Protein AF-0000000068983599 (afdb_homodimer)

Foldseek 3Di:
DPPLDQDPLLLQLLLLCQVVLALCRSCVVVVHDSVVSVVSPVVVCVSVVHRQWDQDPVHIHGDPVVVVVNVVSVVVVVVVVVQVVLCVVLVNVAHEAEEEEAPLCVVQPVVVCCVVVCVVHVRYHYHYDYDPDDPLVVVDVGQKYKDKDFPVVVVPRPQKDKDFQWFFWKFKKAFPVLCCVQPNPVQQPPVRAHADDLVRQLPWAEEAEPSCQCVQVQQCVVVVRDHPCSRDHHYDHHLVVVLVCRLVNRTMYIHRCSSCVVCPVVRSMHRHHPRTRRDSMGIIMMGGNPDNDPVNVSVSVVSNVVD/DPPLDQDPLLLQLLLLCQVVLALCRSCVVVVHDSVVSVVSPVVVCVSVVHHQWDQDPVHIHGDPVVVVVNVVSVVVVVVVVVQVVLCVVLVNVAHEAEEEEAPLCCVQPVVVCCVVVCVVHVRYHYHYDYDPDDPLVVPDVGQKYKDKDFPVVVVPRPQKDKDFQWFFWKFKKAFPVLCCVQPNPVQQPPVRAHADDLVRQLPWAEEAEPSCQCVQVQQCVVVVRDHPCSRDHHYDHHLVVVLVCRLVNRTMYIHRCSSCVVCPVVRSMHRHHPRTRRDSMGIIMMGGNPDNDPVNVSVSVVSNVVD

Structure (mmCIF, N/CA/C/O backbone):
data_AF-0000000068983599-model_v1
#
loop_
_entity.id
_entity.type
_entity.pdbx_description
1 polymer 'Glycine cleavage system transcriptional activator (Gcv operonactivator)'
#
loop_
_atom_site.group_PDB
_atom_site.id
_atom_site.type_symbol
_atom_site.label_atom_id
_atom_site.label_alt_id
_atom_site.label_comp_id
_atom_site.label_asym_id
_atom_site.label_entity_id
_atom_site.label_seq_id
_atom_site.pdbx_PDB_ins_code
_atom_site.Cartn_x
_atom_site.Cartn_y
_atom_site.Cartn_z
_atom_site.occupancy
_atom_site.B_iso_or_equiv
_atom_site.auth_seq_id
_atom_site.auth_comp_id
_atom_site.auth_asym_id
_atom_site.auth_atom_id
_atom_site.pdbx_PDB_model_num
ATOM 1 N N . MET A 1 1 ? 19.078 16.75 29.469 1 29.72 1 MET A N 1
ATOM 2 C CA . MET A 1 1 ? 19.984 17.031 28.344 1 29.72 1 MET A CA 1
ATOM 3 C C . MET A 1 1 ? 19.312 17.969 27.344 1 29.72 1 MET A C 1
ATOM 5 O O . MET A 1 1 ? 18.125 17.812 27.031 1 29.72 1 MET A O 1
ATOM 9 N N . LYS A 1 2 ? 19.844 19.141 27.312 1 40.19 2 LYS A N 1
ATOM 10 C CA . LYS A 1 2 ? 19.297 20.188 26.453 1 40.19 2 LYS A CA 1
ATOM 11 C C . LYS A 1 2 ? 19.156 19.719 25.016 1 40.19 2 LYS A C 1
ATOM 13 O O . LYS A 1 2 ? 20.078 19.109 24.469 1 40.19 2 LYS A O 1
ATOM 18 N N . ARG A 1 3 ? 18.016 19.484 24.625 1 50.41 3 ARG A N 1
ATOM 19 C CA . ARG A 1 3 ? 17.844 19.062 23.234 1 50.41 3 ARG A CA 1
ATOM 20 C C . ARG A 1 3 ? 18.594 19.984 22.281 1 50.41 3 ARG A C 1
ATOM 22 O O . ARG A 1 3 ? 18.609 21.203 22.469 1 50.41 3 ARG A O 1
ATOM 29 N N . SER A 1 4 ? 19.547 19.594 21.562 1 60.44 4 SER A N 1
ATOM 30 C CA . SER A 1 4 ? 20.266 20.344 20.547 1 60.44 4 SER A CA 1
ATOM 31 C C . SER A 1 4 ? 19.375 20.625 19.328 1 60.44 4 SER A C 1
ATOM 33 O O . SER A 1 4 ? 19.562 20.016 18.281 1 60.44 4 SER A O 1
ATOM 35 N N . ILE A 1 5 ? 18.266 21.375 19.625 1 62.59 5 ILE A N 1
ATOM 36 C CA . ILE A 1 5 ? 17.344 21.766 18.562 1 62.59 5 ILE A CA 1
ATOM 37 C C . ILE A 1 5 ? 17.391 23.281 18.359 1 62.59 5 ILE A C 1
ATOM 39 O O . ILE A 1 5 ? 17.375 24.047 19.344 1 62.59 5 ILE A O 1
ATOM 43 N N . PRO A 1 6 ? 17.562 23.703 17.078 1 72.06 6 PRO A N 1
ATOM 44 C CA . PRO A 1 6 ? 17.469 25.141 16.828 1 72.06 6 PRO A CA 1
ATOM 45 C C . PRO A 1 6 ? 16.125 25.719 17.266 1 72.06 6 PRO A C 1
ATOM 47 O O . PRO A 1 6 ? 15.172 24.984 17.5 1 72.06 6 PRO A O 1
ATOM 50 N N . SER A 1 7 ? 16.219 26.969 17.531 1 73.31 7 SER A N 1
ATOM 51 C CA . SER A 1 7 ? 14.961 27.625 17.859 1 73.31 7 SER A CA 1
ATOM 52 C C . SER A 1 7 ? 13.93 27.438 16.75 1 73.31 7 SER A C 1
ATOM 54 O O . SER A 1 7 ? 14.281 27.422 15.57 1 73.31 7 SER A O 1
ATOM 56 N N . LEU A 1 8 ? 12.711 27.297 17.156 1 76.19 8 LEU A N 1
ATOM 57 C CA . LEU A 1 8 ? 11.625 27.203 16.188 1 76.19 8 LEU A CA 1
ATOM 58 C C . LEU A 1 8 ? 11.617 28.406 15.258 1 76.19 8 LEU A C 1
ATOM 60 O O . LEU A 1 8 ? 11.375 28.266 14.055 1 76.19 8 LEU A O 1
ATOM 64 N N . GLN A 1 9 ? 11.844 29.547 15.844 1 78.06 9 GLN A N 1
ATOM 65 C CA . GLN A 1 9 ? 11.852 30.781 15.055 1 78.06 9 GLN A CA 1
ATOM 66 C C . GLN A 1 9 ? 12.93 30.734 13.977 1 78.06 9 GLN A C 1
ATOM 68 O O . GLN A 1 9 ? 12.695 31.141 12.836 1 78.06 9 GLN A O 1
ATOM 73 N N . SER A 1 10 ? 14.07 30.234 14.336 1 85.69 10 SER A N 1
ATOM 74 C CA . SER A 1 10 ? 15.148 30.125 13.359 1 85.69 10 SER A CA 1
ATOM 75 C C . SER A 1 10 ? 14.789 29.156 12.242 1 85.69 10 SER A C 1
ATOM 77 O O . SER A 1 10 ? 15.102 29.391 11.07 1 85.69 10 SER A O 1
ATOM 79 N N . LEU A 1 11 ? 14.164 28.094 12.648 1 82.81 11 LEU A N 1
ATOM 80 C CA . LEU A 1 11 ? 13.742 27.109 11.664 1 82.81 11 LEU A CA 1
ATOM 81 C C . LEU A 1 11 ? 12.68 27.688 10.734 1 82.81 11 LEU A C 1
ATOM 83 O O . LEU A 1 11 ? 12.719 27.469 9.523 1 82.81 11 LEU A O 1
ATOM 87 N N . LEU A 1 12 ? 11.781 28.406 11.242 1 84.44 12 LEU A N 1
ATOM 88 C CA . LEU A 1 12 ? 10.727 29.031 10.453 1 84.44 12 LEU A CA 1
ATOM 89 C C . LEU A 1 12 ? 11.305 30.078 9.508 1 84.44 12 LEU A C 1
ATOM 91 O O . LEU A 1 12 ? 10.891 30.172 8.352 1 84.44 12 LEU A O 1
ATOM 95 N N . CYS A 1 13 ? 12.219 30.859 10.008 1 86.38 13 CYS A N 1
ATOM 96 C CA . CYS A 1 13 ? 12.875 31.859 9.18 1 86.38 13 CYS A CA 1
ATOM 97 C C . CYS A 1 13 ? 13.656 31.203 8.047 1 86.38 13 CYS A C 1
ATOM 99 O O . CYS A 1 13 ? 13.594 31.656 6.902 1 86.38 13 CYS A O 1
ATOM 101 N N . PHE A 1 14 ? 14.367 30.109 8.367 1 90.62 14 PHE A N 1
ATOM 102 C CA . PHE A 1 14 ? 15.117 29.344 7.383 1 90.62 14 PHE A CA 1
ATOM 103 C C . PHE A 1 14 ? 14.203 28.844 6.273 1 90.62 14 PHE A C 1
ATOM 105 O O . PHE A 1 14 ? 14.484 29.047 5.09 1 90.62 14 PHE A O 1
ATOM 112 N N . GLU A 1 15 ? 13.18 28.234 6.707 1 87.44 15 GLU A N 1
ATOM 113 C CA . GLU A 1 15 ? 12.219 27.703 5.742 1 87.44 15 GLU A CA 1
ATOM 114 C C . GLU A 1 15 ? 11.633 28.812 4.875 1 87.44 15 GLU A C 1
ATOM 116 O O . GLU A 1 15 ? 11.477 28.641 3.664 1 87.44 15 GLU A O 1
ATOM 121 N N . ALA A 1 16 ? 11.305 29.969 5.367 1 87.06 16 ALA A N 1
ATOM 122 C CA . ALA A 1 16 ? 10.719 31.094 4.645 1 87.06 16 ALA A CA 1
ATOM 123 C C . ALA A 1 16 ? 11.703 31.672 3.631 1 87.06 16 ALA A C 1
ATOM 125 O O . ALA A 1 16 ? 11.328 31.969 2.494 1 87.06 16 ALA A O 1
ATOM 126 N N . VAL A 1 17 ? 12.898 31.781 4.051 1 91.19 17 VAL A N 1
ATOM 127 C CA . VAL A 1 17 ? 13.906 32.312 3.148 1 91.19 17 VAL A CA 1
ATOM 128 C C . VAL A 1 17 ? 14.117 31.375 1.977 1 91.19 17 VAL A C 1
ATOM 130 O O . VAL A 1 17 ? 14.273 31.812 0.833 1 91.19 17 VAL A O 1
ATOM 133 N N . ALA A 1 18 ? 14.156 30.125 2.322 1 88.12 18 ALA A N 1
ATOM 134 C CA . ALA A 1 18 ? 14.312 29.125 1.272 1 88.12 18 ALA A CA 1
ATOM 135 C C . ALA A 1 18 ? 13.156 29.188 0.274 1 88.12 18 ALA A C 1
ATOM 137 O O . ALA A 1 18 ? 13.375 29.094 -0.937 1 88.12 18 ALA A O 1
ATOM 138 N N . LYS A 1 19 ? 12 29.312 0.77 1 84.19 19 LYS A N 1
ATOM 139 C CA . LYS A 1 19 ? 10.781 29.344 -0.033 1 84.19 19 LYS A CA 1
ATOM 140 C C . LYS A 1 19 ? 10.75 30.594 -0.925 1 84.19 19 LYS A C 1
ATOM 142 O O . LYS A 1 19 ? 10.367 30.5 -2.094 1 84.19 19 LYS A O 1
ATOM 147 N N . HIS A 1 20 ? 11.164 31.672 -0.418 1 83.69 20 HIS A N 1
ATOM 148 C CA . HIS A 1 20 ? 11 32.938 -1.11 1 83.69 20 HIS A CA 1
ATOM 149 C C . HIS A 1 20 ? 12.281 33.344 -1.826 1 83.69 20 HIS A C 1
ATOM 151 O O . HIS A 1 20 ? 12.266 34.281 -2.66 1 83.69 20 HIS A O 1
ATOM 157 N N . GLY A 1 21 ? 13.391 32.688 -1.484 1 88.31 21 GLY A N 1
ATOM 158 C CA . GLY A 1 21 ? 14.688 33 -2.074 1 88.31 21 GLY A CA 1
ATOM 159 C C . GLY A 1 21 ? 15.211 34.375 -1.693 1 88.31 21 GLY A C 1
ATOM 160 O O . GLY A 1 21 ? 16.062 34.938 -2.381 1 88.31 21 GLY A O 1
ATOM 161 N N . SER A 1 22 ? 14.555 34.969 -0.708 1 88.5 22 SER A N 1
ATOM 162 C CA . SER A 1 22 ? 14.898 36.344 -0.306 1 88.5 22 SER A CA 1
ATOM 163 C C . SER A 1 22 ? 14.609 36.562 1.175 1 88.5 22 SER A C 1
ATOM 165 O O . SER A 1 22 ? 13.555 36.156 1.678 1 88.5 22 SER A O 1
ATOM 167 N N . HIS A 1 23 ? 15.57 37.281 1.852 1 89.31 23 HIS A N 1
ATOM 168 C CA . HIS A 1 23 ? 15.375 37.656 3.252 1 89.31 23 HIS A CA 1
ATOM 169 C C . HIS A 1 23 ? 14.266 38.688 3.408 1 89.31 23 HIS A C 1
ATOM 171 O O . HIS A 1 23 ? 13.492 38.625 4.363 1 89.31 23 HIS A O 1
ATOM 177 N N . THR A 1 24 ? 14.203 39.5 2.422 1 87.31 24 THR A N 1
ATOM 178 C CA . THR A 1 24 ? 13.219 40.594 2.471 1 87.31 24 THR A CA 1
ATOM 179 C C . THR A 1 24 ? 11.805 40.031 2.326 1 87.31 24 THR A C 1
ATOM 181 O O . THR A 1 24 ? 10.914 40.375 3.107 1 87.31 24 THR A O 1
ATOM 184 N N . HIS A 1 25 ? 11.648 39.188 1.388 1 88.5 25 HIS A N 1
ATOM 185 C CA . HIS A 1 25 ? 10.328 38.594 1.151 1 88.5 25 HIS A CA 1
ATOM 186 C C . HIS A 1 25 ? 9.938 37.656 2.277 1 88.5 25 HIS A C 1
ATOM 188 O O . HIS A 1 25 ? 8.766 37.594 2.66 1 88.5 25 HIS A O 1
ATOM 194 N N . ALA A 1 26 ? 10.906 37 2.734 1 88.94 26 ALA A N 1
ATOM 195 C CA . ALA A 1 26 ? 10.656 36.125 3.891 1 88.94 26 ALA A CA 1
ATOM 196 C C . ALA A 1 26 ? 10.219 36.969 5.098 1 88.94 26 ALA A C 1
ATOM 198 O O . ALA A 1 26 ? 9.305 36.562 5.828 1 88.94 26 ALA A O 1
ATOM 199 N N . ALA A 1 27 ? 10.805 38.062 5.355 1 85.88 27 ALA A N 1
ATOM 200 C CA . ALA A 1 27 ? 10.477 38.969 6.465 1 85.88 27 ALA A CA 1
ATOM 201 C C . ALA A 1 27 ? 9.039 39.469 6.367 1 85.88 27 ALA A C 1
ATOM 203 O O . ALA A 1 27 ? 8.305 39.469 7.359 1 85.88 27 ALA A O 1
ATOM 204 N N . GLN A 1 28 ? 8.648 39.781 5.207 1 83.81 28 GLN A N 1
ATOM 205 C CA . GLN A 1 28 ? 7.273 40.219 4.973 1 83.81 28 GLN A CA 1
ATOM 206 C C . GLN A 1 28 ? 6.281 39.094 5.273 1 83.81 28 GLN A C 1
ATOM 208 O O . GLN A 1 28 ? 5.27 39.312 5.945 1 83.81 28 GLN A O 1
ATOM 213 N N . ALA A 1 29 ? 6.656 37.938 4.895 1 82.5 29 ALA A N 1
ATOM 214 C CA . ALA A 1 29 ? 5.777 36.781 5.066 1 82.5 29 ALA A CA 1
ATOM 215 C C . ALA A 1 29 ? 5.637 36.406 6.539 1 82.5 29 ALA A C 1
ATOM 217 O O . ALA A 1 29 ? 4.586 35.938 6.969 1 82.5 29 ALA A O 1
ATOM 218 N N . LEU A 1 30 ? 6.645 36.625 7.301 1 82.69 30 LEU A N 1
ATOM 219 C CA . LEU A 1 30 ? 6.68 36.219 8.695 1 82.69 30 LEU A CA 1
ATOM 220 C C . LEU A 1 30 ? 6.34 37.375 9.625 1 82.69 30 LEU A C 1
ATOM 222 O O . LEU A 1 30 ? 6.32 37.219 10.844 1 82.69 30 LEU A O 1
ATOM 226 N N . PHE A 1 31 ? 6.102 38.562 9.031 1 83.75 31 PHE A N 1
ATOM 227 C CA . PHE A 1 31 ? 5.84 39.75 9.805 1 83.75 31 PHE A CA 1
ATOM 228 C C . PHE A 1 31 ? 6.98 40.062 10.766 1 83.75 31 PHE A C 1
ATOM 230 O O . PHE A 1 31 ? 6.754 40.312 11.953 1 83.75 31 PHE A O 1
ATOM 237 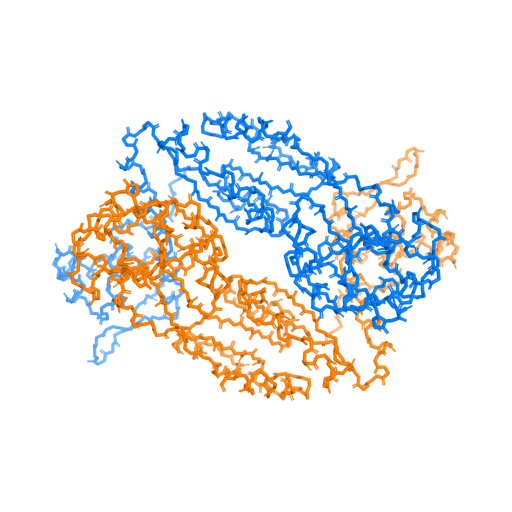N N . MET A 1 32 ? 8.164 39.906 10.227 1 84.31 32 MET A N 1
ATOM 238 C CA . MET A 1 32 ? 9.414 40.188 10.922 1 84.31 32 MET A CA 1
ATOM 239 C C . MET A 1 32 ? 10.234 41.219 10.148 1 84.31 32 MET A C 1
ATOM 241 O O . MET A 1 32 ? 9.945 41.5 8.984 1 84.31 32 MET A O 1
ATOM 245 N N . THR A 1 33 ? 11.133 41.906 10.812 1 85.44 33 THR A N 1
ATOM 246 C CA . THR A 1 33 ? 12.07 42.75 10.086 1 85.44 33 THR A CA 1
ATOM 247 C C . THR A 1 33 ? 13.094 41.906 9.328 1 85.44 33 THR A C 1
ATOM 249 O O . THR A 1 33 ? 13.391 40.781 9.727 1 85.44 33 THR A O 1
ATOM 252 N N . GLN A 1 34 ? 13.445 42.438 8.211 1 89.44 34 GLN A N 1
ATOM 253 C CA . GLN A 1 34 ? 14.469 41.75 7.422 1 89.44 34 GLN A CA 1
ATOM 254 C C . GLN A 1 34 ? 15.695 41.438 8.266 1 89.44 34 GLN A C 1
ATOM 256 O O . GLN A 1 34 ? 16.297 40.375 8.125 1 89.44 34 GLN A O 1
ATOM 261 N N . SER A 1 35 ? 16.094 42.375 9.141 1 91.38 35 SER A N 1
ATOM 262 C CA . SER A 1 35 ? 17.25 42.188 10.016 1 91.38 35 SER A CA 1
ATOM 263 C C . SER A 1 35 ? 17.031 41 10.961 1 91.38 35 SER A C 1
ATOM 265 O O . SER A 1 35 ? 17.953 40.219 11.227 1 91.38 35 SER A O 1
ATOM 267 N N . ALA A 1 36 ? 15.875 40.875 11.492 1 86.62 36 ALA A N 1
ATOM 268 C CA . ALA A 1 36 ? 15.539 39.781 12.406 1 86.62 36 ALA A CA 1
ATOM 269 C C . ALA A 1 36 ? 15.609 38.438 11.695 1 86.62 36 ALA A C 1
ATOM 271 O O . ALA A 1 36 ? 16.172 37.469 12.227 1 86.62 36 ALA A O 1
ATOM 272 N N . VAL A 1 37 ? 15.031 38.375 10.508 1 91.94 37 VAL A N 1
ATOM 273 C CA . VAL A 1 37 ? 15.062 37.156 9.727 1 91.94 37 VAL A CA 1
ATOM 274 C C . VAL A 1 37 ? 16.516 36.781 9.406 1 91.94 37 VAL A C 1
ATOM 276 O O . VAL A 1 37 ? 16.906 35.625 9.547 1 91.94 37 VAL A O 1
ATOM 279 N N . SER A 1 38 ? 17.281 37.719 8.953 1 92.31 38 SER A N 1
ATOM 280 C CA . SER A 1 38 ? 18.688 37.5 8.625 1 92.31 38 SER A CA 1
ATOM 281 C C . SER A 1 38 ? 19.453 36.969 9.836 1 92.31 38 SER A C 1
ATOM 283 O O . SER A 1 38 ? 20.25 36.031 9.711 1 92.31 38 SER A O 1
ATOM 285 N N . ARG A 1 39 ? 19.219 37.562 10.945 1 90.19 39 ARG A N 1
ATOM 286 C CA . ARG A 1 39 ? 19.875 37.156 12.18 1 90.19 39 ARG A CA 1
ATOM 287 C C . ARG A 1 39 ? 19.516 35.719 12.547 1 90.19 39 ARG A C 1
ATOM 289 O O . ARG A 1 39 ? 20.375 34.938 12.953 1 90.19 39 ARG A O 1
ATOM 296 N N . GLN A 1 40 ? 18.219 35.406 12.492 1 89 40 GLN A N 1
ATOM 297 C CA . GLN A 1 40 ? 17.734 34.062 12.805 1 89 40 GLN A CA 1
ATOM 298 C C . GLN A 1 40 ? 18.375 33.031 11.898 1 89 40 GLN A C 1
ATOM 300 O O . GLN A 1 40 ? 18.781 31.953 12.367 1 89 40 GLN A O 1
ATOM 305 N N . VAL A 1 41 ? 18.422 33.281 10.617 1 92 41 VAL A N 1
ATOM 306 C CA . VAL A 1 41 ? 19.016 32.375 9.656 1 92 41 VAL A CA 1
ATOM 307 C C . VAL A 1 41 ? 20.5 32.219 9.93 1 92 41 VAL A C 1
ATOM 309 O O . VAL A 1 41 ? 21.047 31.109 9.859 1 92 41 VAL A O 1
ATOM 312 N N . LYS A 1 42 ? 21.156 33.312 10.188 1 90.25 42 LYS A N 1
ATOM 313 C CA . LYS A 1 42 ? 22.578 33.281 10.531 1 90.25 42 LYS A CA 1
ATOM 314 C C . LYS A 1 42 ? 22.812 32.469 11.797 1 90.25 42 LYS A C 1
ATOM 316 O O . LYS A 1 42 ? 23.734 31.641 11.844 1 90.25 42 LYS A O 1
ATOM 321 N N . GLN A 1 43 ? 21.984 32.688 12.781 1 85.44 43 GLN A N 1
ATOM 322 C CA . GLN A 1 43 ? 22.078 31.938 14.031 1 85.44 43 GLN A CA 1
ATOM 323 C C . GLN A 1 43 ? 21.906 30.453 13.789 1 85.44 43 GLN A C 1
ATOM 325 O O . GLN A 1 43 ? 22.594 29.625 14.414 1 85.44 43 GLN A O 1
ATOM 330 N N . LEU A 1 44 ? 20.984 30.094 12.953 1 87.44 44 LEU A N 1
ATOM 331 C CA . LEU A 1 44 ? 20.766 28.688 12.609 1 87.44 44 LEU A CA 1
ATOM 332 C C . LEU A 1 44 ? 22.016 28.094 11.969 1 87.44 44 LEU A C 1
ATOM 334 O O . LEU A 1 44 ? 22.438 26.984 12.328 1 87.44 44 LEU A O 1
ATOM 338 N N . GLY A 1 45 ? 22.531 28.828 10.984 1 88.19 45 GLY A N 1
ATOM 339 C CA . GLY A 1 45 ? 23.781 28.375 10.367 1 88.19 45 GLY A CA 1
ATOM 340 C C . GLY A 1 45 ? 24.906 28.172 11.367 1 88.19 45 GLY A C 1
ATOM 341 O O . GLY A 1 45 ? 25.641 27.188 11.297 1 88.19 45 GLY A O 1
ATOM 342 N N . GLU A 1 46 ? 25.016 29.109 12.289 1 84.38 46 GLU A N 1
ATOM 343 C CA . GLU A 1 46 ? 26.047 29.016 13.336 1 84.38 46 GLU A CA 1
ATOM 344 C C . GLU A 1 46 ? 25.797 27.812 14.242 1 84.38 46 GLU A C 1
ATOM 346 O O . GLU A 1 46 ? 26.75 27.109 14.594 1 84.38 46 GLU A O 1
ATOM 351 N N . PHE A 1 47 ? 24.562 27.688 14.602 1 80.12 47 PHE A N 1
ATOM 352 C CA . PHE A 1 47 ? 24.188 26.562 15.438 1 80.12 47 PHE A CA 1
ATOM 353 C C . PHE A 1 47 ? 24.562 25.25 14.773 1 80.12 47 PHE A C 1
ATOM 355 O O . PHE A 1 47 ? 25.078 24.328 15.422 1 80.12 47 PHE A O 1
ATOM 362 N N . LEU A 1 48 ? 24.359 25.172 13.453 1 80.69 48 LEU A N 1
ATOM 363 C CA . LEU A 1 48 ? 24.562 23.953 12.688 1 80.69 48 LEU A CA 1
ATOM 364 C C . LEU A 1 48 ? 26.016 23.812 12.258 1 80.69 48 LEU A C 1
ATOM 366 O O . LEU A 1 48 ? 26.469 22.719 11.906 1 80.69 48 LEU A O 1
ATOM 370 N N . GLY A 1 49 ? 26.75 24.906 12.25 1 82.44 49 GLY A N 1
ATOM 371 C CA . GLY A 1 49 ? 28.141 24.922 11.828 1 82.44 49 GLY A CA 1
ATOM 372 C C . GLY A 1 49 ? 28.312 24.812 10.328 1 82.44 49 GLY A C 1
ATOM 373 O O . GLY A 1 49 ? 29.391 24.422 9.844 1 82.44 49 GLY A O 1
ATOM 374 N N . VAL A 1 50 ? 27.234 25.016 9.617 1 81.94 50 VAL A N 1
ATOM 375 C CA . VAL A 1 50 ? 27.281 24.938 8.156 1 81.94 50 VAL A CA 1
ATOM 376 C C . VAL A 1 50 ? 26.5 26.109 7.551 1 81.94 50 VAL A C 1
ATOM 378 O O . VAL A 1 50 ? 25.547 26.594 8.148 1 81.94 50 VAL A O 1
ATOM 381 N N . ALA A 1 51 ? 26.938 26.531 6.387 1 86.56 51 ALA A N 1
ATOM 382 C CA . ALA A 1 51 ? 26.188 27.531 5.629 1 86.56 51 ALA A CA 1
ATOM 383 C C . ALA A 1 51 ? 24.984 26.906 4.938 1 86.56 51 ALA A C 1
ATOM 385 O O . ALA A 1 51 ? 25.109 25.875 4.277 1 86.56 51 ALA A O 1
ATOM 386 N N . LEU A 1 52 ? 23.859 27.531 5.156 1 89.69 52 LEU A N 1
ATOM 387 C CA . LEU A 1 52 ? 22.625 26.984 4.59 1 89.69 52 LEU A CA 1
ATOM 388 C C . LEU A 1 52 ? 22.266 27.703 3.293 1 89.69 52 LEU A C 1
ATOM 390 O O . LEU A 1 52 ? 21.516 27.172 2.473 1 89.69 52 LEU A O 1
ATOM 394 N N . PHE A 1 53 ? 22.766 28.938 3.078 1 92.69 53 PHE A N 1
ATOM 395 C CA . PHE A 1 53 ? 22.469 29.734 1.894 1 92.69 53 PHE A CA 1
ATOM 396 C C . PHE A 1 53 ? 23.75 30.297 1.298 1 92.69 53 PHE A C 1
ATOM 398 O O . PHE A 1 53 ? 24.75 30.469 2.002 1 92.69 53 PHE A O 1
ATOM 405 N N . VAL A 1 54 ? 23.719 30.5 -0.084 1 89.44 54 VAL A N 1
ATOM 406 C CA . VAL A 1 54 ? 24.75 31.266 -0.779 1 89.44 54 VAL A CA 1
ATOM 407 C C . VAL A 1 54 ? 24.125 32.469 -1.441 1 89.44 54 VAL A C 1
ATOM 409 O O . VAL A 1 54 ? 23 32.406 -1.962 1 89.44 54 VAL A O 1
ATOM 412 N N . ARG A 1 55 ? 24.844 33.594 -1.33 1 86.12 55 ARG A N 1
ATOM 413 C CA . ARG A 1 55 ? 24.375 34.812 -1.961 1 86.12 55 ARG A CA 1
ATOM 414 C C . ARG A 1 55 ? 24.578 34.781 -3.471 1 86.12 55 ARG A C 1
ATOM 416 O O . ARG A 1 55 ? 25.609 34.312 -3.945 1 86.12 55 ARG A O 1
ATOM 423 N N . THR A 1 56 ? 23.594 35.031 -4.152 1 84.75 56 THR A N 1
ATOM 424 C CA . THR A 1 56 ? 23.672 35.156 -5.605 1 84.75 56 THR A CA 1
ATOM 425 C C . THR A 1 56 ? 23.234 36.531 -6.074 1 84.75 56 THR A C 1
ATOM 427 O O . THR A 1 56 ? 22.875 37.375 -5.258 1 84.75 56 THR A O 1
ATOM 430 N N . LYS A 1 57 ? 23.375 36.875 -7.41 1 82.06 57 LYS A N 1
ATOM 431 C CA . LYS A 1 57 ? 22.984 38.156 -8 1 82.06 57 LYS A CA 1
ATOM 432 C C . LYS A 1 57 ? 21.484 38.406 -7.832 1 82.06 57 LYS A C 1
ATOM 434 O O . LYS A 1 57 ? 21.031 39.531 -7.812 1 82.06 57 LYS A O 1
ATOM 439 N N . HIS A 1 58 ? 20.672 37.375 -7.609 1 79.88 58 HIS A N 1
ATOM 440 C CA . HIS A 1 58 ? 19.219 37.469 -7.594 1 79.88 58 HIS A CA 1
ATOM 441 C C . HIS A 1 58 ? 18.672 37.188 -6.199 1 79.88 58 HIS A C 1
ATOM 443 O O . HIS A 1 58 ? 17.453 37.031 -6.027 1 79.88 58 HIS A O 1
ATOM 449 N N . GLY A 1 59 ? 19.625 37.188 -5.211 1 83.06 59 GLY A N 1
ATOM 450 C CA . GLY A 1 59 ? 19.156 36.906 -3.861 1 83.06 59 GLY A CA 1
ATOM 451 C C . GLY A 1 59 ? 19.969 35.812 -3.176 1 83.06 59 GLY A C 1
ATOM 452 O O . GLY A 1 59 ? 21.203 35.906 -3.104 1 83.06 59 GLY A O 1
ATOM 453 N N . VAL A 1 60 ? 19.219 34.844 -2.518 1 88.5 60 VAL A N 1
ATOM 454 C CA . VAL A 1 60 ? 19.906 33.75 -1.837 1 88.5 60 VAL A CA 1
ATOM 455 C C . VAL A 1 60 ? 19.438 32.406 -2.393 1 88.5 60 VAL A C 1
ATOM 457 O O . VAL A 1 60 ? 18.281 32.281 -2.824 1 88.5 60 VAL A O 1
ATOM 460 N N . GLU A 1 61 ? 20.344 31.484 -2.523 1 89.75 61 GLU A N 1
ATOM 461 C CA . GLU A 1 61 ? 20.047 30.109 -2.91 1 89.75 61 GLU A CA 1
ATOM 462 C C . GLU A 1 61 ? 20.547 29.125 -1.853 1 89.75 61 GLU A C 1
ATOM 464 O O . GLU A 1 61 ? 21.547 29.375 -1.176 1 89.75 61 GLU A O 1
ATOM 469 N N . LEU A 1 62 ? 19.797 28.078 -1.715 1 87.62 62 LEU A N 1
ATOM 470 C CA . LEU A 1 62 ? 20.172 27.047 -0.754 1 87.62 62 LEU A CA 1
ATOM 471 C C . LEU A 1 62 ? 21.484 26.375 -1.163 1 87.62 62 LEU A C 1
ATOM 473 O O . LEU A 1 62 ? 21.703 26.109 -2.348 1 87.62 62 LEU A O 1
ATOM 477 N N . THR A 1 63 ? 22.406 26.141 -0.13 1 83 63 THR A N 1
ATOM 478 C CA . THR A 1 63 ? 23.531 25.234 -0.321 1 83 63 THR A CA 1
ATOM 479 C C . THR A 1 63 ? 23.031 23.781 -0.4 1 83 63 THR A C 1
ATOM 481 O O . THR A 1 63 ? 21.844 23.516 -0.198 1 83 63 THR A O 1
ATOM 484 N N . THR A 1 64 ? 23.906 22.906 -0.712 1 74.31 64 THR A N 1
ATOM 485 C CA . THR A 1 64 ? 23.578 21.484 -0.684 1 74.31 64 THR A CA 1
ATOM 486 C C . THR A 1 64 ? 23.109 21.062 0.706 1 74.31 64 THR A C 1
ATOM 488 O O . THR A 1 64 ? 22.094 20.375 0.84 1 74.31 64 THR A O 1
ATOM 491 N N . ALA A 1 65 ? 23.844 21.484 1.662 1 75.56 65 ALA A N 1
ATOM 492 C CA . ALA A 1 65 ? 23.453 21.234 3.049 1 75.56 65 ALA A CA 1
ATOM 493 C C . ALA A 1 65 ? 22.109 21.859 3.371 1 75.56 65 ALA A C 1
ATOM 495 O O . ALA A 1 65 ? 21.281 21.266 4.078 1 75.56 65 ALA A O 1
ATOM 496 N N . GLY A 1 66 ? 21.922 23.078 2.865 1 81.44 66 GLY A N 1
ATOM 497 C CA . GLY A 1 66 ? 20.656 23.766 3.061 1 81.44 66 GLY A CA 1
ATOM 498 C C . GLY A 1 66 ? 19.484 23.016 2.479 1 81.44 66 GLY A C 1
ATOM 499 O O . GLY A 1 66 ? 18.422 22.906 3.111 1 81.44 66 GLY A O 1
ATOM 500 N N . LYS A 1 67 ? 19.656 22.438 1.352 1 78.44 67 LYS A N 1
ATOM 501 C CA . LYS A 1 67 ? 18.594 21.672 0.688 1 78.44 67 LYS A CA 1
ATOM 502 C C . LYS A 1 67 ? 18.234 20.438 1.491 1 78.44 67 LYS A C 1
ATOM 504 O O . LYS A 1 67 ? 17.047 20.141 1.69 1 78.44 67 LYS A O 1
ATOM 509 N N . MET A 1 68 ? 19.203 19.766 1.969 1 70.62 68 MET A N 1
ATOM 510 C CA . MET A 1 68 ? 18.984 18.562 2.764 1 70.62 68 MET A CA 1
ATOM 511 C C . MET A 1 68 ? 18.281 18.891 4.074 1 70.62 68 MET A C 1
ATOM 513 O O . MET A 1 68 ? 17.328 18.219 4.465 1 70.62 68 MET A O 1
ATOM 517 N N . TYR A 1 69 ? 18.812 19.938 4.691 1 76.44 69 TYR A N 1
ATOM 518 C CA . TYR A 1 69 ? 18.25 20.344 5.977 1 76.44 69 TYR A CA 1
ATOM 519 C C . TYR A 1 69 ? 16.828 20.844 5.816 1 76.44 69 TYR A C 1
ATOM 521 O O . TYR A 1 69 ? 15.961 20.562 6.648 1 76.44 69 TYR A O 1
ATOM 529 N N . LEU A 1 70 ? 16.562 21.547 4.73 1 79.75 70 LEU A N 1
ATOM 530 C CA . LEU A 1 70 ? 15.234 22.078 4.477 1 79.75 70 LEU A CA 1
ATOM 531 C C . LEU A 1 70 ? 14.219 20.953 4.336 1 79.75 70 LEU A C 1
ATOM 533 O O . LEU A 1 70 ? 13.133 21.016 4.922 1 79.75 70 LEU A O 1
ATOM 537 N N . LYS A 1 71 ? 14.57 20.016 3.602 1 67.75 71 LYS A N 1
ATOM 538 C CA . LYS A 1 71 ? 13.68 18.875 3.412 1 67.75 71 LYS A CA 1
ATOM 539 C C . LYS A 1 71 ? 13.289 18.25 4.75 1 67.75 71 LYS A C 1
ATOM 541 O O . LYS A 1 71 ? 12.117 17.984 4.996 1 67.75 71 LYS A O 1
ATOM 546 N N . SER A 1 72 ? 14.273 18.078 5.586 1 65.38 72 SER A N 1
ATOM 547 C CA . SER A 1 72 ? 14.047 17.453 6.887 1 65.38 72 SER A CA 1
ATOM 548 C C . SER A 1 72 ? 13.242 18.375 7.797 1 65.38 72 SER A C 1
ATOM 550 O O . SER A 1 72 ? 12.242 17.953 8.391 1 65.38 72 SER A O 1
ATOM 552 N N . VAL A 1 73 ? 13.664 19.641 7.848 1 70.75 73 VAL A N 1
ATOM 553 C CA . VAL A 1 73 ? 13.062 20.594 8.766 1 70.75 73 VAL A CA 1
ATOM 554 C C . VAL A 1 73 ? 11.602 20.812 8.391 1 70.75 73 VAL A C 1
ATOM 556 O O . VAL A 1 73 ? 10.734 20.891 9.273 1 70.75 73 VAL A O 1
ATOM 559 N N . THR A 1 74 ? 11.414 20.906 7.086 1 70.31 74 THR A N 1
ATOM 560 C CA . THR A 1 74 ? 10.047 21.156 6.625 1 70.31 74 THR A CA 1
ATOM 561 C C . THR A 1 74 ? 9.117 20.031 7.07 1 70.31 74 THR A C 1
ATOM 563 O O . THR A 1 74 ? 8.008 20.281 7.547 1 70.31 74 THR A O 1
ATOM 566 N N . SER A 1 75 ? 9.57 18.875 6.973 1 64.69 75 SER A N 1
ATOM 567 C CA . SER A 1 75 ? 8.773 17.734 7.395 1 64.69 75 SER A CA 1
ATOM 568 C C . SER A 1 75 ? 8.477 17.781 8.891 1 64.69 75 SER A C 1
ATOM 570 O O . SER A 1 75 ? 7.355 17.516 9.312 1 64.69 75 SER A O 1
ATOM 572 N N . HIS A 1 76 ? 9.422 18.141 9.633 1 61.56 76 HIS A N 1
ATOM 573 C CA . HIS A 1 76 ? 9.242 18.203 11.086 1 61.56 76 HIS A CA 1
ATOM 574 C C . HIS A 1 76 ? 8.344 19.359 11.469 1 61.56 76 HIS A C 1
ATOM 576 O O . HIS A 1 76 ? 7.5 19.234 12.367 1 61.56 76 HIS A O 1
ATOM 582 N N . LEU A 1 77 ? 8.594 20.469 10.797 1 66.19 77 LEU A N 1
ATOM 583 C CA . LEU A 1 77 ? 7.75 21.625 11.102 1 66.19 77 LEU A CA 1
ATOM 584 C C . LEU A 1 77 ? 6.297 21.359 10.742 1 66.19 77 LEU A C 1
ATOM 586 O O . LEU A 1 77 ? 5.387 21.703 11.5 1 66.19 77 LEU A O 1
ATOM 590 N N . LEU A 1 78 ? 6.133 20.703 9.609 1 64.81 78 LEU A N 1
ATOM 591 C CA . LEU A 1 78 ? 4.789 20.297 9.227 1 64.81 78 LEU A CA 1
ATOM 592 C C . LEU A 1 78 ? 4.207 19.312 10.227 1 64.81 78 LEU A C 1
ATOM 594 O O . LEU A 1 78 ? 3.025 19.391 10.57 1 64.81 78 LEU A O 1
ATOM 598 N N . GLY A 1 79 ? 5.02 18.422 10.633 1 63.28 79 GLY A N 1
ATOM 599 C CA . GLY A 1 79 ? 4.602 17.5 11.672 1 63.28 79 GLY A CA 1
ATOM 600 C C . GLY A 1 79 ? 4.176 18.188 12.953 1 63.28 79 GLY A C 1
ATOM 601 O O . GLY A 1 79 ? 3.148 17.844 13.539 1 63.28 79 GLY A O 1
ATOM 602 N N . LEU A 1 80 ? 5.004 19.203 13.383 1 60 80 LEU A N 1
ATOM 603 C CA . LEU A 1 80 ? 4.688 20 14.562 1 60 80 LEU A CA 1
ATOM 604 C C . LEU A 1 80 ? 3.373 20.75 14.383 1 60 80 LEU A C 1
ATOM 606 O O . LEU A 1 80 ? 2.549 20.797 15.297 1 60 80 LEU A O 1
ATOM 610 N N . GLU A 1 81 ? 3.24 21.328 13.266 1 62.34 81 GLU A N 1
ATOM 611 C CA . GLU A 1 81 ? 2.004 22.047 12.961 1 62.34 81 GLU A CA 1
ATOM 612 C C . GLU A 1 81 ? 0.799 21.109 13.016 1 62.34 81 GLU A C 1
ATOM 614 O O . GLU A 1 81 ? -0.216 21.422 13.633 1 62.34 81 GLU A O 1
ATOM 619 N N . ARG A 1 82 ? 0.937 20.031 12.406 1 61.19 82 ARG A N 1
ATOM 620 C CA . ARG A 1 82 ? -0.143 19.047 12.375 1 61.19 82 ARG A CA 1
ATOM 621 C C . ARG A 1 82 ? -0.49 18.562 13.773 1 61.19 82 ARG A C 1
ATOM 623 O O . ARG A 1 82 ? -1.666 18.453 14.133 1 61.19 82 ARG A O 1
ATOM 630 N N . SER A 1 83 ? 0.546 18.312 14.438 1 59.16 83 SER A N 1
ATOM 631 C CA . SER A 1 83 ? 0.329 17.875 15.812 1 59.16 83 SER A CA 1
ATOM 632 C C . SER A 1 83 ? -0.401 18.953 16.625 1 59.16 83 SER A C 1
ATOM 634 O O . SER A 1 83 ? -1.268 18.625 17.438 1 59.16 83 SER A O 1
ATOM 636 N N . THR A 1 84 ? 0.042 20.125 16.422 1 56.41 84 THR A N 1
ATOM 637 C CA . THR A 1 84 ? -0.569 21.25 17.125 1 56.41 84 THR A CA 1
ATOM 638 C C . THR A 1 84 ? -2.037 21.406 16.734 1 56.41 84 THR A C 1
ATOM 640 O O . THR A 1 84 ? -2.904 21.531 17.609 1 56.41 84 THR A O 1
ATOM 643 N N . VAL A 1 85 ? -2.297 21.359 15.531 1 58.38 85 VAL A N 1
ATOM 644 C CA . VAL A 1 85 ? -3.66 21.484 15.023 1 58.38 85 VAL A CA 1
ATOM 645 C C . VAL A 1 85 ? -4.516 20.344 15.555 1 58.38 85 VAL A C 1
ATOM 647 O O . VAL A 1 85 ? -5.668 20.547 15.945 1 58.38 85 VAL A O 1
ATOM 650 N N . ASP A 1 86 ? -3.914 19.297 15.5 1 56.47 86 ASP A N 1
ATOM 651 C CA . ASP A 1 86 ? -4.609 18.109 16.016 1 56.47 86 ASP A CA 1
ATOM 652 C C . ASP A 1 86 ? -5.008 18.312 17.469 1 56.47 86 ASP A C 1
ATOM 654 O O . ASP A 1 86 ? -6.125 17.969 17.875 1 56.47 86 ASP A O 1
ATOM 658 N N . LEU A 1 87 ? -4.074 18.906 18.25 1 53.94 87 LEU A N 1
ATOM 659 C CA . LEU A 1 87 ? -4.344 19.172 19.656 1 53.94 87 LEU A CA 1
ATOM 660 C C . LEU A 1 87 ? -5.414 20.25 19.812 1 53.94 87 LEU A C 1
ATOM 662 O O . LEU A 1 87 ? -6.289 20.125 20.672 1 53.94 87 LEU A O 1
ATOM 666 N N . MET A 1 88 ? -5.277 21.281 19.031 1 55.59 88 MET A N 1
ATOM 667 C CA . MET A 1 88 ? -6.215 22.391 19.094 1 55.59 88 MET A CA 1
ATOM 668 C C . MET A 1 88 ? -7.629 21.938 18.75 1 55.59 88 MET A C 1
ATOM 670 O O . MET A 1 88 ? -8.602 22.422 19.328 1 55.59 88 MET A O 1
ATOM 674 N N . ASN A 1 89 ? -7.727 21.156 17.75 1 53.34 89 ASN A N 1
ATOM 675 C CA . ASN A 1 89 ? -9.039 20.719 17.297 1 53.34 89 ASN A CA 1
ATOM 676 C C . ASN A 1 89 ? -9.719 19.828 18.328 1 53.34 89 ASN A C 1
ATOM 678 O O . ASN A 1 89 ? -10.945 19.781 18.406 1 53.34 89 ASN A O 1
ATOM 682 N N . HIS A 1 90 ? -8.961 19.125 19.062 1 51.28 90 HIS A N 1
ATOM 683 C CA . HIS A 1 90 ? -9.609 18.172 19.953 1 51.28 90 HIS A CA 1
ATOM 684 C C . HIS A 1 90 ? -9.57 18.641 21.406 1 51.28 90 HIS A C 1
ATOM 686 O O . HIS A 1 90 ? -10.023 17.938 22.297 1 51.28 90 HIS A O 1
ATOM 692 N N . LYS A 1 91 ? -9.57 20.016 21.672 1 44.66 91 LYS A N 1
ATOM 693 C CA . LYS A 1 91 ? -9.602 20.641 22.984 1 44.66 91 LYS A CA 1
ATOM 694 C C . LYS A 1 91 ? -9.164 19.672 24.078 1 44.66 91 LYS A C 1
ATOM 696 O O . LYS A 1 91 ? -9.773 19.609 25.156 1 44.66 91 LYS A O 1
ATOM 701 N N . GLY A 1 92 ? -8.297 18.797 23.906 1 45.81 92 GLY A N 1
ATOM 702 C CA . GLY A 1 92 ? -7.801 17.875 24.922 1 45.81 92 GLY A CA 1
ATOM 703 C C . GLY A 1 92 ? -8.602 16.594 25 1 45.81 92 GLY A C 1
ATOM 704 O O . GLY A 1 92 ? -8.195 15.641 25.672 1 45.81 92 GLY A O 1
ATOM 705 N N . LEU A 1 93 ? -9.906 16.531 24.688 1 47.78 93 LEU A N 1
ATOM 706 C CA . LEU A 1 93 ? -10.797 15.375 24.828 1 47.78 93 LEU A CA 1
ATOM 707 C C . LEU A 1 93 ? -10.648 14.43 23.641 1 47.78 93 LEU A C 1
ATOM 709 O O . LEU A 1 93 ? -11.18 13.312 23.656 1 47.78 93 LEU A O 1
ATOM 713 N N . GLY A 1 94 ? -9.93 14.836 22.609 1 59.75 94 GLY A N 1
ATOM 714 C CA . GLY A 1 94 ? -9.727 14.078 21.391 1 59.75 94 GLY A CA 1
ATOM 715 C C . GLY A 1 94 ? -8.281 14.055 20.922 1 59.75 94 GLY A C 1
ATOM 716 O O . GLY A 1 94 ? -7.414 14.648 21.562 1 59.75 94 GLY A O 1
ATOM 717 N N . GLY A 1 95 ? -7.727 12.938 20.562 1 73.56 95 GLY A N 1
ATOM 718 C CA . GLY A 1 95 ? -6.332 12.828 20.172 1 73.56 95 GLY A CA 1
ATOM 719 C C . GLY A 1 95 ? -6.129 12.102 18.859 1 73.56 95 GLY A C 1
ATOM 720 O O . GLY A 1 95 ? -7.098 11.672 18.234 1 73.56 95 GLY A O 1
ATOM 721 N N . VAL A 1 96 ? -5.012 12.359 18.406 1 80.44 96 VAL A N 1
ATOM 722 C CA . VAL A 1 96 ? -4.562 11.695 17.188 1 80.44 96 VAL A CA 1
ATOM 723 C C . VAL A 1 96 ? -3.998 10.312 17.531 1 80.44 96 VAL A C 1
ATOM 725 O O . VAL A 1 96 ? -3.17 10.18 18.438 1 80.44 96 VAL A O 1
ATOM 728 N N . LEU A 1 97 ? -4.664 9.367 16.984 1 87.19 97 LEU A N 1
ATOM 729 C CA . LEU A 1 97 ? -4.133 8.008 17.078 1 87.19 97 LEU A CA 1
ATOM 730 C C . LEU A 1 97 ? -3.371 7.637 15.82 1 87.19 97 LEU A C 1
ATOM 732 O O . LEU A 1 97 ? -3.967 7.48 14.75 1 87.19 97 LEU A O 1
ATOM 736 N N . LYS A 1 98 ? -2.076 7.555 15.906 1 86.94 98 LYS A N 1
ATOM 737 C CA . LYS A 1 98 ? -1.228 7.141 14.797 1 86.94 98 LYS A CA 1
ATOM 738 C C . LYS A 1 98 ? -1.054 5.625 14.773 1 86.94 98 LYS A C 1
ATOM 740 O O . LYS A 1 98 ? -0.5 5.043 15.703 1 86.94 98 LYS A O 1
ATOM 745 N N . LEU A 1 99 ? -1.494 5.027 13.656 1 90.25 99 LEU A N 1
ATOM 746 C CA . LEU A 1 99 ? -1.491 3.572 13.555 1 90.25 99 LEU A CA 1
ATOM 747 C C . LEU A 1 99 ? -0.672 3.115 12.352 1 90.25 99 LEU A C 1
ATOM 749 O O . LEU A 1 99 ? -0.897 3.574 11.227 1 90.25 99 LEU A O 1
ATOM 753 N N . GLY A 1 100 ? 0.36 2.318 12.633 1 90.5 100 GLY A N 1
ATOM 754 C CA . GLY A 1 100 ? 0.965 1.541 11.562 1 90.5 100 GLY A CA 1
ATOM 755 C C . GLY A 1 100 ? 0.173 0.297 11.203 1 90.5 100 GLY A C 1
ATOM 756 O O . GLY A 1 100 ? -0.274 -0.435 12.086 1 90.5 100 GLY A O 1
ATOM 757 N N . VAL A 1 101 ? -0.059 0.08 9.883 1 92.56 101 VAL A N 1
ATOM 758 C CA . VAL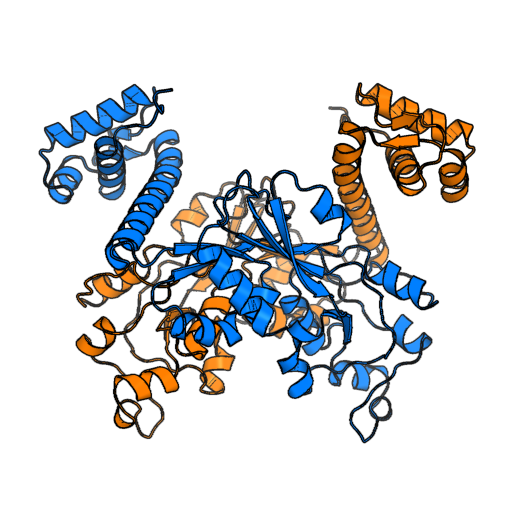 A 1 101 ? -0.921 -1.038 9.516 1 92.56 101 VAL A CA 1
ATOM 759 C C . VAL A 1 101 ? -0.451 -1.642 8.195 1 92.56 101 VAL A C 1
ATOM 761 O O . VAL A 1 101 ? 0.005 -0.921 7.305 1 92.56 101 VAL A O 1
ATOM 764 N N . VAL A 1 102 ? -0.5 -2.926 8.07 1 93.06 102 VAL A N 1
ATOM 765 C CA . VAL A 1 102 ? -0.227 -3.562 6.789 1 93.06 102 VAL A CA 1
ATOM 766 C C . VAL A 1 102 ? -1.259 -3.111 5.758 1 93.06 102 VAL A C 1
ATOM 768 O O . VAL A 1 102 ? -2.453 -3.039 6.055 1 93.06 102 VAL A O 1
ATOM 771 N N . PRO A 1 103 ? -0.863 -2.879 4.543 1 93.56 103 PRO A N 1
ATOM 772 C CA . PRO A 1 103 ? -1.644 -2.07 3.604 1 93.56 103 PRO A CA 1
ATOM 773 C C . PRO A 1 103 ? -2.961 -2.732 3.209 1 93.56 103 PRO A C 1
ATOM 775 O O . PRO A 1 103 ? -4.016 -2.094 3.258 1 93.56 103 PRO A O 1
ATOM 778 N N . THR A 1 104 ? -2.945 -3.973 2.781 1 96.5 104 THR A N 1
ATOM 779 C CA . THR A 1 104 ? -4.164 -4.602 2.281 1 96.5 104 THR A CA 1
ATOM 780 C C . THR A 1 104 ? -5.191 -4.754 3.398 1 96.5 104 THR A C 1
ATOM 782 O O . THR A 1 104 ? -6.387 -4.535 3.184 1 96.5 104 THR A O 1
ATOM 785 N N . PHE A 1 105 ? -4.75 -5.078 4.594 1 95.88 105 PHE A N 1
ATOM 786 C CA . PHE A 1 105 ? -5.637 -5.148 5.75 1 95.88 105 PHE A CA 1
ATOM 787 C C . PHE A 1 105 ? -6.285 -3.799 6.02 1 95.88 105 PHE A C 1
ATOM 789 O O . PHE A 1 105 ? -7.492 -3.723 6.266 1 95.88 105 PHE A O 1
ATOM 796 N N . ALA A 1 106 ? -5.5 -2.807 5.961 1 95.75 106 ALA A N 1
ATOM 797 C CA . ALA A 1 106 ? -5.996 -1.452 6.184 1 95.75 106 ALA A CA 1
ATOM 798 C C . ALA A 1 106 ? -7.109 -1.108 5.199 1 95.75 106 ALA A C 1
ATOM 800 O O . ALA A 1 106 ? -8.188 -0.661 5.598 1 95.75 106 ALA A O 1
ATOM 801 N N . THR A 1 107 ? -6.895 -1.37 3.969 1 96.5 107 THR A N 1
ATOM 802 C CA . THR A 1 107 ? -7.773 -0.899 2.902 1 96.5 107 THR A CA 1
ATOM 803 C C . THR A 1 107 ? -9 -1.793 2.777 1 96.5 107 THR A C 1
ATOM 805 O O . THR A 1 107 ? -10.102 -1.309 2.514 1 96.5 107 THR A O 1
ATOM 808 N N . ARG A 1 108 ? -8.828 -3.062 3.057 1 96.75 108 ARG A N 1
ATOM 809 C CA . ARG A 1 108 ? -9.883 -3.994 2.684 1 96.75 108 ARG A CA 1
ATOM 810 C C . ARG A 1 108 ? -10.664 -4.457 3.91 1 96.75 108 ARG A C 1
ATOM 812 O O . ARG A 1 108 ? -11.781 -4.961 3.789 1 96.75 108 ARG A O 1
ATOM 819 N N . TRP A 1 109 ? -10.086 -4.383 5.027 1 96.25 109 TRP A N 1
ATOM 820 C CA . TRP A 1 109 ? -10.773 -4.883 6.211 1 96.25 109 TRP A CA 1
ATOM 821 C C . TRP A 1 109 ? -11.039 -3.76 7.207 1 96.25 109 TRP A C 1
ATOM 823 O O . TRP A 1 109 ? -12.156 -3.604 7.695 1 96.25 109 TRP A O 1
ATOM 833 N N . LEU A 1 110 ? -10.078 -2.922 7.539 1 96.19 110 LEU A N 1
ATOM 834 C CA . LEU A 1 110 ? -10.156 -1.932 8.609 1 96.19 110 LEU A CA 1
ATOM 835 C C . LEU A 1 110 ? -10.992 -0.731 8.18 1 96.19 110 LEU A C 1
ATOM 837 O O . LEU A 1 110 ? -11.961 -0.377 8.844 1 96.19 110 LEU A O 1
ATOM 841 N N . LEU A 1 111 ? -10.688 -0.121 7.07 1 96.81 111 LEU A N 1
ATOM 842 C CA . LEU A 1 111 ? -11.281 1.141 6.645 1 96.81 111 LEU A CA 1
ATOM 843 C C . LEU A 1 111 ? -12.773 0.973 6.375 1 96.81 111 LEU A C 1
ATOM 845 O O . LEU A 1 111 ? -13.578 1.824 6.766 1 96.81 111 LEU A O 1
ATOM 849 N N . PRO A 1 112 ? -13.18 -0.126 5.781 1 96.19 112 PRO A N 1
ATOM 850 C CA . PRO A 1 112 ? -14.609 -0.295 5.539 1 96.19 112 PRO A CA 1
ATOM 851 C C . PRO A 1 112 ? -15.43 -0.295 6.828 1 96.19 112 PRO A C 1
ATOM 853 O O . PRO A 1 112 ? -16.641 -0.072 6.789 1 96.19 112 PRO A O 1
ATOM 856 N N . LYS A 1 113 ? -14.781 -0.526 7.914 1 95.19 113 LYS A N 1
ATOM 857 C CA . LYS A 1 113 ? -15.461 -0.609 9.203 1 95.19 113 LYS A CA 1
ATOM 858 C C . LYS A 1 113 ? -15.219 0.643 10.039 1 95.19 113 LYS A C 1
ATOM 860 O O . LYS A 1 113 ? -15.867 0.851 11.062 1 95.19 113 LYS A O 1
ATOM 865 N N . LEU A 1 114 ? -14.352 1.453 9.602 1 95.44 114 LEU A N 1
ATOM 866 C CA . LEU A 1 114 ? -13.789 2.516 10.438 1 95.44 114 LEU A CA 1
ATOM 867 C C . LEU A 1 114 ? -14.828 3.602 10.703 1 95.44 114 LEU A C 1
ATOM 869 O O . LEU A 1 114 ? -14.734 4.324 11.695 1 95.44 114 LEU A O 1
ATOM 873 N N . GLN A 1 115 ? -15.805 3.746 9.797 1 92.12 115 GLN A N 1
ATOM 874 C CA . GLN A 1 115 ? -16.859 4.73 10.023 1 92.12 115 GLN A CA 1
ATOM 875 C C . GLN A 1 115 ? -17.562 4.484 11.352 1 92.12 115 GLN A C 1
ATOM 877 O O . GLN A 1 115 ? -17.922 5.434 12.055 1 92.12 115 GLN A O 1
ATOM 882 N N . ASP A 1 116 ? -17.75 3.205 11.656 1 94.19 116 ASP A N 1
ATOM 883 C CA . ASP A 1 116 ? -18.375 2.84 12.922 1 94.19 116 ASP A CA 1
ATOM 884 C C . ASP A 1 116 ? -17.547 3.346 14.102 1 94.19 116 ASP A C 1
ATOM 886 O O . ASP A 1 116 ? -18.094 3.904 15.055 1 94.19 116 ASP A O 1
ATOM 890 N N . PHE A 1 117 ? -16.281 3.199 14.094 1 94.44 117 PHE A N 1
ATOM 891 C CA . PHE A 1 117 ? -15.414 3.695 15.148 1 94.44 117 PHE A CA 1
ATOM 892 C C . PHE A 1 117 ? -15.516 5.211 15.266 1 94.44 117 PHE A C 1
ATOM 894 O O . PHE A 1 117 ? -15.609 5.746 16.375 1 94.44 117 PHE A O 1
ATOM 901 N N . ASN A 1 118 ? -15.461 5.875 14.078 1 92.31 118 ASN A N 1
ATOM 902 C CA . ASN A 1 118 ? -15.523 7.332 14.055 1 92.31 118 ASN A CA 1
ATOM 903 C C . ASN A 1 118 ? -16.812 7.848 14.688 1 92.31 118 ASN A C 1
ATOM 905 O O . ASN A 1 118 ? -16.812 8.875 15.359 1 92.31 118 ASN A O 1
ATOM 909 N N . GLU A 1 119 ? -17.906 7.168 14.477 1 92.19 119 GLU A N 1
ATOM 910 C CA . GLU A 1 119 ? -19.203 7.551 15.047 1 92.19 119 GLU A CA 1
ATOM 911 C C . GLU A 1 119 ? -19.219 7.371 16.562 1 92.19 119 GLU A C 1
ATOM 913 O O . GLU A 1 119 ? -19.75 8.203 17.281 1 92.19 119 GLU A O 1
ATOM 918 N N . ARG A 1 120 ? -18.562 6.375 17.016 1 92.31 120 ARG A N 1
ATOM 919 C CA . ARG A 1 120 ? -18.516 6.066 18.438 1 92.31 120 ARG A CA 1
ATOM 920 C C . ARG A 1 120 ? -17.5 6.945 19.156 1 92.31 120 ARG A C 1
ATOM 922 O O . ARG A 1 120 ? -17.656 7.234 20.344 1 92.31 120 ARG A O 1
ATOM 929 N N . HIS A 1 121 ? -16.5 7.285 18.406 1 91.19 121 HIS A N 1
ATOM 930 C CA . HIS A 1 121 ? -15.414 8.07 18.984 1 91.19 121 HIS A CA 1
ATOM 931 C C . HIS A 1 121 ? -15.078 9.273 18.109 1 91.19 121 HIS A C 1
ATOM 933 O O . HIS A 1 121 ? -13.961 9.383 17.609 1 91.19 121 HIS A O 1
ATOM 939 N N . PRO A 1 122 ? -15.938 10.234 18.016 1 88 122 PRO A N 1
ATOM 940 C CA . PRO A 1 122 ? -15.781 11.359 17.078 1 88 122 PRO A CA 1
ATOM 941 C C . PRO A 1 122 ? -14.602 12.25 17.422 1 88 122 PRO A C 1
ATOM 943 O O . PRO A 1 122 ? -14.156 13.047 16.594 1 88 122 PRO A O 1
ATOM 946 N N . LYS A 1 123 ? -14.078 12.062 18.578 1 82.44 123 LYS A N 1
ATOM 947 C CA . LYS A 1 123 ? -13 12.945 19.016 1 82.44 123 LYS A CA 1
ATOM 948 C C . LYS A 1 123 ? -11.633 12.336 18.688 1 82.44 123 LYS A C 1
ATOM 950 O O . LYS A 1 123 ? -10.602 12.984 18.859 1 82.44 123 LYS A O 1
ATOM 955 N N . ILE A 1 124 ? -11.648 11.109 18.219 1 86.19 124 ILE A N 1
ATOM 956 C CA . ILE A 1 124 ? -10.391 10.453 17.875 1 86.19 124 ILE A CA 1
ATOM 957 C C . ILE A 1 124 ? -10.141 10.586 16.375 1 86.19 124 ILE A C 1
ATOM 959 O O . ILE A 1 124 ? -10.992 10.203 15.555 1 86.19 124 ILE A O 1
ATOM 963 N N . ASN A 1 125 ? -9.008 11.18 16.031 1 86.44 125 ASN A N 1
ATOM 964 C CA . ASN A 1 125 ? -8.555 11.242 14.641 1 86.44 125 ASN A CA 1
ATOM 965 C C . ASN A 1 125 ? -7.531 10.156 14.336 1 86.44 125 ASN A C 1
ATOM 967 O O . ASN A 1 125 ? -6.461 10.117 14.945 1 86.44 125 ASN A O 1
ATOM 971 N N . LEU A 1 126 ? -7.859 9.367 13.398 1 90.69 126 LEU A N 1
ATOM 972 C CA . LEU A 1 126 ? -6.996 8.234 13.07 1 90.69 126 LEU A CA 1
ATOM 973 C C . LEU A 1 126 ? -6.07 8.578 11.906 1 90.69 126 LEU A C 1
ATOM 975 O O . LEU A 1 126 ? -6.523 9.086 10.883 1 90.69 126 LEU A O 1
ATOM 979 N N . HIS A 1 127 ? -4.789 8.445 12.133 1 89.06 127 HIS A N 1
ATOM 980 C CA . HIS A 1 127 ? -3.779 8.523 11.086 1 89.06 127 HIS A CA 1
ATOM 981 C C . HIS A 1 127 ? -3.213 7.145 10.758 1 89.06 127 HIS A C 1
ATOM 983 O O . HIS A 1 127 ? -2.633 6.488 11.633 1 89.06 127 HIS A O 1
ATOM 989 N N . LEU A 1 128 ? -3.41 6.707 9.516 1 92.69 128 LEU A N 1
ATOM 990 C CA . LEU A 1 128 ? -2.947 5.387 9.109 1 92.69 128 LEU A CA 1
ATOM 991 C C . LEU A 1 128 ? -1.724 5.492 8.211 1 92.69 128 LEU A C 1
ATOM 993 O O . LEU A 1 128 ? -1.744 6.215 7.211 1 92.69 128 LEU A O 1
ATOM 997 N N . GLU A 1 129 ? -0.694 4.875 8.602 1 87.88 129 GLU A N 1
ATOM 998 C CA . GLU A 1 129 ? 0.5 4.703 7.781 1 87.88 129 GLU A CA 1
ATOM 999 C C . GLU A 1 129 ? 0.788 3.227 7.527 1 87.88 129 GLU A C 1
ATOM 1001 O O . GLU A 1 129 ? 0.57 2.385 8.406 1 87.88 129 GLU A O 1
ATOM 1006 N N . THR A 1 130 ? 1.293 2.994 6.328 1 87 130 THR A N 1
ATOM 1007 C CA . THR A 1 130 ? 1.45 1.592 5.961 1 87 130 THR A CA 1
ATOM 1008 C C . THR A 1 130 ? 2.904 1.155 6.105 1 87 130 THR A C 1
ATOM 1010 O O . THR A 1 130 ? 3.82 1.965 5.945 1 87 130 THR A O 1
ATOM 1013 N N . SER A 1 131 ? 3.051 -0.016 6.527 1 77.19 131 SER A N 1
ATOM 1014 C CA . SER A 1 131 ? 4.355 -0.666 6.543 1 77.19 131 SER A CA 1
ATOM 1015 C C . SER A 1 131 ? 4.23 -2.164 6.285 1 77.19 131 SER A C 1
ATOM 1017 O O . SER A 1 131 ? 3.303 -2.809 6.773 1 77.19 131 SER A O 1
ATOM 1019 N N . THR A 1 132 ? 5.133 -2.627 5.418 1 65.69 132 THR A N 1
ATOM 1020 C CA . THR A 1 132 ? 5.18 -4.07 5.219 1 65.69 132 THR A CA 1
ATOM 1021 C C . THR A 1 132 ? 6.277 -4.699 6.074 1 65.69 132 THR A C 1
ATOM 1023 O O . THR A 1 132 ? 6.43 -5.922 6.098 1 65.69 132 THR A O 1
ATOM 1026 N N . LYS A 1 133 ? 7.129 -3.896 6.723 1 62.22 133 LYS A N 1
ATOM 1027 C CA . LYS A 1 133 ? 8.172 -4.375 7.629 1 62.22 133 LYS A CA 1
ATOM 1028 C C . LYS A 1 133 ? 7.715 -4.297 9.086 1 62.22 133 LYS A C 1
ATOM 1030 O O . LYS A 1 133 ? 6.84 -3.498 9.422 1 62.22 133 LYS A O 1
ATOM 1035 N N . PRO A 1 134 ? 8.273 -5.355 9.859 1 55.56 134 PRO A N 1
ATOM 1036 C CA . PRO A 1 134 ? 7.922 -5.262 11.273 1 55.56 134 PRO A CA 1
ATOM 1037 C C . PRO A 1 134 ? 8.172 -3.871 11.852 1 55.56 134 PRO A C 1
ATOM 1039 O O . PRO A 1 134 ? 9.164 -3.229 11.523 1 55.56 134 PRO A O 1
ATOM 1042 N N . PHE A 1 135 ? 7.16 -3.297 12.289 1 55.03 135 PHE A N 1
ATOM 1043 C CA . PHE A 1 135 ? 7.184 -1.956 12.859 1 55.03 135 PHE A CA 1
ATOM 1044 C C . PHE A 1 135 ? 8.18 -1.878 14.016 1 55.03 135 PHE A C 1
ATOM 1046 O O . PHE A 1 135 ? 8.203 -2.754 14.875 1 55.03 135 PHE A O 1
ATOM 1053 N N . LEU A 1 136 ? 9.398 -1.439 13.727 1 49.16 136 LEU A N 1
ATOM 1054 C CA . LEU A 1 136 ? 10.25 -1.195 14.891 1 49.16 136 LEU A CA 1
ATOM 1055 C C . LEU A 1 136 ? 9.789 0.048 15.648 1 49.16 136 LEU A C 1
ATOM 1057 O O . LEU A 1 136 ? 9.727 1.139 15.07 1 49.16 136 LEU A O 1
ATOM 1061 N N . PHE A 1 137 ? 8.992 -0.188 16.688 1 48.44 137 PHE A N 1
ATOM 1062 C CA . PHE A 1 137 ? 8.484 0.917 17.5 1 48.44 137 PHE A CA 1
ATOM 1063 C C . PHE A 1 137 ? 9.602 1.916 17.797 1 48.44 137 PHE A C 1
ATOM 1065 O O . PHE A 1 137 ? 9.328 3.088 18.078 1 48.44 137 PHE A O 1
ATOM 1072 N N . SER A 1 138 ? 10.758 1.509 17.625 1 45.12 138 SER A N 1
ATOM 1073 C CA . SER A 1 138 ? 11.781 2.463 18.047 1 45.12 138 SER A CA 1
ATOM 1074 C C . SER A 1 138 ? 11.867 3.635 17.078 1 45.12 138 SER A C 1
ATOM 1076 O O . SER A 1 138 ? 12.25 4.742 17.453 1 45.12 138 SER A O 1
ATOM 1078 N N . GLU A 1 139 ? 11.625 3.297 15.906 1 48.16 139 GLU A N 1
ATOM 1079 C CA . GLU A 1 139 ? 11.93 4.367 14.969 1 48.16 139 GLU A CA 1
ATOM 1080 C C . GLU A 1 139 ? 10.656 5.004 14.422 1 48.16 139 GLU A C 1
ATOM 1082 O O . GLU A 1 139 ? 10.664 6.164 14.008 1 48.16 139 GLU A O 1
ATOM 1087 N N . ASN A 1 140 ? 9.633 4.211 14.5 1 53.06 140 ASN A N 1
ATOM 1088 C CA . ASN A 1 140 ? 8.414 4.773 13.93 1 53.06 140 ASN A CA 1
ATOM 1089 C C . ASN A 1 140 ? 7.422 5.184 15.016 1 53.06 140 ASN A C 1
ATOM 1091 O O . ASN A 1 140 ? 7.258 4.477 16.016 1 53.06 140 ASN A O 1
ATOM 1095 N N . ILE A 1 141 ? 7.129 6.492 15.141 1 63.41 141 ILE A N 1
ATOM 1096 C CA . ILE A 1 141 ? 6.367 7.203 16.156 1 63.41 141 ILE A CA 1
ATOM 1097 C C . ILE A 1 141 ? 4.898 6.789 16.094 1 63.41 141 ILE A C 1
ATOM 1099 O O . ILE A 1 141 ? 4.016 7.641 15.961 1 63.41 141 ILE A O 1
ATOM 1103 N N . PHE A 1 142 ? 4.648 5.414 16 1 77.88 142 PHE A N 1
ATOM 1104 C CA . PHE A 1 142 ? 3.252 4.996 16.031 1 77.88 142 PHE A CA 1
ATOM 1105 C C . PHE A 1 142 ? 2.791 4.746 17.453 1 77.88 142 PHE A C 1
ATOM 1107 O O . PHE A 1 142 ? 3.57 4.285 18.297 1 77.88 142 PHE A O 1
ATOM 1114 N N . ASP A 1 143 ? 1.566 5.125 17.703 1 81.5 143 ASP A N 1
ATOM 1115 C CA . ASP A 1 143 ? 0.949 4.801 18.984 1 81.5 143 ASP A CA 1
ATOM 1116 C C . ASP A 1 143 ? 0.635 3.311 19.094 1 81.5 143 ASP A C 1
ATOM 1118 O O . ASP A 1 143 ? 0.682 2.73 20.172 1 81.5 143 ASP A O 1
ATOM 1122 N N . ALA A 1 144 ? 0.29 2.723 17.969 1 86.75 144 ALA A N 1
ATOM 1123 C CA . ALA A 1 144 ? 0.016 1.295 17.844 1 86.75 144 ALA A CA 1
ATOM 1124 C C . ALA A 1 144 ? 0.238 0.827 16.406 1 86.75 144 ALA A C 1
ATOM 1126 O O . ALA A 1 144 ? 0.415 1.645 15.5 1 86.75 144 ALA A O 1
ATOM 1127 N N . ALA A 1 145 ? 0.289 -0.446 16.25 1 89.56 145 ALA A N 1
ATOM 1128 C CA . ALA A 1 145 ? 0.457 -1.021 14.914 1 89.56 145 ALA A CA 1
ATOM 1129 C C . ALA A 1 145 ? -0.372 -2.293 14.758 1 89.56 145 ALA A C 1
ATOM 1131 O O . ALA A 1 145 ? -0.615 -3.008 15.734 1 89.56 145 ALA A O 1
ATOM 1132 N N . ILE A 1 146 ? -0.867 -2.471 13.578 1 91.88 146 ILE A N 1
ATOM 1133 C CA . ILE A 1 146 ? -1.508 -3.727 13.203 1 91.88 146 ILE A CA 1
ATOM 1134 C C . ILE A 1 146 ? -0.635 -4.473 12.195 1 91.88 146 ILE A C 1
ATOM 1136 O O . ILE A 1 146 ? -0.33 -3.951 11.125 1 91.88 146 ILE A O 1
ATOM 1140 N N . PHE A 1 147 ? -0.253 -5.621 12.523 1 87.38 147 PHE A N 1
ATOM 1141 C CA . PHE A 1 147 ? 0.583 -6.387 11.609 1 87.38 147 PHE A CA 1
ATOM 1142 C C . PHE A 1 147 ? 0.251 -7.875 11.688 1 87.38 147 PHE A C 1
ATOM 1144 O O . PHE A 1 147 ? -0.431 -8.312 12.609 1 87.38 147 PHE A O 1
ATOM 1151 N N . ALA A 1 148 ? 0.674 -8.57 10.641 1 89.5 148 ALA A N 1
ATOM 1152 C CA . ALA A 1 148 ? 0.547 -10.023 10.594 1 89.5 148 ALA A CA 1
ATOM 1153 C C . ALA A 1 148 ? 1.872 -10.703 10.938 1 89.5 148 ALA A C 1
ATOM 1155 O O . ALA A 1 148 ? 2.885 -10.469 10.273 1 89.5 148 ALA A O 1
ATOM 1156 N N . GLY A 1 149 ? 1.894 -11.453 11.977 1 88.25 149 GLY A N 1
ATOM 1157 C CA . GLY A 1 149 ? 3.109 -12.133 12.398 1 88.25 149 GLY A CA 1
ATOM 1158 C C . GLY A 1 149 ? 2.844 -13.43 13.141 1 88.25 149 GLY A C 1
ATOM 1159 O O . GLY A 1 149 ? 1.689 -13.812 13.336 1 88.25 149 GLY A O 1
ATOM 1160 N N . THR A 1 150 ? 3.951 -14.117 13.43 1 86.69 150 THR A N 1
ATOM 1161 C CA . THR A 1 150 ? 3.881 -15.352 14.203 1 86.69 150 THR A CA 1
ATOM 1162 C C . THR A 1 150 ? 3.982 -15.055 15.695 1 86.69 150 THR A C 1
ATOM 1164 O O . THR A 1 150 ? 4.473 -13.992 16.094 1 86.69 150 THR A O 1
ATOM 1167 N N . PRO A 1 151 ? 3.451 -15.977 16.516 1 84.5 151 PRO A N 1
ATOM 1168 C CA . PRO A 1 151 ? 3.627 -15.805 17.953 1 84.5 151 PRO A CA 1
ATOM 1169 C C . PRO A 1 151 ? 5.09 -15.641 18.359 1 84.5 151 PRO A C 1
ATOM 1171 O O . PRO A 1 151 ? 5.398 -14.883 19.281 1 84.5 151 PRO A O 1
ATOM 1174 N N . GLN A 1 152 ? 5.934 -16.344 17.688 1 80.06 152 GLN A N 1
ATOM 1175 C CA . GLN A 1 152 ? 7.359 -16.266 17.984 1 80.06 152 GLN A CA 1
ATOM 1176 C C . GLN A 1 152 ? 7.891 -14.852 17.719 1 80.06 152 GLN A C 1
ATOM 1178 O O . GLN A 1 152 ? 8.695 -14.336 18.484 1 80.06 152 GLN A O 1
ATOM 1183 N N . GLN A 1 153 ? 7.484 -14.273 16.641 1 77.06 153 GLN A N 1
ATOM 1184 C CA . GLN A 1 153 ? 7.879 -12.914 16.312 1 77.06 153 GLN A CA 1
ATOM 1185 C C . GLN A 1 153 ? 7.391 -11.922 17.359 1 77.06 153 GLN A C 1
ATOM 1187 O O . GLN A 1 153 ? 8.125 -11.008 17.75 1 77.06 153 GLN A O 1
ATOM 1192 N N . ILE A 1 154 ? 6.199 -12.133 17.828 1 78.38 154 ILE A N 1
ATOM 1193 C CA . ILE A 1 154 ? 5.582 -11.25 18.812 1 78.38 154 ILE A CA 1
ATOM 1194 C C . ILE A 1 154 ? 6.352 -11.32 20.125 1 78.38 154 ILE A C 1
ATOM 1196 O O . ILE A 1 154 ? 6.59 -10.305 20.766 1 78.38 154 ILE A O 1
ATOM 1200 N N . ARG A 1 155 ? 6.734 -12.43 20.469 1 77.88 155 ARG A N 1
ATOM 1201 C CA . ARG A 1 155 ? 7.434 -12.641 21.734 1 77.88 155 ARG A CA 1
ATOM 1202 C C . ARG A 1 155 ? 8.797 -11.961 21.719 1 77.88 155 ARG A C 1
ATOM 1204 O O . ARG A 1 155 ? 9.328 -11.594 22.781 1 77.88 155 ARG A O 1
ATOM 1211 N N . GLN A 1 156 ? 9.289 -11.828 20.594 1 69.19 156 GLN A N 1
ATOM 1212 C CA . GLN A 1 156 ? 10.641 -11.297 20.453 1 69.19 156 GLN A CA 1
ATOM 1213 C C . GLN A 1 156 ? 10.633 -9.773 20.438 1 69.19 156 GLN A C 1
ATOM 1215 O O . GLN A 1 156 ? 11.688 -9.141 20.438 1 69.19 156 GLN A O 1
ATOM 1220 N N . TRP A 1 157 ? 9.453 -9.25 20.453 1 70.5 157 TRP A N 1
ATOM 1221 C CA . TRP A 1 157 ? 9.367 -7.793 20.438 1 70.5 157 TRP A CA 1
ATOM 1222 C C . TRP A 1 157 ? 9.352 -7.23 21.859 1 70.5 157 TRP A C 1
ATOM 1224 O O . TRP A 1 157 ? 8.305 -7.199 22.5 1 70.5 157 TRP A O 1
ATOM 1234 N N . PRO A 1 158 ? 10.469 -6.773 22.297 1 69.25 158 PRO A N 1
ATOM 1235 C CA . PRO A 1 158 ? 10.508 -6.289 23.672 1 69.25 158 PRO A CA 1
ATOM 1236 C C . PRO A 1 158 ? 9.727 -4.988 23.859 1 69.25 158 PRO A C 1
ATOM 1238 O O . PRO A 1 158 ? 9.703 -4.141 22.969 1 69.25 158 PRO A O 1
ATOM 1241 N N . GLY A 1 159 ? 9.109 -4.906 25.016 1 72.81 159 GLY A N 1
ATOM 1242 C CA . GLY A 1 159 ? 8.508 -3.643 25.406 1 72.81 159 GLY A CA 1
ATOM 1243 C C . GLY A 1 159 ? 7.168 -3.385 24.75 1 72.81 159 GLY A C 1
ATOM 1244 O O . GLY A 1 159 ? 6.754 -2.234 24.594 1 72.81 159 GLY A O 1
ATOM 1245 N N . VAL A 1 160 ? 6.648 -4.5 24.156 1 78.56 160 VAL A N 1
ATOM 1246 C CA . VAL A 1 160 ? 5.371 -4.266 23.484 1 78.56 160 VAL A CA 1
ATOM 1247 C C . VAL A 1 160 ? 4.301 -5.176 24.094 1 78.56 160 VAL A C 1
ATOM 1249 O O . VAL A 1 160 ? 4.617 -6.215 24.672 1 78.56 160 VAL A O 1
ATOM 1252 N N . GLN A 1 161 ? 3.09 -4.699 24.125 1 86.12 161 GLN A N 1
ATOM 1253 C CA . GLN A 1 161 ? 1.897 -5.508 24.359 1 86.12 161 GLN A CA 1
ATOM 1254 C C . GLN A 1 161 ? 1.188 -5.828 23.047 1 86.12 161 GLN A C 1
ATOM 1256 O O . GLN A 1 161 ? 0.971 -4.938 22.219 1 86.12 161 GLN A O 1
ATOM 1261 N N . ALA A 1 162 ? 0.918 -7.082 22.875 1 90.62 162 ALA A N 1
ATOM 1262 C CA . ALA A 1 162 ? 0.273 -7.543 21.641 1 90.62 162 ALA A CA 1
ATOM 1263 C C . ALA A 1 162 ? -1.124 -8.086 21.938 1 90.62 162 ALA A C 1
ATOM 1265 O O . ALA A 1 162 ? -1.321 -8.836 22.891 1 90.62 162 ALA A O 1
ATOM 1266 N N . HIS A 1 163 ? -2.066 -7.66 21.156 1 91.75 163 HIS A N 1
ATOM 1267 C CA . HIS A 1 163 ? -3.434 -8.164 21.188 1 91.75 163 HIS A CA 1
ATOM 1268 C C . HIS A 1 163 ? -3.744 -8.992 19.938 1 91.75 163 HIS A C 1
ATOM 1270 O O . HIS A 1 163 ? -3.662 -8.492 18.812 1 91.75 163 HIS A O 1
ATOM 1276 N N . HIS A 1 164 ? -4.086 -10.227 20.219 1 93.56 164 HIS A N 1
ATOM 1277 C CA . HIS A 1 164 ? -4.465 -11.109 19.125 1 93.56 164 HIS A CA 1
ATOM 1278 C C . HIS A 1 164 ? -5.809 -10.695 18.531 1 93.56 164 HIS A C 1
ATOM 1280 O O . HIS A 1 164 ? -6.805 -10.586 19.25 1 93.56 164 HIS A O 1
ATOM 1286 N N . LEU A 1 165 ? -5.828 -10.445 17.219 1 93.56 165 LEU A N 1
ATOM 1287 C CA . LEU A 1 165 ? -7.07 -10.055 16.562 1 93.56 165 LEU A CA 1
ATOM 1288 C C . LEU A 1 165 ? -7.742 -11.258 15.906 1 93.56 165 LEU A C 1
ATOM 1290 O O . LEU A 1 165 ? -8.891 -11.578 16.219 1 93.56 165 LEU A O 1
ATOM 1294 N N . MET A 1 166 ? -7.07 -11.891 15 1 92.94 166 MET A N 1
ATOM 1295 C CA . MET A 1 166 ? -7.617 -13.031 14.273 1 92.94 166 MET A CA 1
ATOM 1296 C C . MET A 1 166 ? -6.504 -13.844 13.625 1 92.94 166 MET A C 1
ATOM 1298 O O . MET A 1 166 ? -5.469 -13.297 13.242 1 92.94 166 MET A O 1
ATOM 1302 N N . ASP A 1 167 ? -6.77 -15.094 13.484 1 93.75 167 ASP A N 1
ATOM 1303 C CA . ASP A 1 167 ? -5.836 -15.953 12.766 1 93.75 167 ASP A CA 1
ATOM 1304 C C . ASP A 1 167 ? -5.902 -15.703 11.258 1 93.75 167 ASP A C 1
ATOM 1306 O O . ASP A 1 167 ? -6.969 -15.398 10.727 1 93.75 167 ASP A O 1
ATOM 1310 N N . GLU A 1 168 ? -4.75 -15.789 10.664 1 93.56 168 GLU A N 1
ATOM 1311 C CA . GLU A 1 168 ? -4.715 -15.711 9.211 1 93.56 168 GLU A CA 1
ATOM 1312 C C . GLU A 1 168 ? -5.273 -16.984 8.578 1 93.56 168 GLU A C 1
ATOM 1314 O O . GLU A 1 168 ? -4.84 -18.094 8.906 1 93.56 168 GLU A O 1
ATOM 1319 N N . SER A 1 169 ? -6.301 -16.875 7.789 1 93.88 169 SER A N 1
ATOM 1320 C CA . SER A 1 169 ? -6.887 -17.969 7.027 1 93.88 169 SER A CA 1
ATOM 1321 C C . SER A 1 169 ? -6.676 -17.781 5.527 1 93.88 169 SER A C 1
ATOM 1323 O O . SER A 1 169 ? -7.387 -16.984 4.895 1 93.88 169 SER A O 1
ATOM 1325 N N . LEU A 1 170 ? -5.758 -18.609 5.008 1 96.19 170 LEU A N 1
ATOM 1326 C CA . LEU A 1 170 ? -5.422 -18.469 3.596 1 96.19 170 LEU A CA 1
ATOM 1327 C C . LEU A 1 170 ? -6.344 -19.328 2.736 1 96.19 170 LEU A C 1
ATOM 1329 O O . LEU A 1 170 ? -6.691 -20.453 3.117 1 96.19 170 LEU A O 1
ATOM 1333 N N . VAL A 1 171 ? -6.719 -18.844 1.619 1 97.06 171 VAL A N 1
ATOM 1334 C CA . VAL A 1 171 ? -7.477 -19.609 0.63 1 97.06 171 VAL A CA 1
ATOM 1335 C C . VAL A 1 171 ? -6.746 -19.578 -0.71 1 97.06 171 VAL A C 1
ATOM 1337 O O . VAL A 1 171 ? -6.039 -18.625 -1.022 1 97.06 171 VAL A O 1
ATOM 1340 N N . LEU A 1 172 ? -6.863 -20.625 -1.413 1 98.25 172 LEU A N 1
ATOM 1341 C CA . LEU A 1 172 ? -6.309 -20.75 -2.758 1 98.25 172 LEU A CA 1
ATOM 1342 C C . LEU A 1 172 ? -7.305 -20.25 -3.801 1 98.25 172 LEU A C 1
ATOM 1344 O O . LEU A 1 172 ? -8.406 -20.797 -3.922 1 98.25 172 LEU A O 1
ATOM 1348 N N . VAL A 1 173 ? -6.898 -19.234 -4.625 1 98.56 173 VAL A N 1
ATOM 1349 C CA . VAL A 1 173 ? -7.895 -18.609 -5.492 1 98.56 173 VAL A CA 1
ATOM 1350 C C . VAL A 1 173 ? -7.32 -18.438 -6.898 1 98.56 173 VAL A C 1
ATOM 1352 O O . VAL A 1 173 ? -6.102 -18.359 -7.07 1 98.56 173 VAL A O 1
ATOM 1355 N N . ALA A 1 174 ? -8.117 -18.375 -7.844 1 98.69 174 ALA A N 1
ATOM 1356 C CA . ALA A 1 174 ? -7.844 -18.062 -9.242 1 98.69 174 ALA A CA 1
ATOM 1357 C C . ALA A 1 174 ? -9.086 -17.516 -9.938 1 98.69 174 ALA A C 1
ATOM 1359 O O . ALA A 1 174 ? -10.188 -17.594 -9.391 1 98.69 174 ALA A O 1
ATOM 1360 N N . SER A 1 175 ? -8.891 -16.906 -11.078 1 98.38 175 SER A N 1
ATOM 1361 C CA . SER A 1 175 ? -10.023 -16.375 -11.836 1 98.38 175 SER A CA 1
ATOM 1362 C C . SER A 1 175 ? -10.727 -17.484 -12.617 1 98.38 175 SER A C 1
ATOM 1364 O O . SER A 1 175 ? -10.078 -18.391 -13.125 1 98.38 175 SER A O 1
ATOM 1366 N N . PRO A 1 176 ? -12.055 -17.375 -12.742 1 97.81 176 PRO A N 1
ATOM 1367 C CA . PRO A 1 176 ? -12.773 -18.312 -13.602 1 97.81 176 PRO A CA 1
ATOM 1368 C C . PRO A 1 176 ? -12.234 -18.344 -15.031 1 97.81 176 PRO A C 1
ATOM 1370 O O . PRO A 1 176 ? -12.172 -19.406 -15.656 1 97.81 176 PRO A O 1
ATOM 1373 N N . LYS A 1 177 ? -11.875 -17.234 -15.523 1 96.19 177 LYS A N 1
ATOM 1374 C CA . LYS A 1 177 ? -11.344 -17.141 -16.875 1 96.19 177 LYS A CA 1
ATOM 1375 C C . LYS A 1 177 ? -10.117 -18.031 -17.062 1 96.19 177 LYS A C 1
ATOM 1377 O O . LYS A 1 177 ? -10.031 -18.781 -18.031 1 96.19 177 LYS A O 1
ATOM 1382 N N . LEU A 1 178 ? -9.203 -17.938 -16.156 1 97 178 LEU A N 1
ATOM 1383 C CA . LEU A 1 178 ? -7.992 -18.75 -16.219 1 97 178 LEU A CA 1
ATOM 1384 C C . LEU A 1 178 ? -8.328 -20.234 -16.141 1 97 178 LEU A C 1
ATOM 1386 O O . LEU A 1 178 ? -7.777 -21.047 -16.875 1 97 178 LEU A O 1
ATOM 1390 N N . LEU A 1 179 ? -9.211 -20.594 -15.234 1 97.88 179 LEU A N 1
ATOM 1391 C CA . LEU A 1 179 ? -9.594 -21.984 -15.016 1 97.88 179 LEU A CA 1
ATOM 1392 C C . LEU A 1 179 ? -10.219 -22.578 -16.281 1 97.88 179 LEU A C 1
ATOM 1394 O O . LEU A 1 179 ? -9.859 -23.672 -16.688 1 97.88 179 LEU A O 1
ATOM 1398 N N . ILE A 1 180 ? -11.125 -21.812 -16.891 1 97 180 ILE A N 1
ATOM 1399 C CA . ILE A 1 180 ? -11.82 -22.281 -18.078 1 97 180 ILE A CA 1
ATOM 1400 C C . ILE A 1 180 ? -10.828 -22.406 -19.234 1 97 180 ILE A C 1
ATOM 1402 O O . ILE A 1 180 ? -10.875 -23.375 -20 1 97 180 ILE A O 1
ATOM 1406 N N . GLU A 1 181 ? -9.961 -21.453 -19.359 1 96.12 181 GLU A N 1
ATOM 1407 C CA . GLU A 1 181 ? -8.961 -21.469 -20.422 1 96.12 181 GLU A CA 1
ATOM 1408 C C . GLU A 1 181 ? -8.055 -22.688 -20.297 1 96.12 181 GLU A C 1
ATOM 1410 O O . GLU A 1 181 ? -7.691 -23.312 -21.297 1 96.12 181 GLU A O 1
ATOM 1415 N N . ARG A 1 182 ? -7.719 -23.109 -19.125 1 95.62 182 ARG A N 1
ATOM 1416 C CA . ARG A 1 182 ? -6.727 -24.156 -18.891 1 95.62 182 ARG A CA 1
ATOM 1417 C C . ARG A 1 182 ? -7.375 -25.531 -18.844 1 95.62 182 ARG A C 1
ATOM 1419 O O . ARG A 1 182 ? -6.793 -26.516 -19.312 1 95.62 182 ARG A O 1
ATOM 1426 N N . PHE A 1 183 ? -8.641 -25.578 -18.328 1 96.56 183 PHE A N 1
ATOM 1427 C CA . PHE A 1 183 ? -9.164 -26.906 -18.031 1 96.56 183 PHE A CA 1
ATOM 1428 C C . PHE A 1 183 ? -10.555 -27.078 -18.625 1 96.56 183 PHE A C 1
ATOM 1430 O O . PHE A 1 183 ? -11.164 -28.141 -18.5 1 96.56 183 PHE A O 1
ATOM 1437 N N . GLY A 1 184 ? -11.125 -26.062 -19.25 1 95.62 184 GLY A N 1
ATOM 1438 C CA . GLY A 1 184 ? -12.445 -26.125 -19.844 1 95.62 184 GLY A CA 1
ATOM 1439 C C . GLY A 1 184 ? -13.547 -25.703 -18.891 1 95.62 184 GLY A C 1
ATOM 1440 O O . GLY A 1 184 ? -13.328 -25.594 -17.688 1 95.62 184 GLY A O 1
ATOM 1441 N N . GLU A 1 185 ? -14.703 -25.547 -19.375 1 94 185 GLU A N 1
ATOM 1442 C CA . GLU A 1 185 ? -15.844 -25.016 -18.641 1 94 185 GLU A CA 1
ATOM 1443 C C . GLU A 1 185 ? -16.297 -25.969 -17.531 1 94 185 GLU A C 1
ATOM 1445 O O . GLU A 1 185 ? -16.797 -25.531 -16.5 1 94 185 GLU A O 1
ATOM 1450 N N . SER A 1 186 ? -16.062 -27.203 -17.719 1 93.5 186 SER A N 1
ATOM 1451 C CA . SER A 1 186 ? -16.562 -28.219 -16.812 1 93.5 186 SER A CA 1
ATOM 1452 C C . SER A 1 186 ? -15.812 -28.219 -15.492 1 93.5 186 SER A C 1
ATOM 1454 O O . SER A 1 186 ? -16.219 -28.875 -14.531 1 93.5 186 SER A O 1
ATOM 1456 N N . VAL A 1 187 ? -14.727 -27.438 -15.414 1 94.25 187 VAL A N 1
ATOM 1457 C CA . VAL A 1 187 ? -13.906 -27.422 -14.211 1 94.25 187 VAL A CA 1
ATOM 1458 C C . VAL A 1 187 ? -14.656 -26.719 -13.086 1 94.25 187 VAL A C 1
ATOM 1460 O O . VAL A 1 187 ? -14.391 -26.953 -11.906 1 94.25 187 VAL A O 1
ATOM 1463 N N . ILE A 1 188 ? -15.555 -25.828 -13.469 1 94.75 188 ILE A N 1
ATOM 1464 C CA . ILE A 1 188 ? -16.406 -25.125 -12.508 1 94.75 188 ILE A CA 1
ATOM 1465 C C . ILE A 1 188 ? -17.766 -25.828 -12.43 1 94.75 188 ILE A C 1
ATOM 1467 O O . ILE A 1 188 ? -18.469 -25.938 -13.438 1 94.75 188 ILE A O 1
ATOM 1471 N N . ALA A 1 189 ? -18.125 -26.25 -11.305 1 93.12 189 ALA A N 1
ATOM 1472 C CA . ALA A 1 189 ? -19.375 -26.969 -11.117 1 93.12 189 ALA A CA 1
ATOM 1473 C C . ALA A 1 189 ? -20.578 -26.062 -11.336 1 93.12 189 ALA A C 1
ATOM 1475 O O . ALA A 1 189 ? -20.438 -24.828 -11.352 1 93.12 189 ALA A O 1
ATOM 1476 N N . ALA A 1 190 ? -21.719 -26.625 -11.43 1 89.88 190 ALA A N 1
ATOM 1477 C CA . ALA A 1 190 ? -22.969 -25.891 -11.68 1 89.88 190 ALA A CA 1
ATOM 1478 C C . ALA A 1 190 ? -23.281 -24.953 -10.523 1 89.88 190 ALA A C 1
ATOM 1480 O O . ALA A 1 190 ? -23.859 -23.891 -10.719 1 89.88 190 ALA A O 1
ATOM 1481 N N . ASN A 1 191 ? -22.844 -25.297 -9.344 1 88.56 191 ASN A N 1
ATOM 1482 C CA . ASN A 1 191 ? -23.094 -24.469 -8.172 1 88.56 191 ASN A CA 1
ATOM 1483 C C . ASN A 1 191 ? -22.047 -23.375 -8 1 88.56 191 ASN A C 1
ATOM 1485 O O . ASN A 1 191 ? -22.062 -22.641 -7.012 1 88.56 191 ASN A O 1
ATOM 1489 N N . GLY A 1 192 ? -21.078 -23.344 -8.898 1 89.12 192 GLY A N 1
ATOM 1490 C CA . GLY A 1 192 ? -20.078 -22.297 -8.883 1 89.12 192 GLY A CA 1
ATOM 1491 C C . GLY A 1 192 ? -18.812 -22.703 -8.141 1 89.12 192 GLY A C 1
ATOM 1492 O O . GLY A 1 192 ? -17.859 -21.922 -8.055 1 89.12 192 GLY A O 1
ATOM 1493 N N . GLU A 1 193 ? -18.844 -23.906 -7.652 1 91.5 193 GLU A N 1
ATOM 1494 C CA . GLU A 1 193 ? -17.703 -24.375 -6.879 1 91.5 193 GLU A CA 1
ATOM 1495 C C . GLU A 1 193 ? -16.641 -24.984 -7.789 1 91.5 193 GLU A C 1
ATOM 1497 O O . GLU A 1 193 ? -16.953 -25.438 -8.891 1 91.5 193 GLU A O 1
ATOM 1502 N N . CYS A 1 194 ? -15.391 -24.922 -7.379 1 95.88 194 CYS A N 1
ATOM 1503 C CA . CYS A 1 194 ? -14.266 -25.516 -8.086 1 95.88 194 CYS A CA 1
ATOM 1504 C C . CYS A 1 194 ? -13.289 -26.172 -7.117 1 95.88 194 CYS A C 1
ATOM 1506 O O . CYS A 1 194 ? -12.953 -25.594 -6.082 1 95.88 194 CYS A O 1
ATOM 1508 N N . ASP A 1 195 ? -12.914 -27.406 -7.414 1 96.81 195 ASP A N 1
ATOM 1509 C CA . ASP A 1 195 ? -11.914 -28.125 -6.645 1 96.81 195 ASP A CA 1
ATOM 1510 C C . ASP A 1 195 ? -10.922 -28.844 -7.562 1 96.81 195 ASP A C 1
ATOM 1512 O O . ASP A 1 195 ? -11.188 -29.938 -8.047 1 96.81 195 ASP A O 1
ATOM 1516 N N . LEU A 1 196 ? -9.797 -28.219 -7.797 1 97.12 196 LEU A N 1
ATOM 1517 C CA . LEU A 1 196 ? -8.812 -28.75 -8.734 1 97.12 196 LEU A CA 1
ATOM 1518 C C . LEU A 1 196 ? -8.086 -29.953 -8.156 1 97.12 196 LEU A C 1
ATOM 1520 O O . LEU A 1 196 ? -7.777 -29.984 -6.961 1 97.12 196 LEU A O 1
ATOM 1524 N N . ALA A 1 197 ? -7.801 -30.875 -9.008 1 96.38 197 ALA A N 1
ATOM 1525 C CA . ALA A 1 197 ? -6.992 -32.031 -8.625 1 96.38 197 ALA A CA 1
ATOM 1526 C C . ALA A 1 197 ? -5.527 -31.641 -8.453 1 96.38 197 ALA A C 1
ATOM 1528 O O . ALA A 1 197 ? -5.09 -30.594 -8.953 1 96.38 197 ALA A O 1
ATOM 1529 N N . ASP A 1 198 ? -4.781 -32.469 -7.766 1 96.69 198 ASP A N 1
ATOM 1530 C CA . ASP A 1 198 ? -3.371 -32.219 -7.48 1 96.69 198 ASP A CA 1
ATOM 1531 C C . ASP A 1 198 ? -2.586 -31.969 -8.766 1 96.69 198 ASP A C 1
ATOM 1533 O O . ASP A 1 198 ? -1.744 -31.062 -8.82 1 96.69 198 ASP A O 1
ATOM 1537 N N . ASP A 1 199 ? -2.822 -32.75 -9.734 1 95.19 199 ASP A N 1
ATOM 1538 C CA . ASP A 1 199 ? -2.098 -32.625 -10.992 1 95.19 199 ASP A CA 1
ATOM 1539 C C . ASP A 1 199 ? -2.439 -31.312 -11.695 1 95.19 199 ASP A C 1
ATOM 1541 O O . ASP A 1 199 ? -1.593 -30.734 -12.367 1 95.19 199 ASP A O 1
ATOM 1545 N N . GLU A 1 200 ? -3.699 -30.906 -11.586 1 96 200 GLU A N 1
ATOM 1546 C CA . GLU A 1 200 ? -4.105 -29.609 -12.141 1 96 200 GLU A CA 1
ATOM 1547 C C . GLU A 1 200 ? -3.443 -28.453 -11.391 1 96 200 GLU A C 1
ATOM 1549 O O . GLU A 1 200 ? -2.938 -27.516 -12.008 1 96 200 GLU A O 1
ATOM 1554 N N . LEU A 1 201 ? -3.432 -28.562 -10.078 1 96.94 201 LEU A N 1
ATOM 1555 C CA . LEU A 1 201 ? -2.822 -27.531 -9.234 1 96.94 201 LEU A CA 1
ATOM 1556 C C . LEU A 1 201 ? -1.34 -27.375 -9.555 1 96.94 201 LEU A C 1
ATOM 1558 O O . LEU A 1 201 ? -0.824 -26.266 -9.594 1 96.94 201 LEU A O 1
ATOM 1562 N N . SER A 1 202 ? -0.651 -28.453 -9.812 1 95.06 202 SER A N 1
ATOM 1563 C CA . SER A 1 202 ? 0.787 -28.438 -10.062 1 95.06 202 SER A CA 1
ATOM 1564 C C . SER A 1 202 ? 1.114 -27.75 -11.383 1 95.06 202 SER A C 1
ATOM 1566 O O . SER A 1 202 ? 2.258 -27.359 -11.617 1 95.06 202 SER A O 1
ATOM 1568 N N . LYS A 1 203 ? 0.099 -27.562 -12.258 1 94 203 LYS A N 1
ATOM 1569 C CA . LYS A 1 203 ? 0.312 -27 -13.586 1 94 203 LYS A CA 1
ATOM 1570 C C . LYS A 1 203 ? -0.062 -25.516 -13.609 1 94 203 LYS A C 1
ATOM 1572 O O . LYS A 1 203 ? 0.175 -24.828 -14.609 1 94 203 LYS A O 1
ATOM 1577 N N . MET A 1 204 ? -0.612 -25.047 -12.578 1 96.19 204 MET A N 1
ATOM 1578 C CA . MET A 1 204 ? -1.074 -23.656 -12.516 1 96.19 204 MET A CA 1
ATOM 1579 C C . MET A 1 204 ? 0.1 -22.703 -12.344 1 96.19 204 MET A C 1
ATOM 1581 O O . MET A 1 204 ? 1.03 -22.984 -11.586 1 96.19 204 MET A O 1
ATOM 1585 N N . PRO A 1 205 ? 0.092 -21.516 -13.078 1 95.62 205 PRO A N 1
ATOM 1586 C CA . PRO A 1 205 ? 1.065 -20.484 -12.734 1 95.62 205 PRO A CA 1
ATOM 1587 C C . PRO A 1 205 ? 0.895 -19.953 -11.312 1 95.62 205 PRO A C 1
ATOM 1589 O O . PRO A 1 205 ? -0.233 -19.812 -10.836 1 95.62 205 PRO A O 1
ATOM 1592 N N . LEU A 1 206 ? 2.012 -19.734 -10.664 1 96.62 206 LEU A N 1
ATOM 1593 C CA . LEU A 1 206 ? 1.984 -19.266 -9.281 1 96.62 206 LEU A CA 1
ATOM 1594 C C . LEU A 1 206 ? 2.195 -17.766 -9.203 1 96.62 206 LEU A C 1
ATOM 1596 O O . LEU A 1 206 ? 3.014 -17.203 -9.945 1 96.62 206 LEU A O 1
ATOM 1600 N N . LEU A 1 207 ? 1.446 -17.125 -8.398 1 97.31 207 LEU A N 1
ATOM 1601 C CA . LEU A 1 207 ? 1.732 -15.742 -8.008 1 97.31 207 LEU A CA 1
ATOM 1602 C C . LEU A 1 207 ? 2.438 -15.695 -6.66 1 97.31 207 LEU A C 1
ATOM 1604 O O . LEU A 1 207 ? 1.894 -16.156 -5.656 1 97.31 207 LEU A O 1
ATOM 1608 N N . GLN A 1 208 ? 3.621 -15.125 -6.652 1 94.56 208 GLN A N 1
ATOM 1609 C CA . GLN A 1 208 ? 4.465 -15.102 -5.461 1 94.56 208 GLN A CA 1
ATOM 1610 C C . GLN A 1 208 ? 4.176 -13.875 -4.602 1 94.56 208 GLN A C 1
ATOM 1612 O O . GLN A 1 208 ? 3.771 -12.836 -5.117 1 94.56 208 GLN A O 1
ATOM 1617 N N . GLN A 1 209 ? 4.352 -14.07 -3.354 1 93.25 209 GLN A N 1
ATOM 1618 C CA . GLN A 1 209 ? 4.195 -13.008 -2.367 1 93.25 209 GLN A CA 1
ATOM 1619 C C . GLN A 1 209 ? 5.535 -12.656 -1.72 1 93.25 209 GLN A C 1
ATOM 1621 O O . GLN A 1 209 ? 6.168 -13.516 -1.099 1 93.25 209 GLN A O 1
ATOM 1626 N N . THR A 1 210 ? 5.922 -11.375 -1.781 1 87.88 210 THR A N 1
ATOM 1627 C CA . THR A 1 210 ? 7.242 -10.93 -1.345 1 87.88 210 THR A CA 1
ATOM 1628 C C . THR A 1 210 ? 7.441 -11.203 0.142 1 87.88 210 THR A C 1
ATOM 1630 O O . THR A 1 210 ? 8.508 -11.672 0.555 1 87.88 210 THR A O 1
ATOM 1633 N N . THR A 1 211 ? 6.441 -10.938 0.933 1 83.19 211 THR A N 1
ATOM 1634 C CA . THR A 1 211 ? 6.598 -11.008 2.383 1 83.19 211 THR A CA 1
ATOM 1635 C C . THR A 1 211 ? 6.41 -12.438 2.873 1 83.19 211 THR A C 1
ATOM 1637 O O . THR A 1 211 ? 6.566 -12.719 4.062 1 83.19 211 THR A O 1
ATOM 1640 N N . ARG A 1 212 ? 6.016 -13.312 1.953 1 87.81 212 ARG A N 1
ATOM 1641 C CA . ARG A 1 212 ? 5.887 -14.742 2.221 1 87.81 212 ARG A CA 1
ATOM 1642 C C . ARG A 1 212 ? 6.668 -15.562 1.198 1 87.81 212 ARG A C 1
ATOM 1644 O O . ARG A 1 212 ? 6.078 -16.328 0.435 1 87.81 212 ARG A O 1
ATOM 1651 N N . PRO A 1 213 ? 7.945 -15.547 1.325 1 82.75 213 PRO A N 1
ATOM 1652 C CA . PRO A 1 213 ? 8.75 -16.062 0.219 1 82.75 213 PRO A CA 1
ATOM 1653 C C . PRO A 1 213 ? 8.672 -17.594 0.098 1 82.75 213 PRO A C 1
ATOM 1655 O O . PRO A 1 213 ? 8.945 -18.141 -0.969 1 82.75 213 PRO A O 1
ATOM 1658 N N . THR A 1 214 ? 8.32 -18.328 1.149 1 86.25 214 THR A N 1
ATOM 1659 C CA . THR A 1 214 ? 8.32 -19.781 1.088 1 86.25 214 THR A CA 1
ATOM 1660 C C . THR A 1 214 ? 6.898 -20.328 1.124 1 86.25 214 THR A C 1
ATOM 1662 O O . THR A 1 214 ? 6.691 -21.531 1.324 1 86.25 214 THR A O 1
ATOM 1665 N N . ILE A 1 215 ? 5.953 -19.5 0.877 1 91.62 215 ILE A N 1
ATOM 1666 C CA . ILE A 1 215 ? 4.566 -19.859 1.157 1 91.62 215 ILE A CA 1
ATOM 1667 C C . ILE A 1 215 ? 4.129 -20.984 0.224 1 91.62 215 ILE A C 1
ATOM 1669 O O . ILE A 1 215 ? 3.414 -21.906 0.638 1 91.62 215 ILE A O 1
ATOM 1673 N N . TRP A 1 216 ? 4.523 -20.953 -1.009 1 94.25 216 TRP A N 1
ATOM 1674 C CA . TRP A 1 216 ? 4.113 -21.984 -1.955 1 94.25 216 TRP A CA 1
ATOM 1675 C C . TRP A 1 216 ? 4.797 -23.312 -1.646 1 94.25 216 TRP A C 1
ATOM 1677 O O . TRP A 1 216 ? 4.164 -24.375 -1.696 1 94.25 216 TRP A O 1
ATOM 1687 N N . GLN A 1 217 ? 6.066 -23.219 -1.368 1 89.25 217 GLN A N 1
ATOM 1688 C CA . GLN A 1 217 ? 6.75 -24.438 -0.966 1 89.25 217 GLN A CA 1
ATOM 1689 C C . GLN A 1 217 ? 6.082 -25.078 0.252 1 89.25 217 GLN A C 1
ATOM 1691 O O . GLN A 1 217 ? 5.852 -26.281 0.283 1 89.25 217 GLN A O 1
ATOM 1696 N N . GLU A 1 218 ? 5.805 -24.266 1.211 1 90.06 218 GLU A N 1
ATOM 1697 C CA . GLU A 1 218 ? 5.137 -24.734 2.422 1 90.06 218 GLU A CA 1
ATOM 1698 C C . GLU A 1 218 ? 3.771 -25.328 2.102 1 90.06 218 GLU A C 1
ATOM 1700 O O . GLU A 1 218 ? 3.408 -26.375 2.639 1 90.06 218 GLU A O 1
ATOM 1705 N N . TRP A 1 219 ? 3.029 -24.672 1.265 1 95.5 219 TRP A N 1
ATOM 1706 C CA . TRP A 1 219 ? 1.684 -25.125 0.923 1 95.5 219 TRP A CA 1
ATOM 1707 C C . TRP A 1 219 ? 1.723 -26.453 0.201 1 95.5 219 TRP A C 1
ATOM 1709 O O . TRP A 1 219 ? 0.969 -27.375 0.539 1 95.5 219 TRP A O 1
ATOM 1719 N N . PHE A 1 220 ? 2.602 -26.609 -0.783 1 94.69 220 PHE A N 1
ATOM 1720 C CA . PHE A 1 220 ? 2.705 -27.844 -1.542 1 94.69 220 PHE A CA 1
ATOM 1721 C C . PHE A 1 220 ? 3.164 -29 -0.648 1 94.69 220 PHE A C 1
ATOM 1723 O O . PHE A 1 220 ? 2.617 -30.094 -0.712 1 94.69 220 PHE A O 1
ATOM 1730 N N . LEU A 1 221 ? 4.125 -28.719 0.197 1 91.38 221 LEU A N 1
ATOM 1731 C CA . LEU A 1 221 ? 4.621 -29.734 1.117 1 91.38 221 LEU A CA 1
ATOM 1732 C C . LEU A 1 221 ? 3.529 -30.188 2.086 1 91.38 221 LEU A C 1
ATOM 1734 O O . LEU A 1 221 ? 3.33 -31.375 2.301 1 91.38 221 LEU A O 1
ATOM 1738 N N . ALA A 1 222 ? 2.848 -29.219 2.633 1 93.06 222 ALA A N 1
ATOM 1739 C CA . ALA A 1 222 ? 1.801 -29.5 3.611 1 93.06 222 ALA A CA 1
ATOM 1740 C C . ALA A 1 222 ? 0.685 -30.328 3 1 93.06 222 ALA A C 1
ATOM 1742 O O . ALA A 1 222 ? 0.003 -31.078 3.707 1 93.06 222 ALA A O 1
ATOM 1743 N N . ASN A 1 223 ? 0.498 -30.25 1.711 1 95.56 223 ASN A N 1
ATOM 1744 C CA . ASN A 1 223 ? -0.604 -30.953 1.055 1 95.56 223 ASN A CA 1
ATOM 1745 C C . ASN A 1 223 ? -0.105 -32.125 0.208 1 95.56 223 ASN A C 1
ATOM 1747 O O . ASN A 1 223 ? -0.86 -32.688 -0.586 1 95.56 223 ASN A O 1
ATOM 1751 N N . HIS A 1 224 ? 1.117 -32.438 0.281 1 94.81 224 HIS A N 1
ATOM 1752 C CA . HIS A 1 224 ? 1.737 -33.594 -0.357 1 94.81 224 HIS A CA 1
ATOM 1753 C C . HIS A 1 224 ? 1.584 -33.531 -1.873 1 94.81 224 HIS A C 1
ATOM 1755 O O . HIS A 1 224 ? 1.209 -34.5 -2.502 1 94.81 224 HIS A O 1
ATOM 1761 N N . ILE A 1 225 ? 1.712 -32.375 -2.398 1 95 225 ILE A N 1
ATOM 1762 C CA . ILE A 1 225 ? 1.701 -32.188 -3.842 1 95 225 ILE A CA 1
ATOM 1763 C C . ILE A 1 225 ? 3.117 -31.875 -4.332 1 95 225 ILE A C 1
ATOM 1765 O O . ILE A 1 225 ? 3.799 -31 -3.787 1 95 225 ILE A O 1
ATOM 1769 N N . ASP A 1 226 ? 3.547 -32.531 -5.281 1 90.44 226 ASP A N 1
ATOM 1770 C CA . ASP A 1 226 ? 4.852 -32.281 -5.883 1 90.44 226 ASP A CA 1
ATOM 1771 C C . ASP A 1 226 ? 4.77 -31.141 -6.91 1 90.44 226 ASP A C 1
ATOM 1773 O O . ASP A 1 226 ? 3.908 -31.172 -7.793 1 90.44 226 ASP A O 1
ATOM 1777 N N . HIS A 1 227 ? 5.504 -30.219 -6.648 1 89.19 227 HIS A N 1
ATOM 1778 C CA . HIS A 1 227 ? 5.637 -29.141 -7.609 1 89.19 227 HIS A CA 1
ATOM 1779 C C . HIS A 1 227 ? 7.094 -28.922 -8 1 89.19 227 HIS A C 1
ATOM 1781 O O . HIS A 1 227 ? 7.973 -28.844 -7.137 1 89.19 227 HIS A O 1
ATOM 1787 N N . TYR A 1 228 ? 7.355 -28.781 -9.211 1 82.69 228 TYR A N 1
ATOM 1788 C CA . TYR A 1 228 ? 8.719 -28.781 -9.727 1 82.69 228 TYR A CA 1
ATOM 1789 C C . TYR A 1 228 ? 9.398 -27.438 -9.453 1 82.69 228 TYR A C 1
ATOM 1791 O O . TYR A 1 228 ? 10.625 -27.375 -9.336 1 82.69 228 TYR A O 1
ATOM 1799 N N . SER A 1 229 ? 8.594 -26.391 -9.336 1 84.62 229 SER A N 1
ATOM 1800 C CA . SER A 1 229 ? 9.172 -25.062 -9.141 1 84.62 229 SER A CA 1
ATOM 1801 C C . SER A 1 229 ? 8.258 -24.172 -8.312 1 84.62 229 SER A C 1
ATOM 1803 O O . SER A 1 229 ? 7.672 -23.203 -8.82 1 84.62 229 SER A O 1
ATOM 1805 N N . PRO A 1 230 ? 8.219 -24.406 -6.984 1 88.81 230 PRO A N 1
ATOM 1806 C CA . PRO A 1 230 ? 7.289 -23.656 -6.129 1 88.81 230 PRO A CA 1
ATOM 1807 C C . PRO A 1 230 ? 7.68 -22.188 -5.977 1 88.81 230 PRO A C 1
ATOM 1809 O O . PRO A 1 230 ? 6.891 -21.391 -5.465 1 88.81 230 PRO A O 1
ATOM 1812 N N . PHE A 1 231 ? 8.836 -21.766 -6.512 1 83.81 231 PHE A N 1
ATOM 1813 C CA . PHE A 1 231 ? 9.312 -20.391 -6.355 1 83.81 231 PHE A CA 1
ATOM 1814 C C . PHE A 1 231 ? 9.156 -19.609 -7.656 1 83.81 231 PHE A C 1
ATOM 1816 O O . PHE A 1 231 ? 9.477 -18.422 -7.715 1 83.81 231 PHE A O 1
ATOM 1823 N N . SER A 1 232 ? 8.641 -20.234 -8.648 1 83.69 232 SER A N 1
ATOM 1824 C CA . SER A 1 232 ? 8.5 -19.578 -9.953 1 83.69 232 SER A CA 1
ATOM 1825 C C . SER A 1 232 ? 7.305 -18.641 -9.977 1 83.69 232 SER A C 1
ATOM 1827 O O . SER A 1 232 ? 6.395 -18.766 -9.156 1 83.69 232 SER A O 1
ATOM 1829 N N . GLY A 1 233 ? 7.316 -17.688 -10.969 1 89.88 233 GLY A N 1
ATOM 1830 C CA . GLY A 1 233 ? 6.188 -16.797 -11.18 1 89.88 233 GLY A CA 1
ATOM 1831 C C . GLY A 1 233 ? 6.473 -15.375 -10.766 1 89.88 233 GLY A C 1
ATOM 1832 O O . GLY A 1 233 ? 7.461 -15.102 -10.07 1 89.88 233 GLY A O 1
ATOM 1833 N N . GLN A 1 234 ? 5.547 -14.547 -11.125 1 92.88 234 GLN A N 1
ATOM 1834 C CA . GLN A 1 234 ? 5.656 -13.133 -10.805 1 92.88 234 GLN A CA 1
ATOM 1835 C C . GLN A 1 234 ? 5.445 -12.891 -9.312 1 92.88 234 GLN A C 1
ATOM 1837 O O . GLN A 1 234 ? 4.703 -13.625 -8.656 1 92.88 234 GLN A O 1
ATOM 1842 N N . ARG A 1 235 ? 6.133 -11.82 -8.797 1 93.56 235 ARG A N 1
ATOM 1843 C CA . ARG A 1 235 ? 6.121 -11.555 -7.359 1 93.56 235 ARG A CA 1
ATOM 1844 C C . ARG A 1 235 ? 5.543 -10.172 -7.066 1 93.56 235 ARG A C 1
ATOM 1846 O O . ARG A 1 235 ? 5.914 -9.188 -7.711 1 93.56 235 ARG A O 1
ATOM 1853 N N . TYR A 1 236 ? 4.652 -10.203 -6.133 1 95.56 236 TYR A N 1
ATOM 1854 C CA . TYR A 1 236 ? 3.984 -8.969 -5.73 1 95.56 236 TYR A CA 1
ATOM 1855 C C . TYR A 1 236 ? 4.074 -8.766 -4.227 1 95.56 236 TYR A C 1
ATOM 1857 O O . TYR A 1 236 ? 4.02 -9.727 -3.457 1 95.56 236 TYR A O 1
ATOM 1865 N N . GLU A 1 237 ? 4.133 -7.551 -3.766 1 93.06 237 GLU A N 1
ATOM 1866 C CA . GLU A 1 237 ? 4.371 -7.254 -2.355 1 93.06 237 GLU A CA 1
ATOM 1867 C C . GLU A 1 237 ? 3.066 -7.254 -1.564 1 93.06 237 GLU A C 1
ATOM 1869 O O . GLU A 1 237 ? 3.021 -7.734 -0.429 1 93.06 237 GLU A O 1
ATOM 1874 N N . LEU A 1 238 ? 2.055 -6.715 -2.156 1 95.69 238 LEU A N 1
ATOM 1875 C CA . LEU A 1 238 ? 0.808 -6.566 -1.413 1 95.69 238 LEU A CA 1
ATOM 1876 C C . LEU A 1 238 ? -0.183 -7.664 -1.788 1 95.69 238 LEU A C 1
ATOM 1878 O O . LEU A 1 238 ? -0.292 -8.031 -2.959 1 95.69 238 LEU A O 1
ATOM 1882 N N . PHE A 1 239 ? -1.015 -8.078 -0.807 1 97 239 PHE A N 1
ATOM 1883 C CA . PHE A 1 239 ? -2.068 -9.047 -1.099 1 97 239 PHE A CA 1
ATOM 1884 C C . PHE A 1 239 ? -3.082 -8.461 -2.076 1 97 239 PHE A C 1
ATOM 1886 O O . PHE A 1 239 ? -3.645 -9.188 -2.9 1 97 239 PHE A O 1
ATOM 1893 N N . SER A 1 240 ? -3.299 -7.156 -1.998 1 97.5 240 SER A N 1
ATOM 1894 C CA . SER A 1 240 ? -4.207 -6.523 -2.949 1 97.5 240 SER A CA 1
ATOM 1895 C C . SER A 1 240 ? -3.695 -6.664 -4.379 1 97.5 240 SER A C 1
ATOM 1897 O O . SER A 1 240 ? -4.484 -6.848 -5.309 1 97.5 240 SER A O 1
ATOM 1899 N N . MET A 1 241 ? -2.414 -6.574 -4.535 1 97.44 241 MET A N 1
ATOM 1900 C CA . MET A 1 241 ? -1.815 -6.785 -5.852 1 97.44 241 MET A CA 1
ATOM 1901 C C . MET A 1 241 ? -2.039 -8.211 -6.328 1 97.44 241 MET A C 1
ATOM 1903 O O . MET A 1 241 ? -2.393 -8.438 -7.488 1 97.44 241 MET A O 1
ATOM 1907 N N . LEU A 1 242 ? -1.89 -9.148 -5.441 1 98.12 242 LEU A N 1
ATOM 1908 C CA . LEU A 1 242 ? -2.133 -10.547 -5.781 1 98.12 242 LEU A CA 1
ATOM 1909 C C . LEU A 1 242 ? -3.578 -10.758 -6.215 1 98.12 242 LEU A C 1
ATOM 1911 O O . LEU A 1 242 ? -3.842 -11.477 -7.184 1 98.12 242 LEU A O 1
ATOM 1915 N N . ALA A 1 243 ? -4.457 -10.18 -5.469 1 98.44 243 ALA A N 1
ATOM 1916 C CA . ALA A 1 243 ? -5.875 -10.32 -5.785 1 98.44 243 ALA A CA 1
ATOM 1917 C C . ALA A 1 243 ? -6.176 -9.828 -7.195 1 98.44 243 ALA A C 1
ATOM 1919 O O . ALA A 1 243 ? -6.871 -10.5 -7.961 1 98.44 243 ALA A O 1
ATOM 1920 N N . VAL A 1 244 ? -5.629 -8.703 -7.559 1 98 244 VAL A N 1
ATOM 1921 C CA . VAL A 1 244 ? -5.879 -8.117 -8.875 1 98 244 VAL A CA 1
ATOM 1922 C C . VAL A 1 244 ? -5.227 -8.977 -9.953 1 98 244 VAL A C 1
ATOM 1924 O O . VAL A 1 244 ? -5.852 -9.289 -10.969 1 98 244 VAL A O 1
ATOM 1927 N N . ALA A 1 245 ? -3.973 -9.391 -9.727 1 98 245 ALA A N 1
ATOM 1928 C CA . ALA A 1 245 ? -3.264 -10.227 -10.688 1 98 245 ALA A CA 1
ATOM 1929 C C . ALA A 1 245 ? -4.008 -11.539 -10.922 1 98 245 ALA A C 1
ATOM 1931 O O . ALA A 1 245 ? -4.168 -11.977 -12.07 1 98 245 ALA A O 1
ATOM 1932 N N . ALA A 1 246 ? -4.453 -12.148 -9.844 1 98.5 246 ALA A N 1
ATOM 1933 C CA . ALA A 1 246 ? -5.203 -13.398 -9.961 1 98.5 246 ALA A CA 1
ATOM 1934 C C . ALA A 1 246 ? -6.504 -13.188 -10.727 1 98.5 246 ALA A C 1
ATOM 1936 O O . ALA A 1 246 ? -6.859 -13.992 -11.594 1 98.5 246 ALA A O 1
ATOM 1937 N N . ALA A 1 247 ? -7.191 -12.109 -10.43 1 98 247 ALA A N 1
ATOM 1938 C CA . ALA A 1 247 ? -8.461 -11.812 -11.086 1 98 247 ALA A CA 1
ATOM 1939 C C . ALA A 1 247 ? -8.258 -11.594 -12.586 1 98 247 ALA A C 1
ATOM 1941 O O . ALA A 1 247 ? -9.156 -11.867 -13.383 1 98 247 ALA A O 1
ATOM 1942 N N . GLN A 1 248 ? -7.098 -11.141 -12.961 1 96.62 248 GLN A N 1
ATOM 1943 C CA . GLN A 1 248 ? -6.785 -10.906 -14.367 1 96.62 248 GLN A CA 1
ATOM 1944 C C . GLN A 1 248 ? -6.352 -12.195 -15.055 1 96.62 248 GLN A C 1
ATOM 1946 O O . GLN A 1 248 ? -6.043 -12.195 -16.25 1 96.62 248 GLN A O 1
ATOM 1951 N N . GLY A 1 249 ? -6.262 -13.25 -14.297 1 96.94 249 GLY A N 1
ATOM 1952 C CA . GLY A 1 249 ? -5.957 -14.547 -14.875 1 96.94 249 GLY A CA 1
ATOM 1953 C C . GLY A 1 249 ? -4.469 -14.812 -15 1 96.94 249 GLY A C 1
ATOM 1954 O O . GLY A 1 249 ? -4.039 -15.617 -15.828 1 96.94 249 GLY A O 1
ATOM 1955 N N . MET A 1 250 ? -3.68 -14.18 -14.164 1 96.69 250 MET A N 1
ATOM 1956 C CA . MET A 1 250 ? -2.232 -14.281 -14.32 1 96.69 250 MET A CA 1
ATOM 1957 C C . MET A 1 250 ? -1.687 -15.484 -13.547 1 96.69 250 MET A C 1
ATOM 1959 O O . MET A 1 250 ? -0.521 -15.852 -13.703 1 96.69 250 MET A O 1
ATOM 1963 N N . GLY A 1 251 ? -2.521 -16.094 -12.664 1 97.69 251 GLY A N 1
ATOM 1964 C CA . GLY A 1 251 ? -2.123 -17.234 -11.883 1 97.69 251 GLY A CA 1
ATOM 1965 C C . GLY A 1 251 ? -3.002 -17.469 -10.664 1 97.69 251 GLY A C 1
ATOM 1966 O O . GLY A 1 251 ? -4.012 -16.781 -10.484 1 97.69 251 GLY A O 1
ATOM 1967 N N . MET A 1 252 ? -2.654 -18.5 -9.906 1 98.31 252 MET A N 1
ATOM 1968 C CA . MET A 1 252 ? -3.338 -18.719 -8.633 1 98.31 252 MET A CA 1
ATOM 1969 C C . MET A 1 252 ? -2.574 -18.078 -7.484 1 98.31 252 MET A C 1
ATOM 1971 O O . MET A 1 252 ? -1.367 -17.844 -7.586 1 98.31 252 MET A O 1
ATOM 1975 N N . ALA A 1 253 ? -3.27 -17.781 -6.477 1 98.44 253 ALA A N 1
ATOM 1976 C CA . ALA A 1 253 ? -2.707 -17.047 -5.348 1 98.44 253 ALA A CA 1
ATOM 1977 C C . ALA A 1 253 ? -3.211 -17.609 -4.023 1 98.44 253 ALA A C 1
ATOM 1979 O O . ALA A 1 253 ? -4.301 -18.172 -3.957 1 98.44 253 ALA A O 1
ATOM 1980 N N . LEU A 1 254 ? -2.379 -17.547 -3.006 1 97.69 254 LEU A N 1
ATOM 1981 C CA . LEU A 1 254 ? -2.746 -17.766 -1.611 1 97.69 254 LEU A CA 1
ATOM 1982 C C . LEU A 1 254 ? -2.957 -16.438 -0.887 1 97.69 254 LEU A C 1
ATOM 1984 O O . LEU A 1 254 ? -2.014 -15.672 -0.717 1 97.69 254 LEU A O 1
ATOM 1988 N N . ILE A 1 255 ? -4.191 -16.203 -0.506 1 97.75 255 ILE A N 1
ATOM 1989 C CA . ILE A 1 255 ? -4.531 -14.906 0.083 1 97.75 255 ILE A CA 1
ATOM 1990 C C . ILE A 1 255 ? -5.449 -15.109 1.284 1 97.75 255 ILE A C 1
ATOM 1992 O O . ILE A 1 255 ? -6.344 -15.961 1.251 1 97.75 255 ILE A O 1
ATOM 1996 N N . PRO A 1 256 ? -5.219 -14.352 2.416 1 96.69 256 PRO A N 1
ATOM 1997 C CA . PRO A 1 256 ? -6.219 -14.406 3.486 1 96.69 256 PRO A CA 1
ATOM 1998 C C . PRO A 1 256 ? -7.629 -14.086 2.992 1 96.69 256 PRO A C 1
ATOM 2000 O O . PRO A 1 256 ? -7.84 -13.062 2.334 1 96.69 256 PRO A O 1
ATOM 2003 N N . ARG A 1 257 ? -8.555 -14.891 3.328 1 96.25 257 ARG A N 1
ATOM 2004 C CA . ARG A 1 257 ? -9.906 -14.836 2.783 1 96.25 257 ARG A CA 1
ATOM 2005 C C . ARG A 1 257 ? -10.547 -13.477 3.043 1 96.25 257 ARG A C 1
ATOM 2007 O O . ARG A 1 257 ? -11.164 -12.891 2.15 1 96.25 257 ARG A O 1
ATOM 2014 N N . MET A 1 258 ? -10.398 -12.961 4.234 1 95.19 258 MET A N 1
ATOM 2015 C CA . MET A 1 258 ? -11.086 -11.742 4.652 1 95.19 258 MET A CA 1
ATOM 2016 C C . MET A 1 258 ? -10.617 -10.547 3.834 1 95.19 258 MET A C 1
ATOM 2018 O O . MET A 1 258 ? -11.258 -9.492 3.844 1 95.19 258 MET A O 1
ATOM 2022 N N . LEU A 1 259 ? -9.516 -10.688 3.107 1 97.44 259 LEU A N 1
ATOM 2023 C CA . LEU A 1 259 ? -8.969 -9.578 2.328 1 97.44 259 LEU A CA 1
ATOM 2024 C C . LEU A 1 259 ? -9.523 -9.586 0.909 1 97.44 259 LEU A C 1
ATOM 2026 O O . LEU A 1 259 ? -9.289 -8.656 0.14 1 97.44 259 LEU A O 1
ATOM 2030 N N . ILE A 1 260 ? -10.258 -10.641 0.496 1 98 260 ILE A N 1
ATOM 2031 C CA . ILE A 1 260 ? -10.719 -10.727 -0.886 1 98 260 ILE A CA 1
ATOM 2032 C C . ILE A 1 260 ? -12.203 -11.062 -0.915 1 98 260 ILE A C 1
ATOM 2034 O O . ILE A 1 260 ? -12.672 -11.766 -1.812 1 98 260 ILE A O 1
ATOM 2038 N N . GLU A 1 261 ? -12.938 -10.609 0.063 1 96.44 261 GLU A N 1
ATOM 2039 C CA . GLU A 1 261 ? -14.367 -10.883 0.152 1 96.44 261 GLU A CA 1
ATOM 2040 C C . GLU A 1 261 ? -15.109 -10.336 -1.063 1 96.44 261 GLU A C 1
ATOM 2042 O O . GLU A 1 261 ? -15.984 -11.008 -1.616 1 96.44 261 GLU A O 1
ATOM 2047 N N . GLN A 1 262 ? -14.789 -9.195 -1.498 1 94.12 262 GLN A N 1
ATOM 2048 C CA . GLN A 1 262 ? -15.461 -8.57 -2.629 1 94.12 262 GLN A CA 1
ATOM 2049 C C . GLN A 1 262 ? -15.25 -9.375 -3.91 1 94.12 262 GLN A C 1
ATOM 2051 O O . GLN A 1 262 ? -16.188 -9.586 -4.68 1 94.12 262 GLN A O 1
ATOM 2056 N N . GLU A 1 263 ? -14.008 -9.797 -4.156 1 97.19 263 GLU A N 1
ATOM 2057 C CA . GLU A 1 263 ? -13.695 -10.578 -5.348 1 97.19 263 GLU A CA 1
ATOM 2058 C C . GLU A 1 263 ? -14.422 -11.922 -5.328 1 97.19 263 GLU A C 1
ATOM 2060 O O . GLU A 1 263 ? -14.844 -12.422 -6.375 1 97.19 263 GLU A O 1
ATOM 2065 N N . LEU A 1 264 ? -14.586 -12.516 -4.141 1 97.31 264 LEU A N 1
ATOM 2066 C CA . LEU A 1 264 ? -15.289 -13.781 -4.016 1 97.31 264 LEU A CA 1
ATOM 2067 C C . LEU A 1 264 ? -16.781 -13.594 -4.246 1 97.31 264 LEU A C 1
ATOM 2069 O O . LEU A 1 264 ? -17.406 -14.391 -4.957 1 97.31 264 LEU A O 1
ATOM 2073 N N . GLN A 1 265 ? -17.312 -12.508 -3.775 1 95.81 265 GLN A N 1
ATOM 2074 C CA . GLN A 1 265 ? -18.734 -12.234 -3.906 1 95.81 265 GLN A CA 1
ATOM 2075 C C . GLN A 1 265 ? -19.094 -11.898 -5.348 1 95.81 265 GLN A C 1
ATOM 2077 O O . GLN A 1 265 ? -20.156 -12.312 -5.84 1 95.81 265 GLN A O 1
ATOM 2082 N N . SER A 1 266 ? -18.266 -11.203 -6.035 1 94.81 266 SER A N 1
ATOM 2083 C CA . SER A 1 266 ? -18.547 -10.766 -7.398 1 94.81 266 SER A CA 1
ATOM 2084 C C . SER A 1 266 ? -18.219 -11.867 -8.406 1 94.81 266 SER A C 1
ATOM 2086 O O . SER A 1 266 ? -18.562 -11.758 -9.586 1 94.81 266 SER A O 1
ATOM 2088 N N . GLY A 1 267 ? -17.484 -12.875 -7.934 1 96 267 GLY A N 1
ATOM 2089 C CA . GLY A 1 267 ? -17.141 -13.977 -8.805 1 96 267 GLY A CA 1
ATOM 2090 C C . GLY A 1 267 ? -15.875 -13.734 -9.609 1 96 267 GLY A C 1
ATOM 2091 O O . GLY A 1 267 ? -15.531 -14.523 -10.484 1 96 267 GLY A O 1
ATOM 2092 N N . GLN A 1 268 ? -15.172 -12.68 -9.336 1 96.88 268 GLN A N 1
ATOM 2093 C CA . GLN A 1 268 ? -13.914 -12.414 -10.016 1 96.88 268 GLN A CA 1
ATOM 2094 C C . GLN A 1 268 ? -12.852 -13.438 -9.625 1 96.88 268 GLN A C 1
ATOM 2096 O O . GLN A 1 268 ? -11.93 -13.703 -10.398 1 96.88 268 GLN A O 1
ATOM 2101 N N . LEU A 1 269 ? -13 -13.961 -8.391 1 98.25 269 LEU A N 1
ATOM 2102 C CA . LEU A 1 269 ? -12.125 -15.016 -7.898 1 98.25 269 LEU A CA 1
ATOM 2103 C C . LEU A 1 269 ? -12.945 -16.188 -7.375 1 98.25 269 LEU A C 1
ATOM 2105 O O . LEU A 1 269 ? -14.031 -16 -6.828 1 98.25 269 LEU A O 1
ATOM 2109 N N . LEU A 1 270 ? -12.445 -17.344 -7.508 1 98.44 270 LEU A N 1
ATOM 2110 C CA . LEU A 1 270 ? -13 -18.578 -6.953 1 98.44 270 LEU A CA 1
ATOM 2111 C C . LEU A 1 270 ? -11.984 -19.281 -6.062 1 98.44 270 LEU A C 1
ATOM 2113 O O . LEU A 1 270 ? -10.797 -19.328 -6.387 1 98.44 270 LEU A O 1
ATOM 2117 N N . ILE A 1 271 ? -12.469 -19.766 -4.949 1 98.31 271 ILE A N 1
ATOM 2118 C CA . ILE A 1 271 ? -11.656 -20.734 -4.199 1 98.31 271 ILE A CA 1
ATOM 2119 C C . ILE A 1 271 ? -11.555 -22.031 -4.977 1 98.31 271 ILE A C 1
ATOM 2121 O O . ILE A 1 271 ? -12.57 -22.641 -5.332 1 98.31 271 ILE A O 1
ATOM 2125 N N . ILE A 1 272 ? -10.359 -22.547 -5.219 1 98.31 272 ILE A N 1
ATOM 2126 C CA . ILE A 1 272 ? -10.234 -23.594 -6.234 1 98.31 272 ILE A CA 1
ATOM 2127 C C . ILE A 1 272 ? -9.789 -24.906 -5.582 1 98.31 272 ILE A C 1
ATOM 2129 O O . ILE A 1 272 ? -9.516 -25.875 -6.27 1 98.31 272 ILE A O 1
ATOM 2133 N N . SER A 1 273 ? -9.656 -24.875 -4.281 1 96.94 273 SER A N 1
ATOM 2134 C CA . SER A 1 273 ? -9.344 -26.078 -3.521 1 96.94 273 SER A CA 1
ATOM 2135 C C . SER A 1 273 ? -9.688 -25.906 -2.047 1 96.94 273 SER A C 1
ATOM 2137 O O . SER A 1 273 ? -9.625 -24.797 -1.512 1 96.94 273 SER A O 1
ATOM 2139 N N . ASP A 1 274 ? -9.977 -26.922 -1.347 1 93.44 274 ASP A N 1
ATOM 2140 C CA . ASP A 1 274 ? -10.227 -26.891 0.091 1 93.44 274 ASP A CA 1
ATOM 2141 C C . ASP A 1 274 ? -8.93 -27.125 0.873 1 93.44 274 ASP A C 1
ATOM 2143 O O . ASP A 1 274 ? -8.922 -27.031 2.102 1 93.44 274 ASP A O 1
ATOM 2147 N N . LYS A 1 275 ? -7.922 -27.375 0.136 1 93.69 275 LYS A N 1
ATOM 2148 C CA . LYS A 1 275 ? -6.625 -27.547 0.779 1 93.69 275 LYS A CA 1
ATOM 2149 C C . LYS A 1 275 ? -6.137 -26.25 1.405 1 93.69 275 LYS A C 1
ATOM 2151 O O . LYS A 1 275 ? -6.273 -25.172 0.807 1 93.69 275 LYS A O 1
ATOM 2156 N N . THR A 1 276 ? -5.695 -26.359 2.572 1 87.81 276 THR A N 1
ATOM 2157 C CA . THR A 1 276 ? -5.305 -25.156 3.301 1 87.81 276 THR A CA 1
ATOM 2158 C C . THR A 1 276 ? -3.869 -25.266 3.805 1 87.81 276 THR A C 1
ATOM 2160 O O . THR A 1 276 ? -3.25 -26.328 3.697 1 87.81 276 THR A O 1
ATOM 2163 N N . LEU A 1 277 ? -3.318 -24.219 4.07 1 89.12 277 LEU A N 1
ATOM 2164 C CA . LEU A 1 277 ? -2.07 -24.109 4.816 1 89.12 277 LEU A CA 1
ATOM 2165 C C . LEU A 1 277 ? -2.326 -23.578 6.227 1 89.12 277 LEU A C 1
ATOM 2167 O O . LEU A 1 277 ? -2.912 -22.5 6.395 1 89.12 277 LEU A O 1
ATOM 2171 N N . VAL A 1 278 ? -2.162 -24.438 7.176 1 81.06 278 VAL A N 1
ATOM 2172 C CA . VAL A 1 278 ? -2.256 -23.953 8.547 1 81.06 278 VAL A CA 1
ATOM 2173 C C . VAL A 1 278 ? -1.135 -22.953 8.82 1 81.06 278 VAL A C 1
ATOM 2175 O O . VAL A 1 278 ? 0.034 -23.328 8.922 1 81.06 278 VAL A O 1
ATOM 2178 N N . SER A 1 279 ? -1.583 -21.719 8.641 1 76.38 279 SER A N 1
ATOM 2179 C CA . SER A 1 279 ? -0.626 -20.641 8.914 1 76.38 279 SER A CA 1
ATOM 2180 C C . SER A 1 279 ? -0.51 -20.391 10.414 1 76.38 279 SER A C 1
ATOM 2182 O O . SER A 1 279 ? -1.491 -20.516 11.148 1 76.38 279 SER A O 1
ATOM 2184 N N . HIS A 1 280 ? 0.701 -20.359 11.023 1 83.69 280 HIS A N 1
ATOM 2185 C CA . HIS A 1 280 ? 0.836 -19.969 12.422 1 83.69 280 HIS A CA 1
ATOM 2186 C C . HIS A 1 280 ? 0.891 -18.453 12.562 1 83.69 280 HIS A C 1
ATOM 2188 O O . HIS A 1 280 ? 1.321 -17.938 13.602 1 83.69 280 HIS A O 1
ATOM 2194 N N . ARG A 1 281 ? 0.348 -17.844 11.516 1 90.44 281 ARG A N 1
ATOM 2195 C CA . ARG A 1 281 ? 0.35 -16.375 11.57 1 90.44 281 ARG A CA 1
ATOM 2196 C C . ARG A 1 281 ? -1.019 -15.844 11.977 1 90.44 281 ARG A C 1
ATOM 2198 O O . ARG A 1 281 ? -2.039 -16.5 11.742 1 90.44 281 ARG A O 1
ATOM 2205 N N . ALA A 1 282 ? -0.989 -14.695 12.625 1 94 282 ALA A N 1
ATOM 2206 C CA . ALA A 1 282 ? -2.193 -13.977 13.031 1 94 282 ALA A CA 1
ATOM 2207 C C . ALA A 1 282 ? -1.986 -12.469 12.945 1 94 282 ALA A C 1
ATOM 2209 O O . ALA A 1 282 ? -0.85 -11.992 12.867 1 94 282 ALA A O 1
ATOM 2210 N N . TYR A 1 283 ? -3.072 -11.82 12.805 1 93.75 283 TYR A N 1
ATOM 2211 C CA . TYR A 1 283 ? -3.041 -10.367 12.922 1 93.75 283 TYR A CA 1
ATOM 2212 C C . TYR A 1 283 ? -3.072 -9.938 14.383 1 93.75 283 TYR A C 1
ATOM 2214 O O . TYR A 1 283 ? -3.863 -10.461 15.172 1 93.75 283 TYR A O 1
ATOM 2222 N N . TYR A 1 284 ? -2.188 -8.984 14.68 1 92.81 284 TYR A N 1
ATOM 2223 C CA . TYR A 1 284 ? -2.078 -8.453 16.031 1 92.81 284 TYR A CA 1
ATOM 2224 C C . TYR A 1 284 ? -2.158 -6.93 16.031 1 92.81 284 TYR A C 1
ATOM 2226 O O . TYR A 1 284 ? -1.744 -6.281 15.062 1 92.81 284 TYR A O 1
ATOM 2234 N N . ILE A 1 285 ? -2.758 -6.387 17.047 1 92.5 285 ILE A N 1
ATOM 2235 C CA . ILE A 1 285 ? -2.504 -4.996 17.406 1 92.5 285 ILE A CA 1
ATOM 2236 C C . ILE A 1 285 ? -1.394 -4.93 18.453 1 92.5 285 ILE A C 1
ATOM 2238 O O . ILE A 1 285 ? -1.446 -5.625 19.469 1 92.5 285 ILE A O 1
ATOM 2242 N N . VAL A 1 286 ? -0.416 -4.125 18.188 1 88.56 286 VAL A N 1
ATOM 2243 C CA . VAL A 1 286 ? 0.699 -4.008 19.125 1 88.56 286 VAL A CA 1
ATOM 2244 C C . VAL A 1 286 ? 0.878 -2.547 19.531 1 88.56 286 VAL A C 1
ATOM 2246 O O . VAL A 1 286 ? 0.7 -1.641 18.703 1 88.56 286 VAL A O 1
ATOM 2249 N N . HIS A 1 287 ? 1.116 -2.344 20.734 1 84.88 287 HIS A N 1
ATOM 2250 C CA . HIS A 1 287 ? 1.478 -1.03 21.266 1 84.88 287 HIS A CA 1
ATOM 2251 C C . HIS A 1 287 ? 2.523 -1.143 22.359 1 84.88 287 HIS A C 1
ATOM 2253 O O . HIS A 1 287 ? 2.805 -2.24 22.844 1 84.88 287 HIS A O 1
ATOM 2259 N N . ALA A 1 288 ? 3.168 -0.027 22.672 1 75.31 288 ALA A N 1
ATOM 2260 C CA . ALA A 1 288 ? 4.168 -0.033 23.734 1 75.31 288 ALA A CA 1
ATOM 2261 C C . ALA A 1 288 ? 3.564 -0.513 25.047 1 75.31 288 ALA A C 1
ATOM 2263 O O . ALA A 1 288 ? 2.389 -0.266 25.328 1 75.31 288 ALA A O 1
ATOM 2264 N N . ASN A 1 289 ? 4.336 -1.378 25.75 1 70.31 289 ASN A N 1
ATOM 2265 C CA . ASN A 1 289 ? 3.893 -2.027 26.984 1 70.31 289 ASN A CA 1
ATOM 2266 C C . ASN A 1 289 ? 3.676 -1.016 28.109 1 70.31 289 ASN A C 1
ATOM 2268 O O . ASN A 1 289 ? 2.969 -1.298 29.078 1 70.31 289 ASN A O 1
ATOM 2272 N N . GLN A 1 290 ? 4.293 0.05 27.922 1 66.31 290 GLN A N 1
ATOM 2273 C CA . GLN A 1 290 ? 4.023 0.991 29.016 1 66.31 290 GLN A CA 1
ATOM 2274 C C . GLN A 1 290 ? 2.537 1.314 29.094 1 66.31 290 GLN A C 1
ATOM 2276 O O . GLN A 1 290 ? 1.706 0.609 28.516 1 66.31 290 GLN A O 1
ATOM 2281 N N . ASP A 1 291 ? 2.008 2.289 29.766 1 63.5 291 ASP A N 1
ATOM 2282 C CA . ASP A 1 291 ? 0.61 2.65 29.984 1 63.5 291 ASP A CA 1
ATOM 2283 C C . ASP A 1 291 ? -0.117 2.857 28.656 1 63.5 291 ASP A C 1
ATOM 2285 O O . ASP A 1 291 ? 0.289 3.691 27.844 1 63.5 291 ASP A O 1
ATOM 2289 N N . ILE A 1 292 ? -1.072 1.864 28.5 1 73.44 292 ILE A N 1
ATOM 2290 C CA . ILE A 1 292 ? -1.907 1.996 27.312 1 73.44 292 ILE A CA 1
ATOM 2291 C C . ILE A 1 292 ? -2.697 3.303 27.375 1 73.44 292 ILE A C 1
ATOM 2293 O O . ILE A 1 292 ? -3.328 3.604 28.391 1 73.44 292 ILE A O 1
ATOM 2297 N N . SER A 1 293 ? -2.545 4.059 26.391 1 76 293 SER A N 1
ATOM 2298 C CA . SER A 1 293 ? -3.342 5.281 26.328 1 76 293 SER A CA 1
ATOM 2299 C C . SER A 1 293 ? -4.82 4.969 26.141 1 76 293 SER A C 1
ATOM 2301 O O . SER A 1 293 ? -5.172 3.953 25.531 1 76 293 SER A O 1
ATOM 2303 N N . PRO A 1 294 ? -5.691 5.773 26.656 1 79.88 294 PRO A N 1
ATOM 2304 C CA . PRO A 1 294 ? -7.129 5.574 26.484 1 79.88 294 PRO A CA 1
ATOM 2305 C C . PRO A 1 294 ? -7.527 5.453 25.016 1 79.88 294 PRO A C 1
ATOM 2307 O O . PRO A 1 294 ? -8.43 4.68 24.672 1 79.88 294 PRO A O 1
ATOM 2310 N N . MET A 1 295 ? -6.93 6.137 24.172 1 84.06 295 MET A N 1
ATOM 2311 C CA . MET A 1 295 ? -7.242 6.098 22.75 1 84.06 295 MET A CA 1
ATOM 2312 C C . MET A 1 295 ? -6.918 4.73 22.156 1 84.06 295 MET A C 1
ATOM 2314 O O . MET A 1 295 ? -7.734 4.156 21.438 1 84.06 295 MET A O 1
ATOM 2318 N N . VAL A 1 296 ? -5.762 4.234 22.516 1 86.94 296 VAL A N 1
ATOM 2319 C CA . VAL A 1 296 ? -5.363 2.918 22.031 1 86.94 296 VAL A CA 1
ATOM 2320 C C . VAL A 1 296 ? -6.305 1.853 22.594 1 86.94 296 VAL A C 1
ATOM 2322 O O . VAL A 1 296 ? -6.73 0.95 21.875 1 86.94 296 VAL A O 1
ATOM 2325 N N . ASP A 1 297 ? -6.578 2.012 23.828 1 88.19 297 ASP A N 1
ATOM 2326 C CA . ASP A 1 297 ? -7.484 1.066 24.469 1 88.19 297 ASP A CA 1
ATOM 2327 C C . ASP A 1 297 ? -8.852 1.059 23.781 1 88.19 297 ASP A C 1
ATOM 2329 O O . ASP A 1 297 ? -9.414 -0.006 23.516 1 88.19 297 ASP A O 1
ATOM 2333 N N . SER A 1 298 ? -9.383 2.234 23.484 1 90.75 298 SER A N 1
ATOM 2334 C CA . SER A 1 298 ? -10.664 2.344 22.797 1 90.75 298 SER A CA 1
ATOM 2335 C C . SER A 1 298 ? -10.617 1.689 21.422 1 90.75 298 SER A C 1
ATOM 2337 O O . SER A 1 298 ? -11.562 1.019 21.016 1 90.75 298 SER A O 1
ATOM 2339 N N . PHE A 1 299 ? -9.555 1.882 20.766 1 93.62 299 PHE A N 1
ATOM 2340 C CA . PHE A 1 299 ? -9.391 1.317 19.438 1 93.62 299 PHE A CA 1
ATOM 2341 C C . PHE A 1 299 ? -9.32 -0.203 19.5 1 93.62 299 PHE A C 1
ATOM 2343 O O . PHE A 1 299 ? -9.969 -0.895 18.719 1 93.62 299 PHE A O 1
ATOM 2350 N N . VAL A 1 300 ? -8.547 -0.706 20.438 1 91.88 300 VAL A N 1
ATOM 2351 C CA . VAL A 1 300 ? -8.383 -2.146 20.609 1 91.88 300 VAL A CA 1
ATOM 2352 C C . VAL A 1 300 ? -9.734 -2.785 20.906 1 91.88 300 VAL A C 1
ATOM 2354 O O . VAL A 1 300 ? -10.117 -3.773 20.266 1 91.88 300 VAL A O 1
ATOM 2357 N N . LYS A 1 301 ? -10.477 -2.232 21.812 1 93.56 301 LYS A N 1
ATOM 2358 C CA . LYS A 1 301 ? -11.781 -2.764 22.203 1 93.56 301 LYS A CA 1
ATOM 2359 C C . LYS A 1 301 ? -12.742 -2.75 21.016 1 93.56 301 LYS A C 1
ATOM 2361 O O . LYS A 1 301 ? -13.516 -3.693 20.812 1 93.56 301 LYS A O 1
ATOM 2366 N N . TRP A 1 302 ? -12.672 -1.701 20.234 1 94.94 302 TRP A N 1
ATOM 2367 C CA . TRP A 1 302 ? -13.531 -1.583 19.062 1 94.94 302 TRP A CA 1
ATOM 2368 C C . TRP A 1 302 ? -13.203 -2.664 18.047 1 94.94 302 TRP A C 1
ATOM 2370 O O . TRP A 1 302 ? -14.102 -3.369 17.562 1 94.94 302 TRP A O 1
ATOM 2380 N N . VAL A 1 303 ? -11.945 -2.855 17.719 1 94.19 303 VAL A N 1
ATOM 2381 C CA . VAL A 1 303 ? -11.547 -3.838 16.719 1 94.19 303 VAL A CA 1
ATOM 2382 C C . VAL A 1 303 ? -11.945 -5.238 17.172 1 94.19 303 VAL A C 1
ATOM 2384 O O . VAL A 1 303 ? -12.422 -6.047 16.375 1 94.19 303 VAL A O 1
ATOM 2387 N N . GLU A 1 304 ? -11.766 -5.445 18.422 1 91.94 304 GLU A N 1
ATOM 2388 C CA . GLU A 1 304 ? -12.062 -6.754 19 1 91.94 304 GLU A CA 1
ATOM 2389 C C . GLU A 1 304 ? -13.555 -7.055 18.922 1 91.94 304 GLU A C 1
ATOM 2391 O O . GLU A 1 304 ? -13.961 -8.219 18.922 1 91.94 304 GLU A O 1
ATOM 2396 N N . SER A 1 305 ? -14.391 -6.082 18.859 1 91.44 305 SER A N 1
ATOM 2397 C CA . SER A 1 305 ? -15.836 -6.27 18.812 1 91.44 305 SER A CA 1
ATOM 2398 C C . SER A 1 305 ? -16.281 -6.844 17.469 1 91.44 305 SER A C 1
ATOM 2400 O O . SER A 1 305 ? -17.406 -7.34 17.344 1 91.44 305 SER A O 1
ATOM 2402 N N . TYR A 1 306 ? -15.492 -6.754 16.422 1 84.5 306 TYR A N 1
ATOM 2403 C CA . TYR A 1 306 ? -15.812 -7.277 15.102 1 84.5 306 TYR A CA 1
ATOM 2404 C C . TYR A 1 306 ? -15.312 -8.711 14.945 1 84.5 306 TYR A C 1
ATOM 2406 O O . TYR A 1 306 ? -15.492 -9.32 13.891 1 84.5 306 TYR A O 1
ATOM 2414 N N . LEU A 1 307 ? -14.695 -9.148 15.914 1 82.69 307 LEU A N 1
ATOM 2415 C CA . LEU A 1 307 ? -14.078 -10.469 15.789 1 82.69 307 LEU A CA 1
ATOM 2416 C C . LEU A 1 307 ? -14.922 -11.531 16.484 1 82.69 307 LEU A C 1
ATOM 2418 O O . LEU A 1 307 ? -15.633 -11.234 17.453 1 82.69 307 LEU A O 1
ATOM 2422 N N . MET B 1 1 ? 38.656 -5.512 -5.531 1 28.36 1 MET B N 1
ATOM 2423 C CA . MET B 1 1 ? 38.531 -5.625 -4.082 1 28.36 1 MET B CA 1
ATOM 2424 C C . MET B 1 1 ? 37.75 -6.867 -3.688 1 28.36 1 MET B C 1
ATOM 2426 O O . MET B 1 1 ? 36.719 -7.168 -4.293 1 28.36 1 MET B O 1
ATOM 2430 N N . LYS B 1 2 ? 38.406 -7.805 -3.092 1 38.59 2 LYS B N 1
ATOM 2431 C CA . LYS B 1 2 ? 37.781 -9.07 -2.68 1 38.59 2 LYS B CA 1
ATOM 2432 C C . LYS B 1 2 ? 36.562 -8.836 -1.812 1 38.59 2 LYS B C 1
ATOM 2434 O O . LYS B 1 2 ? 36.594 -8.047 -0.869 1 38.59 2 LYS B O 1
ATOM 2439 N N . ARG B 1 3 ? 35.438 -9.109 -2.375 1 48.41 3 ARG B N 1
ATOM 2440 C CA . ARG B 1 3 ? 34.25 -8.961 -1.554 1 48.41 3 ARG B CA 1
ATOM 2441 C C . ARG B 1 3 ? 34.406 -9.734 -0.244 1 48.41 3 ARG B C 1
ATOM 2443 O O . ARG B 1 3 ? 34.938 -10.828 -0.219 1 48.41 3 ARG B O 1
ATOM 2450 N N . SER B 1 4 ? 34.344 -9.172 0.8 1 61.75 4 SER B N 1
ATOM 2451 C CA . SER B 1 4 ? 34.344 -9.797 2.119 1 61.75 4 SER B CA 1
ATOM 2452 C C . SER B 1 4 ? 33.031 -10.523 2.4 1 61.75 4 SER B C 1
ATOM 2454 O O . SER B 1 4 ? 32.219 -10.062 3.203 1 61.75 4 SER B O 1
ATOM 2456 N N . ILE B 1 5 ? 32.75 -11.555 1.532 1 64.19 5 ILE B N 1
ATOM 2457 C CA . ILE B 1 5 ? 31.578 -12.383 1.689 1 64.19 5 ILE B CA 1
ATOM 2458 C C . ILE B 1 5 ? 31.984 -13.812 2.061 1 64.19 5 ILE B C 1
ATOM 2460 O O . ILE B 1 5 ? 32.906 -14.367 1.479 1 64.19 5 ILE B O 1
ATOM 2464 N N . PRO B 1 6 ? 31.328 -14.328 3.105 1 72.44 6 PRO B N 1
ATOM 2465 C CA . PRO B 1 6 ? 31.578 -15.734 3.414 1 72.44 6 PRO B CA 1
ATOM 2466 C C . PRO B 1 6 ? 31.234 -16.672 2.256 1 72.44 6 PRO B C 1
ATOM 2468 O O . PRO B 1 6 ? 30.531 -16.266 1.321 1 72.44 6 PRO B O 1
ATOM 2471 N N . SER B 1 7 ? 31.891 -17.75 2.35 1 73.69 7 SER B N 1
ATOM 2472 C CA . SER B 1 7 ? 31.547 -18.734 1.325 1 73.69 7 SER B CA 1
ATOM 2473 C C . SER B 1 7 ? 30.062 -19.078 1.366 1 73.69 7 SER B C 1
ATOM 2475 O O . SER B 1 7 ? 29.469 -19.109 2.439 1 73.69 7 SER B O 1
ATOM 2477 N N . LEU B 1 8 ? 29.516 -19.297 0.218 1 76.88 8 LEU B N 1
ATOM 2478 C CA . LEU B 1 8 ? 28.125 -19.703 0.128 1 76.88 8 LEU B CA 1
ATOM 2479 C C . LEU B 1 8 ? 27.891 -20.984 0.932 1 76.88 8 LEU B C 1
ATOM 2481 O O . LEU B 1 8 ? 26.844 -21.125 1.585 1 76.88 8 LEU B O 1
ATOM 2485 N N . GLN B 1 9 ? 28.812 -21.859 0.837 1 78.38 9 GLN B N 1
ATOM 2486 C CA . GLN B 1 9 ? 28.703 -23.125 1.566 1 78.38 9 GLN B CA 1
ATOM 2487 C C . GLN B 1 9 ? 28.609 -22.875 3.07 1 78.38 9 GLN B C 1
ATOM 2489 O O . GLN B 1 9 ? 27.812 -23.516 3.764 1 78.38 9 GLN B O 1
ATOM 2494 N N . SER B 1 10 ? 29.406 -21.984 3.551 1 85.56 10 SER B N 1
ATOM 2495 C CA . SER B 1 10 ? 29.375 -21.672 4.977 1 85.56 10 SER B CA 1
ATOM 2496 C C . SER B 1 10 ? 28.031 -21.062 5.375 1 85.56 10 SER B C 1
ATOM 2498 O O . SER B 1 10 ? 27.5 -21.359 6.445 1 85.56 10 SER B O 1
ATOM 2500 N N . LEU B 1 11 ? 27.578 -20.234 4.5 1 82.81 11 LEU B N 1
ATOM 2501 C CA . LEU B 1 11 ? 26.281 -19.594 4.762 1 82.81 11 LEU B CA 1
ATOM 2502 C C . LEU B 1 11 ? 25.156 -20.641 4.75 1 82.81 11 LEU B C 1
ATOM 2504 O O . LEU B 1 11 ? 24.266 -20.594 5.602 1 82.81 11 LEU B O 1
ATOM 2508 N N . LEU B 1 12 ? 25.203 -21.516 3.871 1 84.69 12 LEU B N 1
ATOM 2509 C CA . LEU B 1 12 ? 24.188 -22.578 3.773 1 84.69 12 LEU B CA 1
ATOM 2510 C C . LEU B 1 12 ? 24.25 -23.5 4.984 1 84.69 12 LEU B C 1
ATOM 2512 O O . LEU B 1 12 ? 23.219 -23.891 5.523 1 84.69 12 LEU B O 1
ATOM 2516 N N . CYS B 1 13 ? 25.453 -23.828 5.375 1 86.69 13 CYS B N 1
ATOM 2517 C CA . CYS B 1 13 ? 25.625 -24.656 6.555 1 86.69 13 CYS B CA 1
ATOM 2518 C C . CYS B 1 13 ? 25.109 -23.953 7.805 1 86.69 13 CYS B C 1
ATOM 2520 O O . CYS B 1 13 ? 24.438 -24.578 8.633 1 86.69 13 CYS B O 1
ATOM 2522 N N . PHE B 1 14 ? 25.406 -22.656 7.926 1 90.81 14 PHE B N 1
ATOM 2523 C CA . PHE B 1 14 ? 24.938 -21.844 9.031 1 90.81 14 PHE B CA 1
ATOM 2524 C C . PHE B 1 14 ? 23.422 -21.844 9.102 1 90.81 14 PHE B C 1
ATOM 2526 O O . PHE B 1 14 ? 22.844 -22.125 10.156 1 90.81 14 PHE B O 1
ATOM 2533 N N . GLU B 1 15 ? 22.859 -21.562 8 1 88.12 15 GLU B N 1
ATOM 2534 C CA . GLU B 1 15 ? 21.391 -21.531 7.934 1 88.12 15 GLU B CA 1
ATOM 2535 C C . GLU B 1 15 ? 20.797 -22.891 8.289 1 88.12 15 GLU B C 1
ATOM 2537 O O . GLU B 1 15 ? 19.812 -22.969 9.008 1 88.12 15 GLU B O 1
ATOM 2542 N N . ALA B 1 16 ? 21.344 -23.984 7.863 1 87.38 16 ALA B N 1
ATOM 2543 C CA . ALA B 1 16 ? 20.859 -25.344 8.117 1 87.38 16 ALA B CA 1
ATOM 2544 C C . ALA B 1 16 ? 20.969 -25.688 9.602 1 87.38 16 ALA B C 1
ATOM 2546 O O . ALA B 1 16 ? 20.047 -26.266 10.18 1 87.38 16 ALA B O 1
ATOM 2547 N N . VAL B 1 17 ? 22.047 -25.344 10.156 1 91.19 17 VAL B N 1
ATOM 2548 C CA . VAL B 1 17 ? 22.234 -25.641 11.57 1 91.19 17 VAL B CA 1
ATOM 2549 C C . VAL B 1 17 ? 21.234 -24.859 12.406 1 91.19 17 VAL B C 1
ATOM 2551 O O . VAL B 1 17 ? 20.672 -25.375 13.375 1 91.19 17 VAL B O 1
ATOM 2554 N N . ALA B 1 18 ? 21.078 -23.641 12.031 1 88.31 18 ALA B N 1
ATOM 2555 C CA . ALA B 1 18 ? 20.109 -22.812 12.734 1 88.31 18 ALA B CA 1
ATOM 2556 C C . ALA B 1 18 ? 18.703 -23.406 12.641 1 88.31 18 ALA B C 1
ATOM 2558 O O . ALA B 1 18 ? 17.953 -23.422 13.625 1 88.31 18 ALA B O 1
ATOM 2559 N N . LYS B 1 19 ? 18.359 -23.844 11.492 1 85.06 19 LYS B N 1
ATOM 2560 C CA . LYS B 1 19 ? 17.047 -24.391 11.211 1 85.06 19 LYS B CA 1
ATOM 2561 C C . LYS B 1 19 ? 16.812 -25.688 11.984 1 85.06 19 LYS B C 1
ATOM 2563 O O . LYS B 1 19 ? 15.734 -25.922 12.523 1 85.06 19 LYS B O 1
ATOM 2568 N N . HIS B 1 20 ? 17.812 -26.484 12.086 1 84.56 20 HIS B N 1
ATOM 2569 C CA . HIS B 1 20 ? 17.656 -27.828 12.633 1 84.56 20 HIS B CA 1
ATOM 2570 C C . HIS B 1 20 ? 18.125 -27.875 14.086 1 84.56 20 HIS B C 1
ATOM 2572 O O . HIS B 1 20 ? 17.844 -28.859 14.789 1 84.56 20 HIS B O 1
ATOM 2578 N N . GLY B 1 21 ? 18.844 -26.859 14.508 1 88.31 21 GLY B N 1
ATOM 2579 C CA . GLY B 1 21 ? 19.359 -26.781 15.867 1 88.31 21 GLY B CA 1
ATOM 2580 C C . GLY B 1 21 ? 20.422 -27.828 16.156 1 88.31 21 GLY B C 1
ATOM 2581 O O . GLY B 1 21 ? 20.688 -28.141 17.312 1 88.31 21 GLY B O 1
ATOM 2582 N N . SER B 1 22 ? 20.891 -28.453 15.102 1 88.62 22 SER B N 1
ATOM 2583 C CA . SER B 1 22 ? 21.859 -29.531 15.25 1 88.62 22 SER B CA 1
ATOM 2584 C C . SER B 1 22 ? 22.781 -29.625 14.039 1 88.62 22 SER B C 1
ATOM 2586 O O . SER B 1 22 ? 22.312 -29.531 12.898 1 88.62 22 SER B O 1
ATOM 2588 N N . HIS B 1 23 ? 24.094 -29.891 14.312 1 89.31 23 HIS B N 1
ATOM 2589 C CA . HIS B 1 23 ? 25.062 -30.078 13.242 1 89.31 23 HIS B CA 1
ATOM 2590 C C . HIS B 1 23 ? 24.828 -31.391 12.508 1 89.31 23 HIS B C 1
ATOM 2592 O O . HIS B 1 23 ? 24.969 -31.469 11.281 1 89.31 23 HIS B O 1
ATOM 2598 N N . THR B 1 24 ? 24.375 -32.312 13.273 1 87.31 24 THR B N 1
ATOM 2599 C CA . THR B 1 24 ? 24.141 -33.625 12.695 1 87.31 24 THR B CA 1
ATOM 2600 C C . THR B 1 24 ? 22.953 -33.594 11.734 1 87.31 24 THR B C 1
ATOM 2602 O O . THR B 1 24 ? 23.047 -34.062 10.609 1 87.31 24 THR B O 1
ATOM 2605 N N . HIS B 1 25 ? 21.922 -33 12.172 1 88.56 25 HIS B N 1
ATOM 2606 C CA . HIS B 1 25 ? 20.734 -32.938 11.336 1 88.56 25 HIS B CA 1
ATOM 2607 C C . HIS B 1 25 ? 20.938 -32.031 10.141 1 88.56 25 HIS B C 1
ATOM 2609 O O . HIS B 1 25 ? 20.438 -32.312 9.047 1 88.56 25 HIS B O 1
ATOM 2615 N N . ALA B 1 26 ? 21.641 -31.031 10.406 1 88.88 26 ALA B N 1
ATOM 2616 C CA . ALA B 1 26 ? 22 -30.141 9.297 1 88.88 26 ALA B CA 1
ATOM 2617 C C . ALA B 1 26 ? 22.844 -30.875 8.258 1 88.88 26 ALA B C 1
ATOM 2619 O O . ALA B 1 26 ? 22.625 -30.719 7.051 1 88.88 26 ALA B O 1
ATOM 2620 N N . ALA B 1 27 ? 23.766 -31.688 8.641 1 86.44 27 ALA B N 1
ATOM 2621 C CA . ALA B 1 27 ? 24.625 -32.469 7.754 1 86.44 27 ALA B CA 1
ATOM 2622 C C . ALA B 1 27 ? 23.812 -33.438 6.891 1 86.44 27 ALA B C 1
ATOM 2624 O O . ALA B 1 27 ? 24.031 -33.531 5.684 1 86.44 27 ALA B O 1
ATOM 2625 N N . GLN B 1 28 ? 22.875 -34 7.477 1 84 28 GLN B N 1
ATOM 2626 C CA . GLN B 1 28 ? 21.984 -34.906 6.75 1 84 28 GLN B CA 1
ATOM 2627 C C . GLN B 1 28 ? 21.188 -34.156 5.688 1 84 28 GLN B C 1
ATOM 2629 O O . GLN B 1 28 ? 21.094 -34.594 4.543 1 84 28 GLN B O 1
ATOM 2634 N N . ALA B 1 29 ? 20.766 -33.031 6.07 1 82.38 29 ALA B N 1
ATOM 2635 C CA . ALA B 1 29 ? 19.938 -32.219 5.172 1 82.38 29 ALA B CA 1
ATOM 2636 C C . ALA B 1 29 ? 20.75 -31.719 3.984 1 82.38 29 ALA B C 1
ATOM 2638 O O . ALA B 1 29 ? 20.219 -31.578 2.883 1 82.38 29 ALA B O 1
ATOM 2639 N N . LEU B 1 30 ? 22 -31.469 4.184 1 82.75 30 LEU B N 1
ATOM 2640 C CA . LEU B 1 30 ? 22.844 -30.859 3.166 1 82.75 30 LEU B CA 1
ATOM 2641 C C . LEU B 1 30 ? 23.672 -31.906 2.441 1 82.75 30 LEU B C 1
ATOM 2643 O O . LEU B 1 30 ? 24.453 -31.594 1.547 1 82.75 30 LEU B O 1
ATOM 2647 N N . PHE B 1 31 ? 23.516 -33.156 2.871 1 84.19 31 PHE B N 1
ATOM 2648 C CA . PHE B 1 31 ? 24.297 -34.25 2.314 1 84.19 31 PHE B CA 1
ATOM 2649 C C . PHE B 1 31 ? 25.781 -34 2.471 1 84.19 31 PHE B C 1
ATOM 2651 O O . PHE B 1 31 ? 26.547 -34.156 1.516 1 84.19 31 PHE B O 1
ATOM 2658 N N . MET B 1 32 ? 26.109 -33.531 3.645 1 84.38 32 MET B N 1
ATOM 2659 C CA . MET B 1 32 ? 27.484 -33.312 4.062 1 84.38 32 MET B CA 1
ATOM 2660 C C . MET B 1 32 ? 27.812 -34.094 5.328 1 84.38 32 MET B C 1
ATOM 2662 O O . MET B 1 32 ? 26.922 -34.625 5.988 1 84.38 32 MET B O 1
ATOM 2666 N N . THR B 1 33 ? 29.062 -34.344 5.602 1 85.88 33 THR B N 1
ATOM 2667 C CA . THR B 1 33 ? 29.438 -34.906 6.887 1 85.88 33 THR B CA 1
ATOM 2668 C C . THR B 1 33 ? 29.266 -33.906 8.008 1 85.88 33 THR B C 1
ATOM 2670 O O . THR B 1 33 ? 29.344 -32.688 7.781 1 85.88 33 THR B O 1
ATOM 2673 N N . GLN B 1 34 ? 28.938 -34.438 9.109 1 89.5 34 GLN B N 1
ATOM 2674 C CA . GLN B 1 34 ? 28.797 -33.562 10.273 1 89.5 34 GLN B CA 1
ATOM 2675 C C . GLN B 1 34 ? 30.047 -32.75 10.5 1 89.5 34 GLN B C 1
ATOM 2677 O O . GLN B 1 34 ? 29.969 -31.562 10.867 1 89.5 34 GLN B O 1
ATOM 2682 N N . SER B 1 35 ? 31.203 -33.344 10.281 1 91.62 35 SER B N 1
ATOM 2683 C CA . SER B 1 35 ? 32.469 -32.656 10.445 1 91.62 35 SER B CA 1
ATOM 2684 C C . SER B 1 35 ? 32.594 -31.484 9.461 1 91.62 35 SER B C 1
ATOM 2686 O O . SER B 1 35 ? 33.094 -30.422 9.82 1 91.62 35 SER B O 1
ATOM 2688 N N . ALA B 1 36 ? 32.188 -31.688 8.273 1 86.69 36 ALA B N 1
ATOM 2689 C CA . ALA B 1 36 ? 32.25 -30.656 7.242 1 86.69 36 ALA B CA 1
ATOM 2690 C C . ALA B 1 36 ? 31.344 -29.469 7.605 1 86.69 36 ALA B C 1
ATOM 2692 O O . ALA B 1 36 ? 31.75 -28.312 7.484 1 86.69 36 ALA B O 1
ATOM 2693 N N . VAL B 1 37 ? 30.141 -29.781 8.039 1 91.88 37 VAL B N 1
ATOM 2694 C CA . VAL B 1 37 ? 29.203 -28.75 8.438 1 91.88 37 VAL B CA 1
ATOM 2695 C C . VAL B 1 37 ? 29.766 -27.953 9.617 1 91.88 37 VAL B C 1
ATOM 2697 O O . VAL B 1 37 ? 29.734 -26.734 9.633 1 91.88 37 VAL B O 1
ATOM 2700 N N . SER B 1 38 ? 30.25 -28.656 10.586 1 92.25 38 SER B N 1
ATOM 2701 C CA . SER B 1 38 ? 30.828 -28.016 11.766 1 92.25 38 SER B CA 1
ATOM 2702 C C . SER B 1 38 ? 31.984 -27.094 11.383 1 92.25 38 SER B C 1
ATOM 2704 O O . SER B 1 38 ? 32.094 -25.969 11.875 1 92.25 38 SER B O 1
ATOM 2706 N N . ARG B 1 39 ? 32.812 -27.562 10.516 1 90.19 39 ARG B N 1
ATOM 2707 C CA . ARG B 1 39 ? 33.938 -26.781 10.055 1 90.19 39 ARG B CA 1
ATOM 2708 C C . ARG B 1 39 ? 33.469 -25.516 9.344 1 90.19 39 ARG B C 1
ATOM 2710 O O . ARG B 1 39 ? 34.031 -24.438 9.555 1 90.19 39 ARG B O 1
ATOM 2717 N N . GLN B 1 40 ? 32.531 -25.656 8.43 1 88.69 40 GLN B N 1
ATOM 2718 C CA . GLN B 1 40 ? 31.969 -24.516 7.691 1 88.69 40 GLN B CA 1
ATOM 2719 C C . GLN B 1 40 ? 31.406 -23.469 8.633 1 88.69 40 GLN B C 1
ATOM 2721 O O . GLN B 1 40 ? 31.625 -22.266 8.445 1 88.69 40 GLN B O 1
ATOM 2726 N N . VAL B 1 41 ? 30.656 -23.906 9.617 1 92 41 VAL B N 1
ATOM 2727 C CA . VAL B 1 41 ? 30.031 -22.984 10.57 1 92 41 VAL B CA 1
ATOM 2728 C C . VAL B 1 41 ? 31.125 -22.297 11.398 1 92 41 VAL B C 1
ATOM 2730 O O . VAL B 1 41 ? 31.031 -21.109 11.672 1 92 41 VAL B O 1
ATOM 2733 N N . LYS B 1 42 ? 32.062 -23.078 11.805 1 90.25 42 LYS B N 1
ATOM 2734 C CA . LYS B 1 42 ? 33.188 -22.531 12.547 1 90.25 42 LYS B CA 1
ATOM 2735 C C . LYS B 1 42 ? 33.938 -21.484 11.711 1 90.25 42 LYS B C 1
ATOM 2737 O O . LYS B 1 42 ? 34.281 -20.406 12.211 1 90.25 42 LYS B O 1
ATOM 2742 N N . GLN B 1 43 ? 34.188 -21.844 10.492 1 85.38 43 GLN B N 1
ATOM 2743 C CA . GLN B 1 43 ? 34.844 -20.922 9.57 1 85.38 43 GLN B CA 1
ATOM 2744 C C . GLN B 1 43 ? 34.062 -19.625 9.422 1 85.38 43 GLN B C 1
ATOM 2746 O O . GLN B 1 43 ? 34.656 -18.547 9.344 1 85.38 43 GLN B O 1
ATOM 2751 N N . LEU B 1 44 ? 32.781 -19.719 9.305 1 87 44 LEU B N 1
ATOM 2752 C CA . LEU B 1 44 ? 31.938 -18.547 9.203 1 87 44 LEU B CA 1
ATOM 2753 C C . LEU B 1 44 ? 32.062 -17.656 10.438 1 87 44 LEU B C 1
ATOM 2755 O O . LEU B 1 44 ? 32.219 -16.438 10.32 1 87 44 LEU B O 1
ATOM 2759 N N . GLY B 1 45 ? 31.984 -18.328 11.594 1 87.81 45 GLY B N 1
ATOM 2760 C CA . GLY B 1 45 ? 32.188 -17.578 12.828 1 87.81 45 GLY B CA 1
ATOM 2761 C C . GLY B 1 45 ? 33.5 -16.859 12.883 1 87.81 45 GLY B C 1
ATOM 2762 O O . GLY B 1 45 ? 33.594 -15.703 13.305 1 87.81 45 GLY B O 1
ATOM 2763 N N . GLU B 1 46 ? 34.531 -17.547 12.422 1 84.19 46 GLU B N 1
ATOM 2764 C CA . GLU B 1 46 ? 35.875 -16.969 12.383 1 84.19 46 GLU B CA 1
ATOM 2765 C C . GLU B 1 46 ? 35.938 -15.797 11.414 1 84.19 46 GLU B C 1
ATOM 2767 O O . GLU B 1 46 ? 36.531 -14.766 11.719 1 84.19 46 GLU B O 1
ATOM 2772 N N . PHE B 1 47 ? 35.375 -16.062 10.305 1 79.81 47 PHE B N 1
ATOM 2773 C CA . PHE B 1 47 ? 35.344 -15 9.297 1 79.81 47 PHE B CA 1
ATOM 2774 C C . PHE B 1 47 ? 34.656 -13.75 9.844 1 79.81 47 PHE B C 1
ATOM 2776 O O . PHE B 1 47 ? 35.125 -12.633 9.617 1 79.81 47 PHE B O 1
ATOM 2783 N N . LEU B 1 48 ? 33.594 -13.945 10.625 1 80.38 48 LEU B N 1
ATOM 2784 C CA . LEU B 1 48 ? 32.781 -12.859 11.133 1 80.38 48 LEU B CA 1
ATOM 2785 C C . LEU B 1 48 ? 33.375 -12.297 12.43 1 80.38 48 LEU B C 1
ATOM 2787 O O . LEU B 1 48 ? 33.031 -11.188 12.836 1 80.38 48 LEU B O 1
ATOM 2791 N N . GLY B 1 49 ? 34.156 -13.078 13.109 1 81.81 49 GLY B N 1
ATOM 2792 C CA . GLY B 1 49 ? 34.75 -12.688 14.375 1 81.81 49 GLY B CA 1
ATOM 2793 C C . GLY B 1 49 ? 33.781 -12.742 15.531 1 81.81 49 GLY B C 1
ATOM 2794 O O . GLY B 1 49 ? 34 -12.086 16.562 1 81.81 49 GLY B O 1
ATOM 2795 N N . VAL B 1 50 ? 32.688 -13.406 15.305 1 81.69 50 VAL B N 1
ATOM 2796 C CA . VAL B 1 50 ? 31.672 -13.531 16.359 1 81.69 50 VAL B CA 1
ATOM 2797 C C . VAL B 1 50 ? 31.141 -14.969 16.406 1 81.69 50 VAL B C 1
ATOM 2799 O O . VAL B 1 50 ? 31.125 -15.656 15.383 1 81.69 50 VAL B O 1
ATOM 2802 N N . ALA B 1 51 ? 30.75 -15.375 17.578 1 86.19 51 ALA B N 1
ATOM 2803 C CA . ALA B 1 51 ? 30.078 -16.672 17.719 1 86.19 51 ALA B CA 1
ATOM 2804 C C . ALA B 1 51 ? 28.625 -16.578 17.281 1 86.19 51 ALA B C 1
ATOM 2806 O O . ALA B 1 51 ? 27.906 -15.672 17.688 1 86.19 51 ALA B O 1
ATOM 2807 N N . LEU B 1 52 ? 28.281 -17.516 16.438 1 89.69 52 LEU B N 1
ATOM 2808 C CA . LEU B 1 52 ? 26.938 -17.516 15.898 1 89.69 52 LEU B CA 1
ATOM 2809 C C . LEU B 1 52 ? 26.047 -18.5 16.656 1 89.69 52 LEU B C 1
ATOM 2811 O O . LEU B 1 52 ? 24.812 -18.375 16.641 1 89.69 52 LEU B O 1
ATOM 2815 N N . PHE B 1 53 ? 26.641 -19.5 17.328 1 92.69 53 PHE B N 1
ATOM 2816 C CA . PHE B 1 53 ? 25.906 -20.516 18.078 1 92.69 53 PHE B CA 1
ATOM 2817 C C . PHE B 1 53 ? 26.5 -20.688 19.469 1 92.69 53 PHE B C 1
ATOM 2819 O O . PHE B 1 53 ? 27.672 -20.391 19.688 1 92.69 53 PHE B O 1
ATOM 2826 N N . VAL B 1 54 ? 25.578 -21.078 20.406 1 89.25 54 VAL B N 1
ATOM 2827 C CA . VAL B 1 54 ? 26 -21.547 21.719 1 89.25 54 VAL B CA 1
ATOM 2828 C C . VAL B 1 54 ? 25.562 -23 21.922 1 89.25 54 VAL B C 1
ATOM 2830 O O . VAL B 1 54 ? 24.469 -23.375 21.484 1 89.25 54 VAL B O 1
ATOM 2833 N N . ARG B 1 55 ? 26.484 -23.75 22.469 1 86.31 55 ARG B N 1
ATOM 2834 C CA . ARG B 1 55 ? 26.156 -25.141 22.766 1 86.31 55 ARG B CA 1
ATOM 2835 C C . ARG B 1 55 ? 25.234 -25.25 23.969 1 86.31 55 ARG B C 1
ATOM 2837 O O . ARG B 1 55 ? 25.391 -24.531 24.953 1 86.31 55 ARG B O 1
ATOM 2844 N N . THR B 1 56 ? 24.234 -25.938 23.812 1 84.44 56 THR B N 1
ATOM 2845 C CA . THR B 1 56 ? 23.297 -26.25 24.891 1 84.44 56 THR B CA 1
ATOM 2846 C C . THR B 1 56 ? 23.203 -27.75 25.109 1 84.44 56 THR B C 1
ATOM 2848 O O . THR B 1 56 ? 23.828 -28.531 24.406 1 84.44 56 THR B O 1
ATOM 2851 N N . LYS B 1 57 ? 22.484 -28.141 26.203 1 81.19 57 LYS B N 1
ATOM 2852 C CA . LYS B 1 57 ? 22.281 -29.547 26.516 1 81.19 57 LYS B CA 1
ATOM 2853 C C . LYS B 1 57 ? 21.531 -30.234 25.375 1 81.19 57 LYS B C 1
ATOM 2855 O O . LYS B 1 57 ? 21.672 -31.453 25.172 1 81.19 57 LYS B O 1
ATOM 2860 N N . HIS B 1 58 ? 20.781 -29.594 24.5 1 78.31 58 HIS B N 1
ATOM 2861 C CA . HIS B 1 58 ? 19.906 -30.172 23.484 1 78.31 58 HIS B CA 1
ATOM 2862 C C . HIS B 1 58 ? 20.422 -29.891 22.078 1 78.31 58 HIS B C 1
ATOM 2864 O O . HIS B 1 58 ? 19.719 -30.094 21.094 1 78.31 58 HIS B O 1
ATOM 2870 N N . GLY B 1 59 ? 21.703 -29.453 22.062 1 83.19 59 GLY B N 1
ATOM 2871 C CA . GLY B 1 59 ? 22.25 -29.125 20.75 1 83.19 59 GLY B CA 1
ATOM 2872 C C . GLY B 1 59 ? 22.891 -27.75 20.688 1 83.19 59 GLY B C 1
ATOM 2873 O O . GLY B 1 59 ? 23.75 -27.422 21.516 1 83.19 59 GLY B O 1
ATOM 2874 N N . VAL B 1 60 ? 22.531 -27 19.594 1 88.19 60 VAL B N 1
ATOM 2875 C CA . VAL B 1 60 ? 23.078 -25.656 19.438 1 88.19 60 VAL B CA 1
ATOM 2876 C C . VAL B 1 60 ? 21.938 -24.641 19.312 1 88.19 60 VAL B C 1
ATOM 2878 O O . VAL B 1 60 ? 20.859 -24.969 18.797 1 88.19 60 VAL B O 1
ATOM 2881 N N . GLU B 1 61 ? 22.094 -23.516 19.922 1 89.38 61 GLU B N 1
ATOM 2882 C CA . GLU B 1 61 ? 21.172 -22.391 19.797 1 89.38 61 GLU B CA 1
ATOM 2883 C C . GLU B 1 61 ? 21.891 -21.141 19.266 1 89.38 61 GLU B C 1
ATOM 2885 O O . GLU B 1 61 ? 23.078 -20.938 19.516 1 89.38 61 GLU B O 1
ATOM 2890 N N . LEU B 1 62 ? 21.141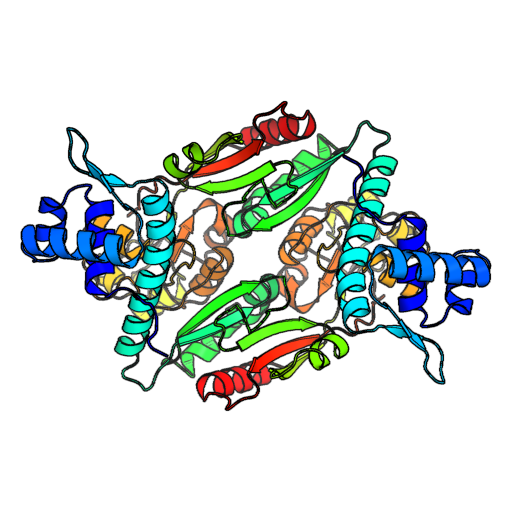 -20.406 18.5 1 86.88 62 LEU B N 1
ATOM 2891 C CA . LEU B 1 62 ? 21.703 -19.172 17.938 1 86.88 62 LEU B CA 1
ATOM 2892 C C . LEU B 1 62 ? 22.016 -18.172 19.031 1 86.88 62 LEU B C 1
ATOM 2894 O O . LEU B 1 62 ? 21.25 -18.031 19.984 1 86.88 62 LEU B O 1
ATOM 2898 N N . THR B 1 63 ? 23.234 -17.5 18.938 1 82.62 63 THR B N 1
ATOM 2899 C CA . THR B 1 63 ? 23.5 -16.297 19.719 1 82.62 63 THR B CA 1
ATOM 2900 C C . THR B 1 63 ? 22.641 -15.141 19.234 1 82.62 63 THR B C 1
ATOM 2902 O O . THR B 1 63 ? 21.938 -15.258 18.219 1 82.62 63 THR B O 1
ATOM 2905 N N . THR B 1 64 ? 22.688 -14.047 19.938 1 73.62 64 THR B N 1
ATOM 2906 C CA . THR B 1 64 ? 22.016 -12.844 19.484 1 73.62 64 THR B CA 1
ATOM 2907 C C . THR B 1 64 ? 22.531 -12.414 18.109 1 73.62 64 THR B C 1
ATOM 2909 O O . THR B 1 64 ? 21.75 -12.086 17.219 1 73.62 64 THR B O 1
ATOM 2912 N N . ALA B 1 65 ? 23.797 -12.438 18 1 75.19 65 ALA B N 1
ATOM 2913 C CA . ALA B 1 65 ? 24.438 -12.133 16.719 1 75.19 65 ALA B CA 1
ATOM 2914 C C . ALA B 1 65 ? 24.016 -13.125 15.648 1 75.19 65 ALA B C 1
ATOM 2916 O O . ALA B 1 65 ? 23.797 -12.75 14.5 1 75.19 65 ALA B O 1
ATOM 2917 N N . GLY B 1 66 ? 23.969 -14.391 16.047 1 81.25 66 GLY B N 1
ATOM 2918 C CA . GLY B 1 66 ? 23.531 -15.43 15.117 1 81.25 66 GLY B CA 1
ATOM 2919 C C . GLY B 1 66 ? 22.125 -15.211 14.602 1 81.25 66 GLY B C 1
ATOM 2920 O O . GLY B 1 66 ? 21.859 -15.383 13.406 1 81.25 66 GLY B O 1
ATOM 2921 N N . LYS B 1 67 ? 21.25 -14.781 15.438 1 77.38 67 LYS B N 1
ATOM 2922 C CA . LYS B 1 67 ? 19.859 -14.531 15.055 1 77.38 67 LYS B CA 1
ATOM 2923 C C . LYS B 1 67 ? 19.766 -13.383 14.055 1 77.38 67 LYS B C 1
ATOM 2925 O O . LYS B 1 67 ? 19.047 -13.484 13.055 1 77.38 67 LYS B O 1
ATOM 2930 N N . MET B 1 68 ? 20.484 -12.367 14.297 1 69.44 68 MET B N 1
ATOM 2931 C CA . MET B 1 68 ? 20.484 -11.203 13.414 1 69.44 68 MET B CA 1
ATOM 2932 C C . MET B 1 68 ? 21.062 -11.555 12.055 1 69.44 68 MET B C 1
ATOM 2934 O O . MET B 1 68 ? 20.5 -11.188 11.016 1 69.44 68 MET B O 1
ATOM 2938 N N . TYR B 1 69 ? 22.203 -12.258 12.141 1 76.06 69 TYR B N 1
ATOM 2939 C CA . TYR B 1 69 ? 22.875 -12.633 10.898 1 76.06 69 TYR B CA 1
ATOM 2940 C C . TYR B 1 69 ? 22.031 -13.609 10.094 1 76.06 69 TYR B C 1
ATOM 2942 O O . TYR B 1 69 ? 21.969 -13.523 8.867 1 76.06 69 TYR B O 1
ATOM 2950 N N . LEU B 1 70 ? 21.344 -14.5 10.781 1 79.44 70 LEU B N 1
ATOM 2951 C CA . LEU B 1 70 ? 20.516 -15.484 10.102 1 79.44 70 LEU B CA 1
ATOM 2952 C C . LEU B 1 70 ? 19.391 -14.797 9.328 1 79.44 70 LEU B C 1
ATOM 2954 O O . LEU B 1 70 ? 19.125 -15.133 8.172 1 79.44 70 LEU B O 1
ATOM 2958 N N . LYS B 1 71 ? 18.781 -13.922 9.961 1 66.75 71 LYS B N 1
ATOM 2959 C CA . LYS B 1 71 ? 17.688 -13.18 9.312 1 66.75 71 LYS B CA 1
ATOM 2960 C C . LYS B 1 71 ? 18.172 -12.539 8.008 1 66.75 71 LYS B C 1
ATOM 2962 O O . LYS B 1 71 ? 17.5 -12.656 6.977 1 66.75 71 LYS B O 1
ATOM 2967 N N . SER B 1 72 ? 19.328 -11.93 8.086 1 64.88 72 SER B N 1
ATOM 2968 C CA . SER B 1 72 ? 19.891 -11.25 6.922 1 64.88 72 SER B CA 1
ATOM 2969 C C . SER B 1 72 ? 20.312 -12.242 5.852 1 64.88 72 SER B C 1
ATOM 2971 O O . SER B 1 72 ? 19.953 -12.102 4.68 1 64.88 72 SER B O 1
ATOM 2973 N N . VAL B 1 73 ? 21.047 -13.258 6.293 1 71 73 VAL B N 1
ATOM 2974 C CA . VAL B 1 73 ? 21.641 -14.219 5.367 1 71 73 VAL B CA 1
ATOM 2975 C C . VAL B 1 73 ? 20.531 -14.977 4.641 1 71 73 VAL B C 1
ATOM 2977 O O . VAL B 1 73 ? 20.609 -15.219 3.436 1 71 73 VAL B O 1
ATOM 2980 N N . THR B 1 74 ? 19.531 -15.305 5.438 1 69.62 74 THR B N 1
ATOM 2981 C CA . THR B 1 74 ? 18.422 -16.062 4.844 1 69.62 74 THR B CA 1
ATOM 2982 C C . THR B 1 74 ? 17.766 -15.266 3.723 1 69.62 74 THR B C 1
ATOM 2984 O O . THR B 1 74 ? 17.484 -15.805 2.65 1 69.62 74 THR B O 1
ATOM 2987 N N . SER B 1 75 ? 17.594 -14.055 3.941 1 64.25 75 SER B N 1
ATOM 2988 C CA . SER B 1 75 ? 17 -13.195 2.922 1 64.25 75 SER B CA 1
ATOM 2989 C C . SER B 1 75 ? 17.875 -13.133 1.676 1 64.25 75 SER B C 1
ATOM 2991 O O . SER B 1 75 ? 17.375 -13.195 0.552 1 64.25 75 SER B O 1
ATOM 2993 N N . HIS B 1 76 ? 19.125 -13.039 1.87 1 61.44 76 HIS B N 1
ATOM 2994 C CA . HIS B 1 76 ? 20.047 -12.953 0.742 1 61.44 76 HIS B CA 1
ATOM 2995 C C . HIS B 1 76 ? 20.125 -14.281 0.004 1 61.44 76 HIS B C 1
ATOM 2997 O O . HIS B 1 76 ? 20.172 -14.312 -1.228 1 61.44 76 HIS B O 1
ATOM 3003 N N . LEU B 1 77 ? 20.188 -15.328 0.808 1 66.5 77 LEU B N 1
ATOM 3004 C CA . LEU B 1 77 ? 20.25 -16.641 0.174 1 66.5 77 LEU B CA 1
ATOM 3005 C C . LEU B 1 77 ? 18.984 -16.922 -0.632 1 66.5 77 LEU B C 1
ATOM 3007 O O . LEU B 1 77 ? 19.047 -17.453 -1.743 1 66.5 77 LEU B O 1
ATOM 3011 N N . LEU B 1 78 ? 17.875 -16.531 -0.048 1 64.19 78 LEU B N 1
ATOM 3012 C CA . LEU B 1 78 ? 16.625 -16.656 -0.774 1 64.19 78 LEU B CA 1
ATOM 3013 C C . LEU B 1 78 ? 16.625 -15.789 -2.027 1 64.19 78 LEU B C 1
ATOM 3015 O O . LEU B 1 78 ? 16.141 -16.203 -3.082 1 64.19 78 LEU B O 1
ATOM 3019 N N . GLY B 1 79 ? 17.109 -14.641 -1.871 1 62.47 79 GLY B N 1
ATOM 3020 C CA . GLY B 1 79 ? 17.266 -13.766 -3.025 1 62.47 79 GLY B CA 1
ATOM 3021 C C . GLY B 1 79 ? 18.125 -14.367 -4.121 1 62.47 79 GLY B C 1
ATOM 3022 O O . GLY B 1 79 ? 17.781 -14.305 -5.297 1 62.47 79 GLY B O 1
ATOM 3023 N N . LEU B 1 80 ? 19.281 -14.961 -3.693 1 60.09 80 LEU B N 1
ATOM 3024 C CA . LEU B 1 80 ? 20.188 -15.633 -4.629 1 60.09 80 LEU B CA 1
ATOM 3025 C C . LEU B 1 80 ? 19.484 -16.797 -5.312 1 60.09 80 LEU B C 1
ATOM 3027 O O . LEU B 1 80 ? 19.609 -17 -6.523 1 60.09 80 LEU B O 1
ATOM 3031 N N . GLU B 1 81 ? 18.828 -17.531 -4.523 1 61.78 81 GLU B N 1
ATOM 3032 C CA . GLU B 1 81 ? 18.078 -18.656 -5.078 1 61.78 81 GLU B CA 1
ATOM 3033 C C . GLU B 1 81 ? 17.031 -18.188 -6.086 1 61.78 81 GLU B C 1
ATOM 3035 O O . GLU B 1 81 ? 16.938 -18.734 -7.184 1 61.78 81 GLU B O 1
ATOM 3040 N N . ARG B 1 82 ? 16.359 -17.219 -5.699 1 61.28 82 ARG B N 1
ATOM 3041 C CA . ARG B 1 82 ? 15.312 -16.672 -6.566 1 61.28 82 ARG B CA 1
ATOM 3042 C C . ARG B 1 82 ? 15.914 -16.141 -7.867 1 61.28 82 ARG B C 1
ATOM 3044 O O . ARG B 1 82 ? 15.375 -16.391 -8.945 1 61.28 82 ARG B O 1
ATOM 3051 N N . SER B 1 83 ? 16.938 -15.477 -7.66 1 58.72 83 SER B N 1
ATOM 3052 C CA . SER B 1 83 ? 17.609 -14.953 -8.844 1 58.72 83 SER B CA 1
ATOM 3053 C C . SER B 1 83 ? 18.078 -16.078 -9.758 1 58.72 83 SER B C 1
ATOM 3055 O O . SER B 1 83 ? 17.984 -15.961 -10.984 1 58.72 83 SER B O 1
ATOM 3057 N N . THR B 1 84 ? 18.594 -17.047 -9.141 1 57.06 84 THR B N 1
ATOM 3058 C CA . THR B 1 84 ? 19.078 -18.203 -9.898 1 57.06 84 THR B CA 1
ATOM 3059 C C . THR B 1 84 ? 17.922 -18.891 -10.625 1 57.06 84 THR B C 1
ATOM 3061 O O . THR B 1 84 ? 18.031 -19.188 -11.82 1 57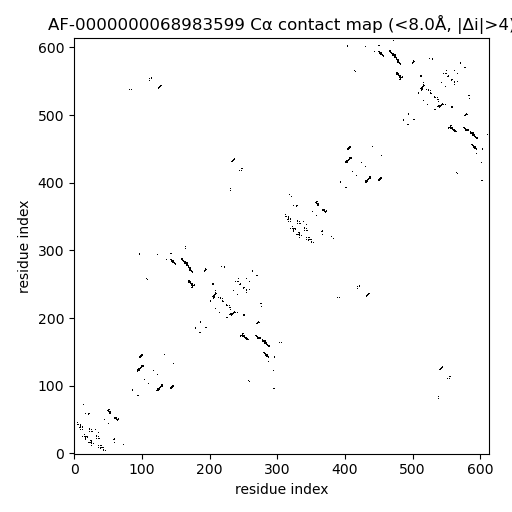.06 84 THR B O 1
ATOM 3064 N N . VAL B 1 85 ? 16.906 -19.094 -9.961 1 58.22 85 VAL B N 1
ATOM 3065 C CA . VAL B 1 85 ? 15.734 -19.75 -10.531 1 58.22 85 VAL B CA 1
ATOM 3066 C C . VAL B 1 85 ? 15.172 -18.891 -11.664 1 58.22 85 VAL B C 1
ATOM 3068 O O . VAL B 1 85 ? 14.781 -19.422 -12.711 1 58.22 85 VAL B O 1
ATOM 3071 N N . ASP B 1 86 ? 15.156 -17.719 -11.367 1 56.19 86 ASP B N 1
ATOM 3072 C CA . ASP B 1 86 ? 14.68 -16.781 -12.383 1 56.19 86 ASP B CA 1
ATOM 3073 C C . ASP B 1 86 ? 15.508 -16.891 -13.664 1 56.19 86 ASP B C 1
ATOM 3075 O O . ASP B 1 86 ? 14.961 -16.875 -14.766 1 56.19 86 ASP B O 1
ATOM 3079 N N . LEU B 1 87 ? 16.828 -17.031 -13.453 1 54.16 87 LEU B N 1
ATOM 3080 C CA . LEU B 1 87 ? 17.734 -17.156 -14.594 1 54.16 87 LEU B CA 1
ATOM 3081 C C . LEU B 1 87 ? 17.516 -18.5 -15.297 1 54.16 87 LEU B C 1
ATOM 3083 O O . LEU B 1 87 ? 17.531 -18.562 -16.531 1 54.16 87 LEU B O 1
ATOM 3087 N N . MET B 1 88 ? 17.406 -19.5 -14.5 1 56.28 88 MET B N 1
ATOM 3088 C CA . MET B 1 88 ? 17.234 -20.844 -15.047 1 56.28 88 MET B CA 1
ATOM 3089 C C . MET B 1 88 ? 15.938 -20.938 -15.852 1 56.28 88 MET B C 1
ATOM 3091 O O . MET B 1 88 ? 15.883 -21.625 -16.875 1 56.28 88 MET B O 1
ATOM 3095 N N . ASN B 1 89 ? 14.945 -20.375 -15.328 1 53.41 89 ASN B N 1
ATOM 3096 C CA . ASN B 1 89 ? 13.641 -20.469 -15.977 1 53.41 89 ASN B CA 1
ATOM 3097 C C . ASN B 1 89 ? 13.617 -19.719 -17.297 1 53.41 89 ASN B C 1
ATOM 3099 O O . ASN B 1 89 ? 12.867 -20.094 -18.219 1 53.41 89 ASN B O 1
ATOM 3103 N N . HIS B 1 90 ? 14.391 -18.719 -17.406 1 51.72 90 HIS B N 1
ATOM 3104 C CA . HIS B 1 90 ? 14.258 -17.922 -18.609 1 51.72 90 HIS B CA 1
ATOM 3105 C C . HIS B 1 90 ? 15.43 -18.156 -19.562 1 51.72 90 HIS B C 1
ATOM 3107 O O . HIS B 1 90 ? 15.531 -17.5 -20.594 1 51.72 90 HIS B O 1
ATOM 3113 N N . LYS B 1 91 ? 16.062 -19.359 -19.547 1 44.81 91 LYS B N 1
ATOM 3114 C CA . LYS B 1 91 ? 17.156 -19.781 -20.422 1 44.81 91 LYS B CA 1
ATOM 3115 C C . LYS B 1 91 ? 17.875 -18.578 -21.016 1 44.81 91 LYS B C 1
ATOM 3117 O O . LYS B 1 91 ? 18.203 -18.562 -22.203 1 44.81 91 LYS B O 1
ATOM 3122 N N . GLY B 1 92 ? 18.016 -17.547 -20.406 1 46 92 GLY B N 1
ATOM 3123 C CA . GLY B 1 92 ? 18.719 -16.375 -20.891 1 46 92 GLY B CA 1
ATOM 3124 C C . GLY B 1 92 ? 17.844 -15.43 -21.688 1 46 92 GLY B C 1
ATOM 3125 O O . GLY B 1 92 ? 18.234 -14.305 -21.984 1 46 92 GLY B O 1
ATOM 3126 N N . LEU B 1 93 ? 16.766 -15.82 -22.391 1 47.97 93 LEU B N 1
ATOM 3127 C CA . LEU B 1 93 ? 15.914 -15.023 -23.266 1 47.97 93 LEU B CA 1
ATOM 3128 C C . LEU B 1 93 ? 14.852 -14.281 -22.453 1 47.97 93 LEU B C 1
ATOM 3130 O O . LEU B 1 93 ? 14.164 -13.406 -22.984 1 47.97 93 LEU B O 1
ATOM 3134 N N . GLY B 1 94 ? 14.766 -14.555 -21.172 1 60.66 94 GLY B N 1
ATOM 3135 C CA . GLY B 1 94 ? 13.773 -13.984 -20.266 1 60.66 94 GLY B CA 1
ATOM 3136 C C . GLY B 1 94 ? 14.367 -13.531 -18.938 1 60.66 94 GLY B C 1
ATOM 3137 O O . GLY B 1 94 ? 15.578 -13.633 -18.734 1 60.66 94 GLY B O 1
ATOM 3138 N N . GLY B 1 95 ? 14.008 -12.422 -18.438 1 73.5 95 GLY B N 1
ATOM 3139 C CA . GLY B 1 95 ? 14.594 -11.914 -17.203 1 73.5 95 GLY B CA 1
ATOM 3140 C C . GLY B 1 95 ? 13.562 -11.352 -16.234 1 73.5 95 GLY B C 1
ATOM 3141 O O . GLY B 1 95 ? 12.367 -11.359 -16.531 1 73.5 95 GLY B O 1
ATOM 3142 N N . VAL B 1 96 ? 14.047 -11.281 -15.141 1 80.62 96 VAL B N 1
ATOM 3143 C CA . VAL B 1 96 ? 13.266 -10.68 -14.062 1 80.62 96 VAL B CA 1
ATOM 3144 C C . VAL B 1 96 ? 13.406 -9.156 -14.102 1 80.62 96 VAL B C 1
ATOM 3146 O O . VAL B 1 96 ? 14.523 -8.633 -14.188 1 80.62 96 VAL B O 1
ATOM 3149 N N . LEU B 1 97 ? 12.281 -8.57 -14.32 1 87.25 97 LEU B N 1
ATOM 3150 C CA . LEU B 1 97 ? 12.234 -7.117 -14.211 1 87.25 97 LEU B CA 1
ATOM 3151 C C . LEU B 1 97 ? 11.719 -6.691 -12.844 1 87.25 97 LEU B C 1
ATOM 3153 O O . LEU B 1 97 ? 10.547 -6.898 -12.523 1 87.25 97 LEU B O 1
ATOM 3157 N N . LYS B 1 98 ? 12.57 -6.18 -12.039 1 87.06 98 LYS B N 1
ATOM 3158 C CA . LYS B 1 98 ? 12.195 -5.672 -10.719 1 87.06 98 LYS B CA 1
ATOM 3159 C C . LYS B 1 98 ? 11.789 -4.203 -10.789 1 87.06 98 LYS B C 1
ATOM 3161 O O . LYS B 1 98 ? 12.602 -3.344 -11.141 1 87.06 98 LYS B O 1
ATOM 3166 N N . LEU B 1 99 ? 10.547 -3.945 -10.398 1 90.25 99 LEU B N 1
ATOM 3167 C CA . LEU B 1 99 ? 9.992 -2.602 -10.523 1 90.25 99 LEU B CA 1
ATOM 3168 C C . LEU B 1 99 ? 9.531 -2.074 -9.172 1 90.25 99 LEU B C 1
ATOM 3170 O O . LEU B 1 99 ? 8.766 -2.738 -8.469 1 90.25 99 LEU B O 1
ATOM 3174 N N . GLY B 1 100 ? 10.117 -0.941 -8.742 1 90.56 100 GLY B N 1
ATOM 3175 C CA . GLY B 1 100 ? 9.5 -0.168 -7.68 1 90.56 100 GLY B CA 1
ATOM 3176 C C . GLY B 1 100 ? 8.336 0.681 -8.148 1 90.56 100 GLY B C 1
ATOM 3177 O O . GLY B 1 100 ? 8.422 1.343 -9.188 1 90.56 100 GLY B O 1
ATOM 3178 N N . VAL B 1 101 ? 7.203 0.625 -7.41 1 92.62 101 VAL B N 1
ATOM 3179 C CA . VAL B 1 101 ? 6.027 1.329 -7.906 1 92.62 101 VAL B CA 1
ATOM 3180 C C . VAL B 1 101 ? 5.203 1.859 -6.734 1 92.62 101 VAL B C 1
ATOM 3182 O O . VAL B 1 101 ? 5.109 1.208 -5.691 1 92.62 101 VAL B O 1
ATOM 3185 N N . VAL B 1 102 ? 4.664 3.025 -6.859 1 93.12 102 VAL B N 1
ATOM 3186 C CA . VAL B 1 102 ? 3.734 3.527 -5.852 1 93.12 102 VAL B CA 1
ATOM 3187 C C . VAL B 1 102 ? 2.51 2.617 -5.781 1 93.12 102 VAL B C 1
ATOM 3189 O O . VAL B 1 102 ? 1.977 2.203 -6.812 1 93.12 102 VAL B O 1
ATOM 3192 N N . PRO B 1 103 ? 1.984 2.354 -4.633 1 93.69 103 PRO B N 1
ATOM 3193 C CA . PRO B 1 103 ? 1.103 1.208 -4.398 1 93.69 103 PRO B CA 1
ATOM 3194 C C . PRO B 1 103 ? -0.233 1.334 -5.129 1 93.69 103 PRO B C 1
ATOM 3196 O O . PRO B 1 103 ? -0.663 0.394 -5.805 1 93.69 103 PRO B O 1
ATOM 3199 N N . THR B 1 104 ? -0.936 2.434 -4.988 1 96.56 104 THR B N 1
ATOM 3200 C CA . THR B 1 104 ? -2.268 2.545 -5.57 1 96.56 104 THR B CA 1
ATOM 3201 C C . THR B 1 104 ? -2.199 2.506 -7.094 1 96.56 104 THR B C 1
ATOM 3203 O O . THR B 1 104 ? -3.039 1.879 -7.742 1 96.56 104 THR B O 1
ATOM 3206 N N . PHE B 1 105 ? -1.199 3.119 -7.66 1 95.75 105 PHE B N 1
ATOM 3207 C CA . PHE B 1 105 ? -0.986 3.062 -9.102 1 95.75 105 PHE B CA 1
ATOM 3208 C C . PHE B 1 105 ? -0.766 1.625 -9.555 1 95.75 105 PHE B C 1
ATOM 3210 O O . PHE B 1 105 ? -1.34 1.191 -10.555 1 95.75 105 PHE B O 1
ATOM 3217 N N . ALA B 1 106 ? 0.035 0.951 -8.844 1 95.81 106 ALA B N 1
ATOM 3218 C CA . ALA B 1 106 ? 0.322 -0.446 -9.156 1 95.81 106 ALA B CA 1
ATOM 3219 C C . ALA B 1 106 ? -0.959 -1.274 -9.195 1 95.81 106 AL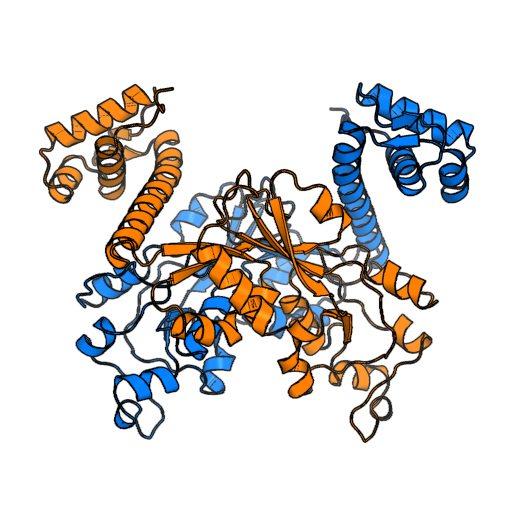A B C 1
ATOM 3221 O O . ALA B 1 106 ? -1.218 -1.987 -10.164 1 95.81 106 ALA B O 1
ATOM 3222 N N . THR B 1 107 ? -1.764 -1.128 -8.211 1 96.56 107 THR B N 1
ATOM 3223 C CA . THR B 1 107 ? -2.908 -2.008 -8.008 1 96.56 107 THR B CA 1
ATOM 3224 C C . THR B 1 107 ? -4.074 -1.596 -8.898 1 96.56 107 THR B C 1
ATOM 3226 O O . THR B 1 107 ? -4.797 -2.449 -9.422 1 96.56 107 THR B O 1
ATOM 3229 N N . ARG B 1 108 ? -4.191 -0.314 -9.141 1 96.75 108 ARG B N 1
ATOM 3230 C CA . ARG B 1 108 ? -5.434 0.154 -9.75 1 96.75 108 ARG B CA 1
ATOM 3231 C C . ARG B 1 108 ? -5.23 0.5 -11.219 1 96.75 108 ARG B C 1
ATOM 3233 O O . ARG B 1 108 ? -6.195 0.578 -11.984 1 96.75 108 ARG B O 1
ATOM 3240 N N . TRP B 1 109 ? -4.062 0.777 -11.594 1 96.31 109 TRP B N 1
ATOM 3241 C CA . TRP B 1 109 ? -3.844 1.181 -12.977 1 96.31 109 TRP B CA 1
ATOM 3242 C C . TRP B 1 109 ? -2.947 0.182 -13.703 1 96.31 109 TRP B C 1
ATOM 3244 O O . TRP B 1 109 ? -3.27 -0.265 -14.805 1 96.31 109 TRP B O 1
ATOM 3254 N N . LEU B 1 110 ? -1.83 -0.227 -13.148 1 96.25 110 LEU B N 1
ATOM 3255 C CA . LEU B 1 110 ? -0.809 -1.026 -13.812 1 96.25 110 LEU B CA 1
ATOM 3256 C C . LEU B 1 110 ? -1.245 -2.484 -13.93 1 96.25 110 LEU B C 1
ATOM 3258 O O . LEU B 1 110 ? -1.284 -3.043 -15.023 1 96.25 110 LEU B O 1
ATOM 3262 N N . LEU B 1 111 ? -1.61 -3.115 -12.859 1 96.88 111 LEU B N 1
ATOM 3263 C CA . LEU B 1 111 ? -1.869 -4.551 -12.797 1 96.88 111 LEU B CA 1
ATOM 3264 C C . LEU B 1 111 ? -3.061 -4.926 -13.672 1 96.88 111 LEU B C 1
ATOM 3266 O O . LEU B 1 111 ? -3.023 -5.934 -14.383 1 96.88 111 LEU B O 1
ATOM 3270 N N . PRO B 1 112 ? -4.102 -4.105 -13.68 1 96.19 112 PRO B N 1
ATOM 3271 C CA . PRO B 1 112 ? -5.242 -4.457 -14.531 1 96.19 112 PRO B CA 1
ATOM 3272 C C . PRO B 1 112 ? -4.871 -4.543 -16.016 1 96.19 112 PRO B C 1
ATOM 3274 O O . PRO B 1 112 ? -5.594 -5.16 -16.797 1 96.19 112 PRO B O 1
ATOM 3277 N N . LYS B 1 113 ? -3.783 -3.967 -16.344 1 95.19 113 LYS B N 1
ATOM 3278 C CA . LYS B 1 113 ? -3.352 -3.93 -17.734 1 95.19 113 LYS B CA 1
ATOM 3279 C C . LYS B 1 113 ? -2.197 -4.895 -17.984 1 95.19 113 LYS B C 1
ATOM 3281 O O . LYS B 1 113 ? -1.83 -5.156 -19.125 1 95.19 113 LYS B O 1
ATOM 3286 N N . LEU B 1 114 ? -1.667 -5.43 -16.969 1 95.44 114 LEU B N 1
ATOM 3287 C CA . LEU B 1 114 ? -0.381 -6.117 -17.016 1 95.44 114 LEU B CA 1
ATOM 3288 C C . LEU B 1 114 ? -0.497 -7.438 -17.766 1 95.44 114 LEU B C 1
ATOM 3290 O O . LEU B 1 114 ? 0.494 -7.938 -18.312 1 95.44 114 LEU B O 1
ATOM 3294 N N . GLN B 1 115 ? -1.693 -8.023 -17.781 1 92.06 115 GLN B N 1
ATOM 3295 C CA . GLN B 1 115 ? -1.88 -9.266 -18.547 1 92.06 115 GLN B CA 1
ATOM 3296 C C . GLN B 1 115 ? -1.481 -9.078 -20 1 92.06 115 GLN B C 1
ATOM 3298 O O . GLN B 1 115 ? -0.903 -9.984 -20.609 1 92.06 115 GLN B O 1
ATOM 3303 N N . ASP B 1 116 ? -1.812 -7.934 -20.531 1 93.94 116 ASP B N 1
ATOM 3304 C CA . ASP B 1 116 ? -1.443 -7.621 -21.906 1 93.94 116 ASP B CA 1
ATOM 3305 C C . ASP B 1 116 ? 0.073 -7.648 -22.094 1 93.94 116 ASP B C 1
ATOM 3307 O O . ASP B 1 116 ? 0.576 -8.211 -23.062 1 93.94 116 ASP B O 1
ATOM 3311 N N . PHE B 1 117 ? 0.801 -7.102 -21.203 1 94.5 117 PHE B N 1
ATOM 3312 C CA . PHE B 1 117 ? 2.258 -7.129 -21.25 1 94.5 117 PHE B CA 1
ATOM 3313 C C . PHE B 1 117 ? 2.775 -8.562 -21.203 1 94.5 117 PHE B C 1
ATOM 3315 O O . PHE B 1 117 ? 3.668 -8.93 -21.969 1 94.5 117 PHE B O 1
ATOM 3322 N N . ASN B 1 118 ? 2.217 -9.281 -20.266 1 92.25 118 ASN B N 1
ATOM 3323 C CA . ASN B 1 118 ? 2.645 -10.664 -20.094 1 92.25 118 ASN B CA 1
ATOM 3324 C C . ASN B 1 118 ? 2.434 -11.477 -21.375 1 92.25 118 ASN B C 1
ATOM 3326 O O . ASN B 1 118 ? 3.252 -12.336 -21.703 1 92.25 118 ASN B O 1
ATOM 3330 N N . GLU B 1 119 ? 1.358 -11.25 -22.078 1 92.25 119 GLU B N 1
ATOM 3331 C CA . GLU B 1 119 ? 1.06 -11.953 -23.328 1 92.25 119 GLU B CA 1
ATOM 3332 C C . GLU B 1 119 ? 2.051 -11.578 -24.422 1 92.25 119 GLU B C 1
ATOM 3334 O O . GLU B 1 119 ? 2.484 -12.43 -25.188 1 92.25 119 GLU B O 1
ATOM 3339 N N . ARG B 1 120 ? 2.455 -10.375 -24.438 1 92.56 120 ARG B N 1
ATOM 3340 C CA . ARG B 1 120 ? 3.371 -9.875 -25.453 1 92.56 120 ARG B CA 1
ATOM 3341 C C . ARG B 1 120 ? 4.812 -10.25 -25.125 1 92.56 120 ARG B C 1
ATOM 3343 O O . ARG B 1 120 ? 5.637 -10.406 -26.031 1 92.56 120 ARG B O 1
ATOM 3350 N N . HIS B 1 121 ? 5.039 -10.336 -23.844 1 91.44 121 HIS B N 1
ATOM 3351 C CA . HIS B 1 121 ? 6.391 -10.633 -23.391 1 91.44 121 HIS B CA 1
ATOM 3352 C C . HIS B 1 121 ? 6.391 -11.758 -22.359 1 91.44 121 HIS B C 1
ATOM 3354 O O . HIS B 1 121 ? 6.801 -11.562 -21.219 1 91.44 121 HIS B O 1
ATOM 3360 N N . PRO B 1 122 ? 6.09 -12.945 -22.766 1 88.31 122 PRO B N 1
ATOM 3361 C CA . PRO B 1 122 ? 5.91 -14.062 -21.844 1 88.31 122 PRO B CA 1
ATOM 3362 C C . PRO B 1 122 ? 7.207 -14.461 -21.141 1 88.31 122 PRO B C 1
ATOM 3364 O O . PRO B 1 122 ? 7.172 -15.172 -20.125 1 88.31 122 PRO B O 1
ATOM 3367 N N . LYS B 1 123 ? 8.266 -13.961 -21.625 1 82.94 123 LYS B N 1
ATOM 3368 C CA . LYS B 1 123 ? 9.555 -14.359 -21.047 1 82.94 123 LYS B CA 1
ATOM 3369 C C . LYS B 1 123 ? 9.992 -13.391 -19.969 1 82.94 123 LYS B C 1
ATOM 3371 O O . LYS B 1 123 ? 11 -13.625 -19.281 1 82.94 123 LYS B O 1
ATOM 3376 N N . ILE B 1 124 ? 9.273 -12.312 -19.797 1 86.38 124 ILE B N 1
ATOM 3377 C CA . ILE B 1 124 ? 9.609 -11.336 -18.766 1 86.38 124 ILE B CA 1
ATOM 3378 C C . ILE B 1 124 ? 8.773 -11.586 -17.516 1 86.38 124 ILE B C 1
ATOM 3380 O O . ILE B 1 124 ? 7.543 -11.625 -17.594 1 86.38 124 ILE B O 1
ATOM 3384 N N . ASN B 1 125 ? 9.461 -11.82 -16.422 1 86.44 125 ASN B N 1
ATOM 3385 C CA . ASN B 1 125 ? 8.805 -11.938 -15.125 1 86.44 125 ASN B CA 1
ATOM 3386 C C . ASN B 1 125 ? 8.883 -10.633 -14.336 1 86.44 125 ASN B C 1
ATOM 3388 O O . ASN B 1 125 ? 9.977 -10.156 -14.016 1 86.44 125 ASN B O 1
ATOM 3392 N N . LEU B 1 126 ? 7.762 -10.125 -14.023 1 90.69 126 LEU B N 1
ATOM 3393 C CA . LEU B 1 126 ? 7.707 -8.828 -13.344 1 90.69 126 LEU B CA 1
ATOM 3394 C C . LEU B 1 126 ? 7.598 -9.008 -11.836 1 90.69 126 LEU B C 1
ATOM 3396 O O . LEU B 1 126 ? 6.758 -9.773 -11.359 1 90.69 126 LEU B O 1
ATOM 3400 N N . HIS B 1 127 ? 8.523 -8.438 -11.117 1 89.25 127 HIS B N 1
ATOM 3401 C CA . HIS B 1 127 ? 8.461 -8.328 -9.664 1 89.25 127 HIS B CA 1
ATOM 3402 C C . HIS B 1 127 ? 8.141 -6.898 -9.234 1 89.25 127 HIS B C 1
ATOM 3404 O O . HIS B 1 127 ? 8.898 -5.973 -9.531 1 89.25 127 HIS B O 1
ATOM 3410 N N . LEU B 1 128 ? 7.004 -6.727 -8.562 1 92.75 128 LEU B N 1
ATOM 3411 C CA . LEU B 1 128 ? 6.578 -5.398 -8.141 1 92.75 128 LEU B CA 1
ATOM 3412 C C . LEU B 1 128 ? 6.762 -5.223 -6.637 1 92.75 128 LEU B C 1
ATOM 3414 O O . LEU B 1 128 ? 6.285 -6.043 -5.848 1 92.75 128 LEU B O 1
ATOM 3418 N N . GLU B 1 129 ? 7.488 -4.254 -6.285 1 88.06 129 GLU B N 1
ATOM 3419 C CA . GLU B 1 129 ? 7.621 -3.816 -4.898 1 88.06 129 GLU B CA 1
ATOM 3420 C C . GLU B 1 129 ? 7.145 -2.379 -4.723 1 88.06 129 GLU B C 1
ATOM 3422 O O . GLU B 1 129 ? 7.34 -1.541 -5.605 1 88.06 129 GLU B O 1
ATOM 3427 N N . THR B 1 130 ? 6.555 -2.15 -3.562 1 87 130 THR B N 1
ATOM 3428 C CA . THR B 1 130 ? 5.941 -0.838 -3.391 1 87 130 THR B CA 1
ATOM 3429 C C . THR B 1 130 ? 6.832 0.07 -2.547 1 87 130 THR B C 1
ATOM 3431 O O . THR B 1 130 ? 7.578 -0.406 -1.69 1 87 130 THR B O 1
ATOM 3434 N N . SER B 1 131 ? 6.832 1.271 -2.902 1 77.19 131 SER B N 1
ATOM 3435 C CA . SER B 1 131 ? 7.461 2.314 -2.096 1 77.19 131 SER B CA 1
ATOM 3436 C C . SER B 1 131 ? 6.703 3.633 -2.211 1 77.19 131 SER B C 1
ATOM 3438 O O . SER B 1 131 ? 6.238 3.996 -3.293 1 77.19 131 SER B O 1
ATOM 3440 N N . THR B 1 132 ? 6.516 4.246 -1.041 1 65.88 132 THR B N 1
ATOM 3441 C CA . THR B 1 132 ? 5.926 5.578 -1.062 1 65.88 132 THR B CA 1
ATOM 3442 C C . THR B 1 132 ? 7.008 6.652 -0.983 1 65.88 132 THR B C 1
ATOM 3444 O O . THR B 1 132 ? 6.711 7.848 -1.062 1 65.88 132 THR B O 1
ATOM 3447 N N . LYS B 1 133 ? 8.258 6.254 -0.776 1 62.53 133 LYS B N 1
ATOM 3448 C CA . LYS B 1 133 ? 9.391 7.172 -0.744 1 62.53 133 LYS B CA 1
ATOM 3449 C C . LYS B 1 133 ? 10.141 7.172 -2.074 1 62.53 133 LYS B C 1
ATOM 3451 O O . LYS B 1 133 ? 10.078 6.195 -2.826 1 62.53 133 LYS B O 1
ATOM 3456 N N . PRO B 1 134 ? 10.703 8.445 -2.354 1 56.19 134 PRO B N 1
ATOM 3457 C CA . PRO B 1 134 ? 11.492 8.461 -3.59 1 56.19 134 PRO B CA 1
ATOM 3458 C C . PRO B 1 134 ? 12.531 7.348 -3.643 1 56.19 134 PRO B C 1
ATOM 3460 O O . PRO B 1 134 ? 13.156 7.031 -2.627 1 56.19 134 PRO B O 1
ATOM 3463 N N . PHE B 1 135 ? 12.383 6.527 -4.562 1 54.25 135 PHE B N 1
ATOM 3464 C CA . PHE B 1 135 ? 13.258 5.375 -4.773 1 54.25 135 PHE B CA 1
ATOM 3465 C C . PHE B 1 135 ? 14.711 5.816 -4.91 1 54.25 135 PHE B C 1
ATOM 3467 O O . PHE B 1 135 ? 15.016 6.734 -5.672 1 54.25 135 PHE B O 1
ATOM 3474 N N . LEU B 1 136 ? 15.438 5.82 -3.771 1 49.47 136 LEU B N 1
ATOM 3475 C CA . LEU B 1 136 ? 16.859 6.043 -3.988 1 49.47 136 LEU B CA 1
ATOM 3476 C C . LEU B 1 136 ? 17.516 4.836 -4.656 1 49.47 136 LEU B C 1
ATOM 3478 O O . LEU B 1 136 ? 17.438 3.721 -4.133 1 49.47 136 LEU B O 1
ATOM 3482 N N . PHE B 1 137 ? 17.609 4.898 -5.992 1 49.31 137 PHE B N 1
ATOM 3483 C CA . PHE B 1 137 ? 18.219 3.811 -6.754 1 49.31 137 PHE B CA 1
ATOM 3484 C C . PHE B 1 137 ? 19.453 3.281 -6.055 1 49.31 137 PHE B C 1
ATOM 3486 O O . PHE B 1 137 ? 19.859 2.131 -6.258 1 49.31 137 PHE B O 1
ATOM 3493 N N . SER B 1 138 ? 19.938 4.02 -5.195 1 45.44 138 SER B N 1
ATOM 3494 C CA . SER B 1 138 ? 21.203 3.518 -4.66 1 45.44 138 SER B CA 1
ATOM 3495 C C . SER B 1 138 ? 20.984 2.309 -3.758 1 45.44 138 SER B C 1
ATOM 3497 O O . SER B 1 138 ? 21.844 1.442 -3.643 1 45.44 138 SER B O 1
ATOM 3499 N N . GLU B 1 139 ? 19.906 2.393 -3.117 1 48.38 139 GLU B N 1
ATOM 3500 C CA . GLU B 1 139 ? 19.828 1.348 -2.1 1 48.38 139 GLU B CA 1
ATOM 3501 C C . GLU B 1 139 ? 18.844 0.256 -2.508 1 48.38 139 GLU B C 1
ATOM 3503 O O . GLU B 1 139 ? 18.953 -0.889 -2.066 1 48.38 139 GLU B O 1
ATOM 3508 N N . ASN B 1 140 ? 17.938 0.641 -3.355 1 52.91 140 ASN B N 1
ATOM 3509 C CA . ASN B 1 140 ? 16.953 -0.374 -3.715 1 52.91 140 ASN B CA 1
ATOM 3510 C C . ASN B 1 140 ? 17.203 -0.919 -5.121 1 52.91 140 ASN B C 1
ATOM 3512 O O . ASN B 1 140 ? 17.5 -0.16 -6.043 1 52.91 140 ASN B O 1
ATOM 3516 N N . ILE B 1 141 ? 17.578 -2.195 -5.246 1 63.5 141 ILE B N 1
ATOM 3517 C CA . ILE B 1 141 ? 18.047 -2.922 -6.422 1 63.5 141 ILE B CA 1
ATOM 3518 C C . ILE B 1 141 ? 16.906 -3.059 -7.43 1 63.5 141 ILE B C 1
ATOM 3520 O O . ILE B 1 141 ? 16.469 -4.172 -7.742 1 63.5 141 ILE B O 1
ATOM 3524 N N . PHE B 1 142 ? 16.219 -1.891 -7.719 1 78 142 PHE B N 1
ATOM 3525 C CA . PHE B 1 142 ? 15.203 -1.963 -8.766 1 78 142 PHE B CA 1
ATOM 3526 C C . PHE B 1 142 ? 15.82 -1.682 -10.133 1 78 142 PHE B C 1
ATOM 3528 O O . PHE B 1 142 ? 16.75 -0.873 -10.25 1 78 142 PHE B O 1
ATOM 3535 N N . ASP B 1 143 ? 15.344 -2.441 -11.094 1 81.56 143 ASP B N 1
ATOM 3536 C CA . ASP B 1 143 ? 15.734 -2.164 -12.477 1 81.56 143 ASP B CA 1
ATOM 3537 C C . ASP B 1 143 ? 15.109 -0.863 -12.977 1 81.56 143 ASP B C 1
ATOM 3539 O O . ASP B 1 143 ? 15.703 -0.153 -13.789 1 81.56 143 ASP B O 1
ATOM 3543 N N . ALA B 1 144 ? 13.93 -0.583 -12.523 1 86.81 144 ALA B N 1
ATOM 3544 C CA . ALA B 1 144 ? 13.188 0.639 -12.812 1 86.81 144 ALA B CA 1
ATOM 3545 C C . ALA B 1 144 ? 12.172 0.944 -11.711 1 86.81 144 ALA B C 1
ATOM 3547 O O . ALA B 1 144 ? 11.93 0.113 -10.836 1 86.81 144 ALA B O 1
ATOM 3548 N N . ALA B 1 145 ? 11.672 2.113 -11.742 1 89.75 145 ALA B N 1
ATOM 3549 C CA . ALA B 1 145 ? 10.656 2.514 -10.766 1 89.75 145 ALA B CA 1
ATOM 3550 C C . ALA B 1 145 ? 9.602 3.404 -11.414 1 89.75 145 ALA B C 1
ATOM 3552 O O . ALA B 1 145 ? 9.883 4.129 -12.367 1 89.75 145 ALA B O 1
ATOM 3553 N N . ILE B 1 146 ? 8.406 3.242 -10.953 1 91.94 146 ILE B N 1
ATOM 3554 C CA . ILE B 1 146 ? 7.32 4.148 -11.305 1 91.94 146 ILE B CA 1
ATOM 3555 C C . ILE B 1 146 ? 6.934 4.996 -10.094 1 91.94 146 ILE B C 1
ATOM 3557 O O . ILE B 1 146 ? 6.551 4.457 -9.055 1 91.94 146 ILE B O 1
ATOM 3561 N N . PHE B 1 147 ? 7.031 6.242 -10.219 1 87.56 147 PHE B N 1
ATOM 3562 C CA . PHE B 1 147 ? 6.688 7.109 -9.102 1 87.56 147 PHE B CA 1
ATOM 3563 C C . PHE B 1 147 ? 6.027 8.391 -9.594 1 87.56 147 PHE B C 1
ATOM 3565 O O . PHE B 1 147 ? 6.082 8.711 -10.781 1 87.56 147 PHE B O 1
ATOM 3572 N N . ALA B 1 148 ? 5.336 9.039 -8.664 1 89.56 148 ALA B N 1
ATOM 3573 C CA . ALA B 1 148 ? 4.738 10.352 -8.922 1 89.56 148 ALA B CA 1
ATOM 3574 C C . ALA B 1 148 ? 5.598 11.469 -8.336 1 89.56 148 ALA B C 1
ATOM 3576 O O . ALA B 1 148 ? 5.875 11.492 -7.137 1 89.56 148 ALA B O 1
ATOM 3577 N N . GLY B 1 149 ? 6.074 12.328 -9.164 1 88.25 149 GLY B N 1
ATOM 3578 C CA . GLY B 1 149 ? 6.918 13.422 -8.711 1 88.25 149 GLY B CA 1
ATOM 3579 C C . GLY B 1 149 ? 6.832 14.648 -9.594 1 88.25 149 GLY B C 1
ATOM 3580 O O . GLY B 1 149 ? 6.102 14.656 -10.586 1 88.25 149 GLY B O 1
ATOM 3581 N N . THR B 1 150 ? 7.5 15.688 -9.117 1 86.62 150 THR B N 1
ATOM 3582 C CA . THR B 1 150 ? 7.586 16.922 -9.883 1 86.62 150 THR B CA 1
ATOM 3583 C C . THR B 1 150 ? 8.789 16.891 -10.828 1 86.62 150 THR B C 1
ATOM 3585 O O . THR B 1 150 ? 9.727 16.125 -10.617 1 86.62 150 THR B O 1
ATOM 3588 N N . PRO B 1 151 ? 8.711 17.703 -11.891 1 84.31 151 PRO B N 1
ATOM 3589 C CA . PRO B 1 151 ? 9.891 17.812 -12.758 1 84.31 151 PRO B CA 1
ATOM 3590 C C . PRO B 1 151 ? 11.156 18.188 -11.992 1 84.31 151 PRO B C 1
ATOM 3592 O O . PRO B 1 151 ? 12.242 17.719 -12.32 1 84.31 151 PRO B O 1
ATOM 3595 N N . GLN B 1 152 ? 11.008 19.047 -11.031 1 80.06 152 GLN B N 1
ATOM 3596 C CA . GLN B 1 152 ? 12.148 19.469 -10.234 1 80.06 152 GLN B CA 1
ATOM 3597 C C . GLN B 1 152 ? 12.758 18.297 -9.477 1 80.06 152 GLN B C 1
ATOM 3599 O O . GLN B 1 152 ? 13.984 18.188 -9.383 1 80.06 152 GLN B O 1
ATOM 3604 N N . GLN B 1 153 ? 11.938 17.469 -8.938 1 77.38 153 GLN B N 1
ATOM 3605 C CA . GLN B 1 153 ? 12.406 16.281 -8.234 1 77.38 153 GLN B CA 1
ATOM 3606 C C . GLN B 1 153 ? 13.156 15.344 -9.172 1 77.38 153 GLN B C 1
ATOM 3608 O O . GLN B 1 153 ? 14.195 14.797 -8.805 1 77.38 153 GLN B O 1
ATOM 3613 N N . ILE B 1 154 ? 12.641 15.203 -10.344 1 78.25 154 ILE B N 1
ATOM 3614 C CA . ILE B 1 154 ? 13.227 14.312 -11.344 1 78.25 154 ILE B CA 1
ATOM 3615 C C . ILE B 1 154 ? 14.609 14.82 -11.742 1 78.25 154 ILE B C 1
ATOM 3617 O O . ILE B 1 154 ? 15.547 14.031 -11.898 1 78.25 154 ILE B O 1
ATOM 3621 N N . ARG B 1 155 ? 14.742 16.031 -11.875 1 78.25 155 ARG B N 1
ATOM 3622 C CA . ARG B 1 155 ? 16 16.625 -12.305 1 78.25 155 ARG B CA 1
ATOM 3623 C C . ARG B 1 155 ? 17.094 16.438 -11.25 1 78.25 155 ARG B C 1
ATOM 3625 O O . ARG B 1 155 ? 18.281 16.438 -11.57 1 78.25 155 ARG B O 1
ATOM 3632 N N . GLN B 1 156 ? 16.641 16.281 -10.094 1 69.88 156 GLN B N 1
ATOM 3633 C CA . GLN B 1 156 ? 17.594 16.203 -8.984 1 69.88 156 GLN B CA 1
ATOM 3634 C C . GLN B 1 156 ? 18.078 14.781 -8.781 1 69.88 156 GLN B C 1
ATOM 3636 O O . GLN B 1 156 ? 18.969 14.531 -7.965 1 69.88 156 GLN B O 1
ATOM 3641 N N . TRP B 1 157 ? 17.531 13.906 -9.539 1 70.62 157 TRP B N 1
ATOM 3642 C CA . TRP B 1 157 ? 17.953 12.516 -9.406 1 70.62 157 TRP B CA 1
ATOM 3643 C C . TRP B 1 157 ? 19.109 12.211 -10.352 1 70.62 157 TRP B C 1
ATOM 3645 O O . TRP B 1 157 ? 18.906 11.961 -11.539 1 70.62 157 TRP B O 1
ATOM 3655 N N . PRO B 1 158 ? 20.281 12.242 -9.836 1 69.62 158 PRO B N 1
ATOM 3656 C CA . PRO B 1 158 ? 21.422 12 -10.719 1 69.62 158 PRO B CA 1
ATOM 3657 C C . PRO B 1 158 ? 21.5 10.562 -11.227 1 69.62 158 PRO B C 1
ATOM 3659 O O . PRO B 1 158 ? 21.156 9.633 -10.492 1 69.62 158 PRO B O 1
ATOM 3662 N N . GLY B 1 159 ? 21.922 10.445 -12.453 1 73.06 159 GLY B N 1
ATOM 3663 C CA . GLY B 1 159 ? 22.219 9.125 -12.977 1 73.06 159 GLY B CA 1
ATOM 3664 C C . GLY B 1 159 ? 21 8.352 -13.406 1 73.06 159 GLY B C 1
ATOM 3665 O O . GLY B 1 159 ? 21.016 7.117 -13.453 1 73.06 159 GLY B O 1
ATOM 3666 N N . VAL B 1 160 ? 19.891 9.141 -13.484 1 78.56 160 VAL B N 1
ATOM 3667 C CA . VAL B 1 160 ? 18.688 8.406 -13.859 1 78.56 160 VAL B CA 1
ATOM 3668 C C . VAL B 1 160 ? 18.109 8.984 -15.156 1 78.56 160 VAL B C 1
ATOM 3670 O O . VAL B 1 160 ? 18.375 10.141 -15.484 1 78.56 160 VAL B O 1
ATOM 3673 N N . GLN B 1 161 ? 17.531 8.141 -15.953 1 86.06 161 GLN B N 1
ATOM 3674 C CA . GLN B 1 161 ? 16.656 8.531 -17.047 1 86.06 161 GLN B CA 1
ATOM 3675 C C . GLN B 1 161 ? 15.18 8.406 -16.656 1 86.06 161 GLN B C 1
ATOM 3677 O O . GLN B 1 161 ? 14.766 7.391 -16.094 1 86.06 161 GLN B O 1
ATOM 3682 N N . ALA B 1 162 ? 14.477 9.461 -16.906 1 90.56 162 ALA B N 1
ATOM 3683 C CA . ALA B 1 162 ? 13.055 9.5 -16.547 1 90.56 162 ALA B CA 1
ATOM 3684 C C . ALA B 1 162 ? 12.18 9.594 -17.797 1 90.56 162 ALA B C 1
ATOM 3686 O O . ALA B 1 162 ? 12.477 10.359 -18.719 1 90.56 162 ALA B O 1
ATOM 3687 N N . HIS B 1 163 ? 11.172 8.75 -17.844 1 91.62 163 HIS B N 1
ATOM 3688 C CA . HIS B 1 163 ? 10.156 8.781 -18.891 1 91.62 163 HIS B CA 1
ATOM 3689 C C . HIS B 1 163 ? 8.82 9.281 -18.344 1 91.62 163 HIS B C 1
ATOM 3691 O O . HIS B 1 163 ? 8.258 8.68 -17.422 1 91.62 163 HIS B O 1
ATOM 3697 N N . HIS B 1 164 ? 8.391 10.359 -18.953 1 93.44 164 HIS B N 1
ATOM 3698 C CA . HIS B 1 164 ? 7.09 10.898 -18.562 1 93.44 164 HIS B CA 1
ATOM 3699 C C . HIS B 1 164 ? 5.957 9.984 -19.016 1 93.44 164 HIS B C 1
ATOM 3701 O O . HIS B 1 164 ? 5.859 9.664 -20.203 1 93.44 164 HIS B O 1
ATOM 3707 N N . LEU B 1 165 ? 5.117 9.562 -18.078 1 93.62 165 LEU B N 1
ATOM 3708 C CA . LEU B 1 165 ? 3.996 8.688 -18.422 1 93.62 165 LEU B CA 1
ATOM 3709 C C . LEU B 1 165 ? 2.715 9.5 -18.609 1 93.62 165 LEU B C 1
ATOM 3711 O O . LEU B 1 165 ? 2.102 9.469 -19.672 1 93.62 165 LEU B O 1
ATOM 3715 N N . MET B 1 166 ? 2.314 10.18 -17.578 1 92.88 166 MET B N 1
ATOM 3716 C CA . MET B 1 166 ? 1.082 10.969 -17.609 1 92.88 166 MET B CA 1
ATOM 3717 C C . MET B 1 166 ? 1.072 12 -16.484 1 92.88 166 MET B C 1
ATOM 3719 O O . MET B 1 166 ? 1.639 11.773 -15.422 1 92.88 166 MET B O 1
ATOM 3723 N N . ASP B 1 167 ? 0.388 13.055 -16.75 1 93.62 167 ASP B N 1
ATOM 3724 C CA . ASP B 1 167 ? 0.198 14.062 -15.719 1 93.62 167 ASP B CA 1
ATOM 3725 C C . ASP B 1 167 ? -0.809 13.602 -14.672 1 93.62 167 ASP B C 1
ATOM 3727 O O . ASP B 1 167 ? -1.763 12.891 -14.992 1 93.62 167 ASP B O 1
ATOM 3731 N N . GLU B 1 168 ? -0.518 13.977 -13.461 1 93.69 168 GLU B N 1
ATOM 3732 C CA . GLU B 1 168 ? -1.486 13.711 -12.406 1 93.69 168 GLU B CA 1
ATOM 3733 C C . GLU B 1 168 ? -2.705 14.625 -12.531 1 93.69 168 GLU B C 1
ATOM 3735 O O . GLU B 1 168 ? -2.566 15.844 -12.633 1 93.69 168 GLU B O 1
ATOM 3740 N N . SER B 1 169 ? -3.867 14.07 -12.672 1 93.94 169 SER B N 1
ATOM 3741 C CA . SER B 1 169 ? -5.137 14.789 -12.703 1 93.94 169 SER B CA 1
ATOM 3742 C C . SER B 1 169 ? -5.984 14.469 -11.477 1 93.94 169 SER B C 1
ATOM 3744 O O . SER B 1 169 ? -6.625 13.422 -11.422 1 93.94 169 SER B O 1
ATOM 3746 N N . LEU B 1 170 ? -6.031 15.469 -10.586 1 96.25 170 LEU B N 1
ATOM 3747 C CA . LEU B 1 170 ? -6.758 15.258 -9.336 1 96.25 170 LEU B CA 1
ATOM 3748 C C . LEU B 1 170 ? -8.227 15.633 -9.5 1 96.25 170 LEU B C 1
ATOM 3750 O O . LEU B 1 170 ? -8.555 16.609 -10.164 1 96.25 170 LEU B O 1
ATOM 3754 N N . VAL B 1 171 ? -9.086 14.906 -8.898 1 97.06 171 VAL B N 1
ATOM 3755 C CA . VAL B 1 171 ? -10.508 15.227 -8.836 1 97.06 171 VAL B CA 1
ATOM 3756 C C . VAL B 1 171 ? -10.969 15.25 -7.383 1 97.06 171 VAL B C 1
ATOM 3758 O O . VAL B 1 171 ? -10.414 14.547 -6.535 1 97.06 171 VAL B O 1
ATOM 3761 N N . LEU B 1 172 ? -11.875 16.078 -7.125 1 98.25 172 LEU B N 1
ATOM 3762 C CA . LEU B 1 172 ? -12.5 16.188 -5.809 1 98.25 172 LEU B CA 1
ATOM 3763 C C . LEU B 1 172 ? -13.695 15.258 -5.695 1 98.25 172 LEU B C 1
ATOM 3765 O O . LEU B 1 172 ? -14.664 15.383 -6.457 1 98.25 172 LEU B O 1
ATOM 3769 N N . VAL B 1 173 ? -13.672 14.32 -4.688 1 98.56 173 VAL B N 1
ATOM 3770 C CA . VAL B 1 173 ? -14.711 13.297 -4.68 1 98.56 173 VAL B CA 1
ATOM 3771 C C . VAL B 1 173 ? -15.266 13.133 -3.268 1 98.56 173 VAL B C 1
ATOM 3773 O O . VAL B 1 173 ? -14.586 13.445 -2.287 1 98.56 173 VAL B O 1
ATOM 3776 N N . ALA B 1 174 ? -16.406 12.68 -3.15 1 98.69 174 ALA B N 1
ATOM 3777 C CA . ALA B 1 174 ? -17.094 12.281 -1.93 1 98.69 174 ALA B CA 1
ATOM 3778 C C . ALA B 1 174 ? -18.188 11.25 -2.23 1 98.69 174 ALA B C 1
ATOM 3780 O O . ALA B 1 174 ? -18.547 11.039 -3.391 1 98.69 174 ALA B O 1
ATOM 3781 N N . SER B 1 175 ? -18.656 10.586 -1.204 1 98.31 175 SER B N 1
ATOM 3782 C CA . SER B 1 175 ? -19.734 9.609 -1.38 1 98.31 175 SER B CA 1
ATOM 3783 C C . SER B 1 175 ? -21.094 10.297 -1.475 1 98.31 175 SER B C 1
ATOM 3785 O O . SER B 1 175 ? -21.344 11.297 -0.798 1 98.31 175 SER B O 1
ATOM 3787 N N . PRO B 1 176 ? -21.984 9.742 -2.291 1 97.81 176 PRO B N 1
ATOM 3788 C CA . PRO B 1 176 ? -23.344 10.258 -2.322 1 97.81 176 PRO B CA 1
ATOM 3789 C C . PRO B 1 176 ? -24.016 10.258 -0.948 1 97.81 176 PRO B C 1
ATOM 3791 O O . PRO B 1 176 ? -24.75 11.188 -0.615 1 97.81 176 PRO B O 1
ATOM 3794 N N . LYS B 1 177 ? -23.766 9.281 -0.188 1 96.19 177 LYS B N 1
ATOM 3795 C CA . LYS B 1 177 ? -24.344 9.172 1.146 1 96.19 177 LYS B CA 1
ATOM 3796 C C . LYS B 1 177 ? -23.984 10.383 2.002 1 96.19 177 LYS B C 1
ATOM 3798 O O . LYS B 1 177 ? -24.859 10.992 2.633 1 96.19 177 LYS B O 1
ATOM 3803 N N . LEU B 1 178 ? -22.734 10.727 2.016 1 97.06 178 LEU B N 1
ATOM 3804 C CA . LEU B 1 178 ? -22.281 11.883 2.785 1 97.06 178 LEU B CA 1
ATOM 3805 C C . LEU B 1 178 ? -22.938 13.164 2.281 1 97.06 178 LEU B C 1
ATOM 3807 O O . LEU B 1 178 ? -23.359 14 3.076 1 97.06 178 LEU B O 1
ATOM 3811 N N . LEU B 1 179 ? -22.969 13.32 0.987 1 97.88 179 LEU B N 1
ATOM 3812 C CA . LEU B 1 179 ? -23.531 14.523 0.368 1 97.88 179 LEU B CA 1
ATOM 3813 C C . LEU B 1 179 ? -25 14.695 0.743 1 97.88 179 LEU B C 1
ATOM 3815 O O . LEU B 1 179 ? -25.422 15.789 1.121 1 97.88 179 LEU B O 1
ATOM 3819 N N . ILE B 1 180 ? -25.75 13.617 0.649 1 97 180 ILE B N 1
ATOM 3820 C CA . ILE B 1 180 ? -27.172 13.641 0.942 1 97 180 ILE B CA 1
ATOM 3821 C C . ILE B 1 180 ? -27.391 13.93 2.426 1 97 180 ILE B C 1
ATOM 3823 O O . ILE B 1 180 ? -28.266 14.719 2.791 1 97 180 ILE B O 1
ATOM 3827 N N . GLU B 1 181 ? -26.609 13.312 3.252 1 96.12 181 GLU B N 1
ATOM 3828 C CA . GLU B 1 181 ? -26.719 13.516 4.691 1 96.12 181 GLU B CA 1
ATOM 3829 C C . GLU B 1 181 ? -26.453 14.977 5.062 1 96.12 181 GLU B C 1
ATOM 3831 O O . GLU B 1 181 ? -27.125 15.531 5.93 1 96.12 181 GLU B O 1
ATOM 3836 N N . ARG B 1 182 ? -25.562 15.633 4.406 1 95.62 182 ARG B N 1
ATOM 3837 C CA . ARG B 1 182 ? -25.109 16.969 4.789 1 95.62 182 ARG B CA 1
ATOM 3838 C C . ARG B 1 182 ? -25.953 18.047 4.109 1 95.62 182 ARG B C 1
ATOM 3840 O O . ARG B 1 182 ? -26.219 19.094 4.699 1 95.62 182 ARG B O 1
ATOM 3847 N N . PHE B 1 183 ? -26.422 17.734 2.857 1 96.56 183 PHE B N 1
ATOM 3848 C CA . PHE B 1 183 ? -26.984 18.828 2.092 1 96.56 183 PHE B CA 1
ATOM 3849 C C . PHE B 1 183 ? -28.344 18.453 1.524 1 96.56 183 PHE B C 1
ATOM 3851 O O . PHE B 1 183 ? -29 19.266 0.859 1 96.56 183 PHE B O 1
ATOM 3858 N N . GLY B 1 184 ? -28.797 17.234 1.724 1 95.5 184 GLY B N 1
ATOM 3859 C CA . GLY B 1 184 ? -30.078 16.781 1.213 1 95.5 184 GLY B CA 1
ATOM 3860 C C . GLY B 1 184 ? -29.984 16.141 -0.162 1 95.5 184 GLY B C 1
ATOM 3861 O O . GLY B 1 184 ? -28.969 16.281 -0.842 1 95.5 184 GLY B O 1
ATOM 3862 N N . GLU B 1 185 ? -31 15.547 -0.617 1 93.94 185 GLU B N 1
ATOM 3863 C CA . GLU B 1 185 ? -31.047 14.773 -1.853 1 93.94 185 GLU B CA 1
ATOM 3864 C C . GLU B 1 185 ? -30.875 15.672 -3.074 1 93.94 185 GLU B C 1
ATOM 3866 O O . GLU B 1 185 ? -30.344 15.242 -4.098 1 93.94 185 GLU B O 1
ATOM 3871 N N . SER B 1 186 ? -31.266 16.875 -2.947 1 93.44 186 SER B N 1
ATOM 3872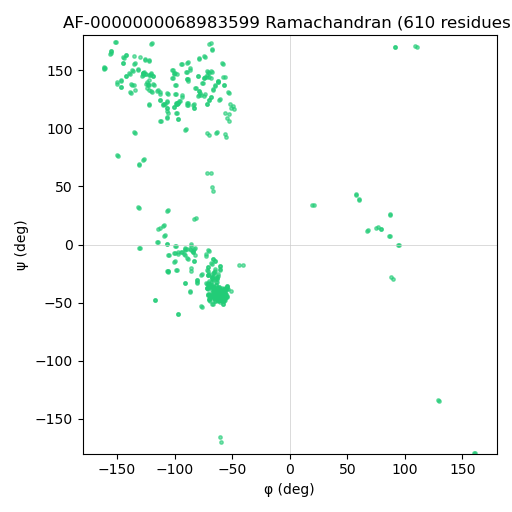 C CA . SER B 1 186 ? -31.297 17.797 -4.082 1 93.44 186 SER B CA 1
ATOM 3873 C C . SER B 1 186 ? -29.891 18.219 -4.488 1 93.44 186 SER B C 1
ATOM 3875 O O . SER B 1 186 ? -29.703 18.828 -5.547 1 93.44 186 SER B O 1
ATOM 3877 N N . VAL B 1 187 ? -28.891 17.875 -3.664 1 94.12 187 VAL B N 1
ATOM 3878 C CA . VAL B 1 187 ? -27.531 18.297 -3.943 1 94.12 187 VAL B CA 1
ATOM 3879 C C . VAL B 1 187 ? -26.984 17.547 -5.16 1 94.12 187 VAL B C 1
ATOM 3881 O O . VAL B 1 187 ? -26.078 18.016 -5.84 1 94.12 187 VAL B O 1
ATOM 3884 N N . ILE B 1 188 ? -27.547 16.375 -5.402 1 94.94 188 ILE B N 1
ATOM 3885 C CA . ILE B 1 188 ? -27.203 15.578 -6.566 1 94.94 188 ILE B CA 1
ATOM 3886 C C . ILE B 1 188 ? -28.25 15.781 -7.664 1 94.94 188 ILE B C 1
ATOM 3888 O O . ILE B 1 188 ? -29.438 15.516 -7.457 1 94.94 188 ILE B O 1
ATOM 3892 N N . ALA B 1 189 ? -27.781 16.234 -8.758 1 93.12 189 ALA B N 1
ATOM 3893 C CA . ALA B 1 189 ? -28.688 16.516 -9.867 1 93.12 189 ALA B CA 1
ATOM 3894 C C . ALA B 1 189 ? -29.297 15.227 -10.414 1 93.12 189 ALA B C 1
ATOM 3896 O O . ALA B 1 189 ? -28.797 14.125 -10.133 1 93.12 189 ALA B O 1
ATOM 3897 N N . ALA B 1 190 ? -30.281 15.367 -11.211 1 89.06 190 ALA B N 1
ATOM 3898 C CA . ALA B 1 190 ? -31.016 14.234 -11.797 1 89.06 190 ALA B CA 1
ATOM 3899 C C . ALA B 1 190 ? -30.094 13.406 -12.695 1 89.06 190 ALA B C 1
ATOM 3901 O O . ALA B 1 190 ? -30.266 12.188 -12.797 1 89.06 190 ALA B O 1
ATOM 3902 N N . ASN B 1 191 ? -29.125 14.047 -13.281 1 88.81 191 ASN B N 1
ATOM 3903 C CA . ASN B 1 191 ? -28.203 13.352 -14.18 1 88.81 191 ASN B CA 1
ATOM 3904 C C . ASN B 1 191 ? -27.047 12.711 -13.406 1 88.81 191 ASN B C 1
ATOM 3906 O O . ASN B 1 191 ? -26.125 12.172 -14.008 1 88.81 191 ASN B O 1
ATOM 3910 N N . GLY B 1 192 ? -27.062 12.859 -12.117 1 89.06 192 GLY B N 1
ATOM 3911 C CA . GLY B 1 192 ? -26.062 12.219 -11.281 1 89.06 192 GLY B CA 1
ATOM 3912 C C . GLY B 1 192 ? -24.875 13.109 -10.984 1 89.06 192 GLY B C 1
ATOM 3913 O O . GLY B 1 192 ? -23.953 12.711 -10.273 1 89.06 192 GLY B O 1
ATOM 3914 N N . GLU B 1 193 ? -24.938 14.289 -11.523 1 91.5 193 GLU B N 1
ATOM 3915 C CA . GLU B 1 193 ? -23.828 15.227 -11.344 1 91.5 193 GLU B CA 1
ATOM 3916 C C . GLU B 1 193 ? -23.984 16.031 -10.055 1 91.5 193 GLU B C 1
ATOM 3918 O O . GLU B 1 193 ? -25.094 16.188 -9.555 1 91.5 193 GLU B O 1
ATOM 3923 N N . CYS B 1 194 ? -22.891 16.422 -9.469 1 95.81 194 CYS B N 1
ATOM 3924 C CA . CYS B 1 194 ? -22.859 17.25 -8.266 1 95.81 194 CYS B CA 1
ATOM 3925 C C . CYS B 1 194 ? -21.781 18.312 -8.367 1 95.81 194 CYS B C 1
ATOM 3927 O O . CYS B 1 194 ? -20.656 18.031 -8.781 1 95.81 194 CYS B O 1
ATOM 3929 N N . ASP B 1 195 ? -22.156 19.562 -8.078 1 96.88 195 ASP B N 1
ATOM 3930 C CA . ASP B 1 195 ? -21.234 20.688 -8.023 1 96.88 195 ASP B CA 1
ATOM 3931 C C . ASP B 1 195 ? -21.469 21.547 -6.785 1 96.88 195 ASP B C 1
ATOM 3933 O O . ASP B 1 195 ? -22.344 22.406 -6.785 1 96.88 195 ASP B O 1
ATOM 3937 N N . LEU B 1 196 ? -20.703 21.297 -5.746 1 97.19 196 LEU B N 1
ATOM 3938 C CA . LEU B 1 196 ? -20.891 21.984 -4.473 1 97.19 196 LEU B CA 1
ATOM 3939 C C . LEU B 1 196 ? -20.438 23.438 -4.559 1 97.19 196 LEU B C 1
ATOM 3941 O O . LEU B 1 196 ? -19.406 23.734 -5.188 1 97.19 196 LEU B O 1
ATOM 3945 N N . ALA B 1 197 ? -21.156 24.266 -3.877 1 96.25 197 ALA B N 1
ATOM 3946 C CA . ALA B 1 197 ? -20.75 25.672 -3.744 1 96.25 197 ALA B CA 1
ATOM 3947 C C . ALA B 1 197 ? -19.578 25.812 -2.791 1 96.25 197 ALA B C 1
ATOM 3949 O O . ALA B 1 197 ? -19.297 24.922 -1.991 1 96.25 197 ALA B O 1
ATOM 3950 N N . ASP B 1 198 ? -18.906 26.938 -2.881 1 96.75 198 ASP B N 1
ATOM 3951 C CA . ASP B 1 198 ? -17.734 27.219 -2.064 1 96.75 198 ASP B CA 1
ATOM 3952 C C . ASP B 1 198 ? -18.047 27.062 -0.578 1 96.75 198 ASP B C 1
ATOM 3954 O O . ASP B 1 198 ? -17.25 26.5 0.176 1 96.75 198 ASP B O 1
ATOM 3958 N N . ASP B 1 199 ? -19.125 27.562 -0.182 1 95.19 199 ASP B N 1
ATOM 3959 C CA . ASP B 1 199 ? -19.5 27.516 1.228 1 95.19 199 ASP B CA 1
ATOM 3960 C C . ASP B 1 199 ? -19.781 26.078 1.674 1 95.19 199 ASP B C 1
ATOM 3962 O O . ASP B 1 199 ? -19.516 25.734 2.824 1 95.19 199 ASP B O 1
ATOM 3966 N N . GLU B 1 200 ? -20.344 25.281 0.775 1 96 200 GLU B N 1
ATOM 3967 C CA . GLU B 1 200 ? -20.562 23.875 1.067 1 96 200 GLU B CA 1
ATOM 3968 C C . GLU B 1 200 ? -19.25 23.109 1.167 1 96 200 GLU B C 1
ATOM 3970 O O . GLU B 1 200 ? -19.047 22.328 2.09 1 96 200 GLU B O 1
ATOM 3975 N N . LEU B 1 201 ? -18.359 23.391 0.236 1 97 201 LEU B N 1
ATOM 3976 C CA . LEU B 1 201 ? -17.047 22.766 0.214 1 97 201 LEU B CA 1
ATOM 3977 C C . LEU B 1 201 ? -16.266 23.062 1.493 1 97 201 LEU B C 1
ATOM 3979 O O . LEU B 1 201 ? -15.594 22.188 2.039 1 97 201 LEU B O 1
ATOM 3983 N N . SER B 1 202 ? -16.359 24.266 2 1 95 202 SER B N 1
ATOM 3984 C CA . SER B 1 202 ? -15.625 24.703 3.18 1 95 202 SER B CA 1
ATOM 3985 C C . SER B 1 202 ? -16.109 23.984 4.434 1 95 202 SER B C 1
ATOM 3987 O O . SER B 1 202 ? -15.422 23.984 5.457 1 95 202 SER B O 1
ATOM 3989 N N . LYS B 1 203 ? -17.312 23.344 4.371 1 94 203 LYS B N 1
ATOM 3990 C CA . LYS B 1 203 ? -17.906 22.688 5.531 1 94 203 LYS B CA 1
ATOM 3991 C C . LYS B 1 203 ? -17.672 21.188 5.5 1 94 203 LYS B C 1
ATOM 3993 O O . LYS B 1 203 ? -18 20.484 6.461 1 94 203 LYS B O 1
ATOM 3998 N N . MET B 1 204 ? -17.141 20.703 4.453 1 96.25 204 MET B N 1
ATOM 3999 C CA . MET B 1 204 ? -16.938 19.281 4.281 1 96.25 204 MET B CA 1
ATOM 4000 C C . MET B 1 204 ? -15.75 18.797 5.117 1 96.25 204 MET B C 1
ATOM 4002 O O . MET B 1 204 ? -14.727 19.469 5.195 1 96.25 204 MET B O 1
ATOM 4006 N N . PRO B 1 205 ? -15.875 17.594 5.785 1 95.69 205 PRO B N 1
ATOM 4007 C CA . PRO B 1 205 ? -14.68 17 6.375 1 95.69 205 PRO B CA 1
ATOM 4008 C C . PRO B 1 205 ? -13.617 16.641 5.332 1 95.69 205 PRO B C 1
ATOM 4010 O O . PRO B 1 205 ? -13.953 16.203 4.23 1 95.69 205 PRO B O 1
ATOM 4013 N N . LEU B 1 206 ? -12.375 16.891 5.684 1 96.69 206 LEU B N 1
ATOM 4014 C CA . LEU B 1 206 ? -11.281 16.656 4.758 1 96.69 206 LEU B CA 1
ATOM 4015 C C . LEU B 1 206 ? -10.594 15.328 5.066 1 96.69 206 LEU B C 1
ATOM 4017 O O . LEU B 1 206 ? -10.398 14.977 6.234 1 96.69 206 LEU B O 1
ATOM 4021 N N . LEU B 1 207 ? -10.289 14.594 4.082 1 97.38 207 LEU B N 1
ATOM 4022 C CA . LEU B 1 207 ? -9.383 13.461 4.199 1 97.38 207 LEU B CA 1
ATOM 4023 C C . LEU B 1 207 ? -7.98 13.836 3.746 1 97.38 207 LEU B C 1
ATOM 4025 O O . LEU B 1 207 ? -7.777 14.227 2.598 1 97.38 207 LEU B O 1
ATOM 4029 N N . GLN B 1 208 ? -7.012 13.688 4.637 1 94.56 208 GLN B N 1
ATOM 4030 C CA . GLN B 1 208 ? -5.641 14.117 4.387 1 94.56 208 GLN B CA 1
ATOM 4031 C C . GLN B 1 208 ? -4.816 12.992 3.76 1 94.56 208 GLN B C 1
ATOM 4033 O O . GLN B 1 208 ? -5.09 11.812 3.988 1 94.56 208 GLN B O 1
ATOM 4038 N N . GLN B 1 209 ? -3.912 13.414 2.977 1 93.25 209 GLN B N 1
ATOM 4039 C CA . GLN B 1 209 ? -2.971 12.516 2.326 1 93.25 209 GLN B CA 1
ATOM 4040 C C . GLN B 1 209 ? -1.553 12.727 2.85 1 93.25 209 GLN B C 1
ATOM 4042 O O . GLN B 1 209 ? -0.998 13.82 2.729 1 93.25 209 GLN B O 1
ATOM 4047 N N . THR B 1 210 ? -0.943 11.648 3.346 1 87.56 210 THR B N 1
ATOM 4048 C CA . THR B 1 210 ? 0.348 11.734 4.016 1 87.56 210 THR B CA 1
ATOM 4049 C C . THR B 1 210 ? 1.418 12.266 3.064 1 87.56 210 THR B C 1
ATOM 4051 O O . THR B 1 210 ? 2.234 13.109 3.443 1 87.56 210 THR B O 1
ATOM 4054 N N . THR B 1 211 ? 1.415 11.789 1.849 1 83.19 211 THR B N 1
ATOM 4055 C CA . THR B 1 211 ? 2.496 12.102 0.92 1 83.19 211 THR B CA 1
ATOM 4056 C C . THR B 1 211 ? 2.248 13.445 0.235 1 83.19 211 THR B C 1
ATOM 4058 O O . THR B 1 211 ? 3.082 13.914 -0.54 1 83.19 211 THR B O 1
ATOM 4061 N N . ARG B 1 212 ? 1.078 14.016 0.493 1 87.69 212 ARG B N 1
ATOM 4062 C CA . ARG B 1 212 ? 0.712 15.344 0.011 1 87.69 212 ARG B CA 1
ATOM 4063 C C . ARG B 1 212 ? 0.225 16.234 1.155 1 87.69 212 ARG B C 1
ATOM 4065 O O . ARG B 1 212 ? -0.934 16.641 1.172 1 87.69 212 ARG B O 1
ATOM 4072 N N . PRO B 1 213 ? 1.135 16.641 1.955 1 82.88 213 PRO B N 1
ATOM 4073 C CA . PRO B 1 213 ? 0.703 17.234 3.221 1 82.88 213 PRO B CA 1
ATOM 4074 C C . PRO B 1 213 ? 0.065 18.609 3.035 1 82.88 213 PRO B C 1
ATOM 4076 O O . PRO B 1 213 ? -0.69 19.062 3.898 1 82.88 213 PRO B O 1
ATOM 4079 N N . THR B 1 214 ? 0.345 19.328 1.947 1 86.25 214 THR B N 1
ATOM 4080 C CA . THR B 1 214 ? -0.176 20.688 1.788 1 86.25 214 THR B CA 1
ATOM 4081 C C . THR B 1 214 ? -1.241 20.719 0.696 1 86.25 214 THR B C 1
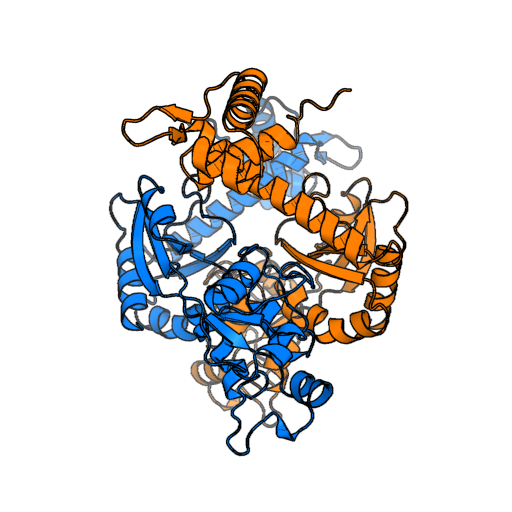ATOM 4083 O O . THR B 1 214 ? -1.633 21.797 0.247 1 86.25 214 THR B O 1
ATOM 4086 N N . ILE B 1 215 ? -1.754 19.594 0.324 1 91.69 215 ILE B N 1
ATOM 4087 C CA . ILE B 1 215 ? -2.564 19.516 -0.886 1 91.69 215 ILE B CA 1
ATOM 4088 C C . ILE B 1 215 ? -3.865 20.281 -0.691 1 91.69 215 ILE B C 1
ATOM 4090 O O . ILE B 1 215 ? -4.336 20.969 -1.609 1 91.69 215 ILE B O 1
ATOM 4094 N N . TRP B 1 216 ? -4.461 20.219 0.454 1 94.31 216 TRP B N 1
ATOM 4095 C CA . TRP B 1 216 ? -5.723 20.922 0.689 1 94.31 216 TRP B CA 1
ATOM 4096 C C . TRP B 1 216 ? -5.508 22.422 0.761 1 94.31 216 TRP B C 1
ATOM 4098 O O . TRP B 1 216 ? -6.297 23.203 0.212 1 94.31 216 TRP B O 1
ATOM 4108 N N . GLN B 1 217 ? -4.477 22.797 1.46 1 89.25 217 GLN B N 1
ATOM 4109 C CA . GLN B 1 217 ? -4.16 24.219 1.479 1 89.25 217 GLN B CA 1
ATOM 4110 C C . GLN B 1 217 ? -3.951 24.75 0.066 1 89.25 217 GLN B C 1
ATOM 4112 O O . GLN B 1 217 ? -4.477 25.812 -0.287 1 89.25 217 GLN B O 1
ATOM 4117 N N . GLU B 1 218 ? -3.203 24.031 -0.683 1 90 218 GLU B N 1
ATOM 4118 C CA . GLU B 1 218 ? -2.939 24.406 -2.068 1 90 218 GLU B CA 1
ATOM 4119 C C . GLU B 1 218 ? -4.234 24.469 -2.877 1 90 218 GLU B C 1
ATOM 4121 O O . GLU B 1 218 ? -4.438 25.406 -3.658 1 90 218 GLU B O 1
ATOM 4126 N N . TRP B 1 219 ? -5.066 23.5 -2.703 1 95.5 219 TRP B N 1
ATOM 4127 C CA . TRP B 1 219 ? -6.309 23.422 -3.463 1 95.5 219 TRP B CA 1
ATOM 4128 C C . TRP B 1 219 ? -7.23 24.594 -3.115 1 95.5 219 TRP B C 1
ATOM 4130 O O . TRP B 1 219 ? -7.781 25.234 -4.008 1 95.5 219 TRP B O 1
ATOM 4140 N N . PHE B 1 220 ? -7.398 24.875 -1.837 1 94.69 220 PHE B N 1
ATOM 4141 C CA . PHE B 1 220 ? -8.266 25.969 -1.404 1 94.69 220 PHE B CA 1
ATOM 4142 C C . PHE B 1 220 ? -7.734 27.312 -1.881 1 94.69 220 PHE B C 1
ATOM 4144 O O . PHE B 1 220 ? -8.492 28.156 -2.369 1 94.69 220 PHE B O 1
ATOM 4151 N N . LEU B 1 221 ? -6.449 27.484 -1.772 1 91.12 221 LEU B N 1
ATOM 4152 C CA . LEU B 1 221 ? -5.828 28.734 -2.221 1 91.12 221 LEU B CA 1
ATOM 4153 C C . LEU B 1 221 ? -6 28.906 -3.727 1 91.12 221 LEU B C 1
ATOM 4155 O O . LEU B 1 221 ? -6.371 30 -4.188 1 91.12 221 LEU B O 1
ATOM 4159 N N . ALA B 1 222 ? -5.75 27.875 -4.449 1 92.94 222 ALA B N 1
ATOM 4160 C CA . ALA B 1 222 ? -5.828 27.922 -5.906 1 92.94 222 ALA B CA 1
ATOM 4161 C C . ALA B 1 222 ? -7.242 28.25 -6.371 1 92.94 222 ALA B C 1
ATOM 4163 O O . ALA B 1 222 ? -7.434 28.812 -7.453 1 92.94 222 ALA B O 1
ATOM 4164 N N . ASN B 1 223 ? -8.227 27.922 -5.59 1 95.5 223 ASN B N 1
ATOM 4165 C CA . ASN B 1 223 ? -9.617 28.125 -5.996 1 95.5 223 ASN B CA 1
ATOM 4166 C C . ASN B 1 223 ? -10.273 29.25 -5.219 1 95.5 223 ASN B C 1
ATOM 4168 O O . ASN B 1 223 ? -11.492 29.422 -5.262 1 95.5 223 ASN B O 1
ATOM 4172 N N . HIS B 1 224 ? -9.531 29.953 -4.465 1 94.69 224 HIS B N 1
ATOM 4173 C CA . HIS B 1 224 ? -9.961 31.156 -3.748 1 94.69 224 HIS B CA 1
ATOM 4174 C C . HIS B 1 224 ? -11.094 30.844 -2.775 1 94.69 224 HIS B C 1
ATOM 4176 O O . HIS B 1 224 ? -12.094 31.547 -2.73 1 94.69 224 HIS B O 1
ATOM 4182 N N . ILE B 1 225 ? -11.016 29.734 -2.15 1 94.81 225 ILE B N 1
ATOM 4183 C CA . ILE B 1 225 ? -11.961 29.344 -1.109 1 94.81 225 ILE B CA 1
ATOM 4184 C C . ILE B 1 225 ? -11.297 29.469 0.26 1 94.81 225 ILE B C 1
ATOM 4186 O O . ILE B 1 225 ? -10.195 28.953 0.471 1 94.81 225 ILE B O 1
ATOM 4190 N N . ASP B 1 226 ? -11.906 30.094 1.133 1 90.19 226 ASP B N 1
ATOM 4191 C CA . ASP B 1 226 ? -11.406 30.203 2.5 1 90.19 226 ASP B CA 1
ATOM 4192 C C . ASP B 1 226 ? -11.797 28.984 3.328 1 90.19 226 ASP B C 1
ATOM 4194 O O . ASP B 1 226 ? -12.969 28.594 3.354 1 90.19 226 ASP B O 1
ATOM 4198 N N . HIS B 1 227 ? -10.852 28.375 3.777 1 89 227 HIS B N 1
ATOM 4199 C CA . HIS B 1 227 ? -11.07 27.266 4.703 1 89 227 HIS B CA 1
ATOM 4200 C C . HIS B 1 227 ? -10.344 27.5 6.023 1 89 227 HIS B C 1
ATOM 4202 O O . HIS B 1 227 ? -9.156 27.844 6.031 1 89 227 HIS B O 1
ATOM 4208 N N . TYR B 1 228 ? -10.953 27.312 7.09 1 82.19 228 TYR B N 1
ATOM 4209 C CA . TYR B 1 228 ? -10.438 27.688 8.406 1 82.19 228 TYR B CA 1
ATOM 4210 C C . TYR B 1 228 ? -9.375 26.703 8.875 1 82.19 228 TYR B C 1
ATOM 4212 O O . TYR B 1 228 ? -8.492 27.062 9.656 1 82.19 228 TYR B O 1
ATOM 4220 N N . SER B 1 229 ? -9.453 25.469 8.367 1 84.62 229 SER B N 1
ATOM 4221 C CA . SER B 1 229 ? -8.516 24.453 8.828 1 84.62 229 SER B CA 1
ATOM 4222 C C . SER B 1 229 ? -8.234 23.438 7.73 1 84.62 229 SER B C 1
ATOM 4224 O O . SER B 1 229 ? -8.648 22.281 7.824 1 84.62 229 SER B O 1
ATOM 4226 N N . PRO B 1 230 ? -7.395 23.812 6.738 1 88.94 230 PRO B N 1
ATOM 4227 C CA . PRO B 1 230 ? -7.148 22.922 5.598 1 88.94 230 PRO B CA 1
ATOM 4228 C C . PRO B 1 230 ? -6.312 21.703 5.969 1 88.94 230 PRO B C 1
ATOM 4230 O O . PRO B 1 230 ? -6.195 20.766 5.172 1 88.94 230 PRO B O 1
ATOM 4233 N N . PHE B 1 231 ? -5.812 21.609 7.211 1 84 231 PHE B N 1
ATOM 4234 C CA . PHE B 1 231 ? -4.945 20.516 7.629 1 84 231 PHE B CA 1
ATOM 4235 C C . PHE B 1 231 ? -5.691 19.562 8.547 1 84 231 PHE B C 1
ATOM 4237 O O . PHE B 1 231 ? -5.137 18.547 8.984 1 84 231 PHE B O 1
ATOM 4244 N N . SER B 1 232 ? -6.914 19.828 8.805 1 83.5 232 SER B N 1
ATOM 4245 C CA . SER B 1 232 ? -7.691 19 9.719 1 83.5 232 SER B CA 1
ATOM 4246 C C . SER B 1 232 ? -8.172 17.719 9.039 1 83.5 232 SER B C 1
ATOM 4248 O O . SER B 1 232 ? -8.227 17.641 7.812 1 83.5 232 SER B O 1
ATOM 4250 N N . GLY B 1 233 ? -8.508 16.703 9.883 1 90 233 GLY B N 1
ATOM 4251 C CA . GLY B 1 233 ? -9.078 15.469 9.375 1 90 233 GLY B CA 1
ATOM 4252 C C . GLY B 1 233 ? -8.141 14.289 9.484 1 90 233 GLY B C 1
ATOM 4253 O O . GLY B 1 233 ? -6.941 14.461 9.727 1 90 233 GLY B O 1
ATOM 4254 N N . GLN B 1 234 ? -8.711 13.164 9.219 1 92.88 234 GLN B N 1
ATOM 4255 C CA . GLN B 1 234 ? -7.945 11.922 9.258 1 92.88 234 GLN B CA 1
ATOM 4256 C C . GLN B 1 234 ? -6.965 11.836 8.094 1 92.88 234 GLN B C 1
ATOM 4258 O O . GLN B 1 234 ? -7.227 12.359 7.016 1 92.88 234 GLN B O 1
ATOM 4263 N N . ARG B 1 235 ? -5.805 11.141 8.383 1 93.5 235 ARG B N 1
ATOM 4264 C CA . ARG B 1 235 ? -4.727 11.094 7.402 1 93.5 235 ARG B CA 1
ATOM 4265 C C . ARG B 1 235 ? -4.43 9.656 6.988 1 93.5 235 ARG B C 1
ATOM 4267 O O . ARG B 1 235 ? -4.316 8.766 7.84 1 93.5 235 ARG B O 1
ATOM 4274 N N . TYR B 1 236 ? -4.363 9.523 5.695 1 95.62 236 TYR B N 1
ATOM 4275 C CA . TYR B 1 236 ? -4.102 8.211 5.125 1 95.62 236 TYR B CA 1
ATOM 4276 C C . TYR B 1 236 ? -2.924 8.258 4.16 1 95.62 236 TYR B C 1
ATOM 4278 O O . TYR B 1 236 ? -2.736 9.25 3.449 1 95.62 236 TYR B O 1
ATOM 4286 N N . GLU B 1 237 ? -2.178 7.211 4.039 1 93 237 GLU B N 1
ATOM 4287 C CA . GLU B 1 237 ? -0.947 7.207 3.256 1 93 237 GLU B CA 1
ATOM 4288 C C . GLU B 1 237 ? -1.229 6.891 1.79 1 93 237 GLU B C 1
ATOM 4290 O O . GLU B 1 237 ? -0.625 7.48 0.894 1 93 237 GLU B O 1
ATOM 4295 N N . LEU B 1 238 ? -2.1 5.965 1.576 1 95.62 238 LEU B N 1
ATOM 4296 C CA . LEU B 1 238 ? -2.324 5.512 0.207 1 95.62 238 LEU B CA 1
ATOM 4297 C C . LEU B 1 238 ? -3.58 6.152 -0.376 1 95.62 238 LEU B C 1
ATOM 4299 O O . LEU B 1 238 ? -4.59 6.297 0.318 1 95.62 238 LEU B O 1
ATOM 4303 N N . PHE B 1 239 ? -3.564 6.41 -1.707 1 97.06 239 PHE B N 1
ATOM 4304 C CA . PHE B 1 239 ? -4.762 6.914 -2.373 1 97.06 239 PHE B CA 1
ATOM 4305 C C . PHE B 1 239 ? -5.891 5.895 -2.307 1 97.06 239 PHE B C 1
ATOM 4307 O O . PHE B 1 239 ? -7.062 6.262 -2.223 1 97.06 239 PHE B O 1
ATOM 4314 N N . SER B 1 240 ? -5.539 4.617 -2.318 1 97.5 240 SER B N 1
ATOM 4315 C CA . SER B 1 240 ? -6.57 3.592 -2.189 1 97.5 240 SER B CA 1
ATOM 4316 C C . SER B 1 240 ? -7.285 3.693 -0.847 1 97.5 240 SER B C 1
ATOM 4318 O O . SER B 1 240 ? -8.5 3.475 -0.765 1 97.5 240 SER B O 1
ATOM 4320 N N . MET B 1 241 ? -6.562 4.016 0.169 1 97.44 241 MET B N 1
ATOM 4321 C CA . MET B 1 241 ? -7.168 4.227 1.482 1 97.44 241 MET B CA 1
ATOM 4322 C C . MET B 1 241 ? -8.117 5.422 1.462 1 97.44 241 MET B C 1
ATOM 4324 O O . MET B 1 241 ? -9.219 5.352 2.004 1 97.44 241 MET B O 1
ATOM 4328 N N . LEU B 1 242 ? -7.699 6.473 0.799 1 98.12 242 LEU B N 1
ATOM 4329 C CA . LEU B 1 242 ? -8.555 7.648 0.671 1 98.12 242 LEU B CA 1
ATOM 4330 C C . LEU B 1 242 ? -9.844 7.305 -0.059 1 98.12 242 LEU B C 1
ATOM 4332 O O . LEU B 1 242 ? -10.922 7.75 0.338 1 98.12 242 LEU B O 1
ATOM 4336 N N . ALA B 1 243 ? -9.695 6.574 -1.11 1 98.44 243 ALA B N 1
ATOM 4337 C CA . ALA B 1 243 ? -10.867 6.195 -1.897 1 98.44 243 ALA B CA 1
ATOM 4338 C C . ALA B 1 243 ? -11.883 5.434 -1.045 1 98.44 243 ALA B C 1
ATOM 4340 O O . ALA B 1 243 ? -13.078 5.723 -1.086 1 98.44 243 ALA B O 1
ATOM 4341 N N . VAL B 1 244 ? -11.406 4.512 -0.242 1 98 244 VAL B N 1
ATOM 4342 C CA . VAL B 1 244 ? -12.289 3.701 0.592 1 98 244 VAL B CA 1
ATOM 4343 C C . VAL B 1 244 ? -12.906 4.566 1.685 1 98 244 VAL B C 1
ATOM 4345 O O . VAL B 1 244 ? -14.117 4.512 1.918 1 98 244 VAL B O 1
ATOM 4348 N N . ALA B 1 245 ? -12.102 5.391 2.34 1 98 245 ALA B N 1
ATOM 4349 C CA . ALA B 1 245 ? -12.594 6.273 3.393 1 98 245 ALA B CA 1
ATOM 4350 C C . ALA B 1 245 ? -13.664 7.219 2.854 1 98 245 ALA B C 1
ATOM 4352 O O . ALA B 1 245 ? -14.703 7.41 3.484 1 98 245 ALA B O 1
ATOM 4353 N N . ALA B 1 246 ? -13.398 7.797 1.691 1 98.5 246 ALA B N 1
ATOM 4354 C CA . ALA B 1 246 ? -14.367 8.695 1.068 1 98.5 246 ALA B CA 1
ATOM 4355 C C . ALA B 1 246 ? -15.664 7.957 0.735 1 98.5 246 ALA B C 1
ATOM 4357 O O . ALA B 1 246 ? -16.766 8.469 0.984 1 98.5 246 ALA B O 1
ATOM 4358 N N . ALA B 1 247 ? -15.539 6.77 0.207 1 98 247 ALA B N 1
ATOM 4359 C CA . ALA B 1 247 ? -16.703 5.973 -0.168 1 98 247 ALA B CA 1
ATOM 4360 C C . ALA B 1 247 ? -17.547 5.629 1.055 1 98 247 ALA B C 1
ATOM 4362 O O . ALA B 1 247 ? -18.766 5.473 0.951 1 98 247 ALA B O 1
ATOM 4363 N N . GLN B 1 248 ? -16.906 5.535 2.189 1 96.56 248 GLN B N 1
ATOM 4364 C CA . GLN B 1 248 ? -17.609 5.223 3.43 1 96.56 248 GLN B CA 1
ATOM 4365 C C . GLN B 1 248 ? -18.25 6.473 4.035 1 96.56 248 GLN B C 1
ATOM 4367 O O . GLN B 1 248 ? -18.891 6.402 5.086 1 96.56 248 GLN B O 1
ATOM 4372 N N . GLY B 1 249 ? -18.016 7.602 3.404 1 96.94 249 GLY B N 1
ATOM 4373 C CA . GLY B 1 249 ? -18.656 8.828 3.844 1 96.94 249 GLY B CA 1
ATOM 4374 C C . GLY B 1 249 ? -17.891 9.555 4.93 1 96.94 249 GLY B C 1
ATOM 4375 O O . GLY B 1 249 ? -18.453 10.328 5.695 1 96.94 249 GLY B O 1
ATOM 4376 N N . MET B 1 250 ? -16.594 9.344 4.977 1 96.75 250 MET B N 1
ATOM 4377 C CA . MET B 1 250 ? -15.812 9.898 6.082 1 96.75 250 MET B CA 1
ATOM 4378 C C . MET B 1 250 ? -15.32 11.305 5.746 1 96.75 250 MET B C 1
ATOM 4380 O O . MET B 1 250 ? -14.797 12 6.617 1 96.75 250 MET B O 1
ATOM 4384 N N . GLY B 1 251 ? -15.445 11.727 4.465 1 97.62 251 GLY B N 1
ATOM 4385 C CA . GLY B 1 251 ? -15.023 13.047 4.023 1 97.62 251 GLY B CA 1
ATOM 4386 C C . GLY B 1 251 ? -14.805 13.133 2.525 1 97.62 251 GLY B C 1
ATOM 4387 O O . GLY B 1 251 ? -15.102 12.18 1.795 1 97.62 251 GLY B O 1
ATOM 4388 N N . MET B 1 252 ? -14.406 14.328 2.086 1 98.31 252 MET B N 1
ATOM 4389 C CA . MET B 1 252 ? -14.031 14.477 0.683 1 98.31 252 MET B CA 1
ATOM 4390 C C . MET B 1 252 ? -12.531 14.289 0.499 1 98.31 252 MET B C 1
ATOM 4392 O O . MET B 1 252 ? -11.758 14.461 1.442 1 98.31 252 MET B O 1
ATOM 4396 N N . ALA B 1 253 ? -12.172 13.914 -0.652 1 98.44 253 ALA B N 1
ATOM 4397 C CA . ALA B 1 253 ? -10.789 13.57 -0.953 1 98.44 253 ALA B CA 1
ATOM 4398 C C . ALA B 1 253 ? -10.367 14.117 -2.316 1 98.44 253 ALA B C 1
ATOM 4400 O O . ALA B 1 253 ? -11.211 14.297 -3.203 1 98.44 253 ALA B O 1
ATOM 4401 N N . LEU B 1 254 ? -9.109 14.492 -2.447 1 97.75 254 LEU B N 1
ATOM 4402 C CA . LEU B 1 254 ? -8.445 14.773 -3.717 1 97.75 254 LEU B CA 1
ATOM 4403 C C . LEU B 1 254 ? -7.641 13.57 -4.188 1 97.75 254 LEU B C 1
ATOM 4405 O O . LEU B 1 254 ? -6.664 13.18 -3.543 1 97.75 254 LEU B O 1
ATOM 4409 N N . ILE B 1 255 ? -8.07 12.969 -5.277 1 97.75 255 ILE B N 1
ATOM 4410 C CA . ILE B 1 255 ? -7.449 11.734 -5.742 1 97.75 255 ILE B CA 1
ATOM 4411 C C . ILE B 1 255 ? -7.266 11.789 -7.258 1 97.75 255 ILE B C 1
ATOM 4413 O O . ILE B 1 255 ? -8.141 12.273 -7.98 1 97.75 255 ILE B O 1
ATOM 4417 N N . PRO B 1 256 ? -6.082 11.328 -7.781 1 96.69 256 PRO B N 1
ATOM 4418 C CA . PRO B 1 256 ? -5.988 11.188 -9.234 1 96.69 256 PRO B CA 1
ATOM 4419 C C . PRO B 1 256 ? -7.125 10.359 -9.828 1 96.69 256 PRO B C 1
ATOM 4421 O O . PRO B 1 256 ? -7.379 9.242 -9.367 1 96.69 256 PRO B O 1
ATOM 4424 N N . ARG B 1 257 ? -7.75 10.859 -10.828 1 96.38 257 ARG B N 1
ATOM 4425 C CA . ARG B 1 257 ? -8.969 10.281 -11.375 1 96.38 257 ARG B CA 1
ATOM 4426 C C . ARG B 1 257 ? -8.742 8.836 -11.812 1 96.38 257 ARG B C 1
ATOM 4428 O O . ARG B 1 257 ? -9.562 7.961 -11.539 1 96.38 257 ARG B O 1
ATOM 4435 N N . MET B 1 258 ? -7.656 8.57 -12.461 1 95.25 258 MET B N 1
ATOM 4436 C CA . MET B 1 258 ? -7.398 7.266 -13.062 1 95.25 258 MET B CA 1
ATOM 4437 C C . MET B 1 258 ? -7.273 6.188 -11.992 1 95.25 258 MET B C 1
ATOM 4439 O O . MET B 1 258 ? -7.328 4.992 -12.297 1 95.25 258 MET B O 1
ATOM 4443 N N . LEU B 1 259 ? -7.121 6.566 -10.742 1 97.44 259 LEU B N 1
ATOM 4444 C CA . LEU B 1 259 ? -6.953 5.605 -9.664 1 97.44 259 LEU B CA 1
ATOM 4445 C C . LEU B 1 259 ? -8.297 5.227 -9.055 1 97.44 259 LEU B C 1
ATOM 4447 O O . LEU B 1 259 ? -8.375 4.324 -8.219 1 97.44 259 LEU B O 1
ATOM 4451 N N . ILE B 1 260 ? -9.398 5.918 -9.422 1 98 260 ILE B N 1
ATOM 4452 C CA . ILE B 1 260 ? -10.68 5.652 -8.781 1 98 260 ILE B CA 1
ATOM 4453 C C . ILE B 1 260 ? -11.758 5.465 -9.844 1 98 260 ILE B C 1
ATOM 4455 O O . ILE B 1 260 ? -12.914 5.836 -9.633 1 98 260 ILE B O 1
ATOM 4459 N N . GLU B 1 261 ? -11.391 4.945 -10.977 1 96.44 261 GLU B N 1
ATOM 4460 C CA . GLU B 1 261 ? -12.336 4.742 -12.07 1 96.44 261 GLU B CA 1
ATOM 4461 C C . GLU B 1 261 ? -13.477 3.812 -11.664 1 96.44 261 GLU B C 1
ATOM 4463 O O . GLU B 1 261 ? -14.641 4.07 -11.977 1 96.44 261 GLU B O 1
ATOM 4468 N N . GLN B 1 262 ? -13.195 2.801 -10.953 1 94.19 262 GLN B N 1
ATOM 4469 C CA . GLN B 1 262 ? -14.203 1.833 -10.539 1 94.19 262 GLN B CA 1
ATOM 4470 C C . GLN B 1 262 ? -15.227 2.469 -9.602 1 94.19 262 GLN B C 1
ATOM 4472 O O . GLN B 1 262 ? -16.422 2.248 -9.742 1 94.19 262 GLN B O 1
ATOM 4477 N N . GLU B 1 263 ? -14.75 3.242 -8.641 1 97.19 263 GLU B N 1
ATOM 4478 C CA . GLU B 1 263 ? -15.641 3.908 -7.691 1 97.19 263 GLU B CA 1
ATOM 4479 C C . GLU B 1 263 ? -16.531 4.922 -8.398 1 97.19 263 GLU B C 1
ATOM 4481 O O . GLU B 1 263 ? -17.703 5.098 -8.031 1 97.19 263 GLU B O 1
ATOM 4486 N N . LEU B 1 264 ? -16.016 5.59 -9.438 1 97.31 264 LEU B N 1
ATOM 4487 C CA . LEU B 1 264 ? -16.797 6.555 -10.195 1 97.31 264 LEU B CA 1
ATOM 4488 C C . LEU B 1 264 ? -17.844 5.855 -11.047 1 97.31 264 LEU B C 1
ATOM 4490 O O . LEU B 1 264 ? -19 6.289 -11.094 1 97.31 264 LEU B O 1
ATOM 4494 N N . GLN B 1 265 ? -17.484 4.734 -11.586 1 95.81 265 GLN B N 1
ATOM 4495 C CA . GLN B 1 265 ? -18.391 3.988 -12.453 1 95.81 265 GLN B CA 1
ATOM 4496 C C . GLN B 1 265 ? -19.516 3.35 -11.641 1 95.81 265 GLN B C 1
ATOM 4498 O O . GLN B 1 265 ? -20.672 3.322 -12.086 1 95.81 265 GLN B O 1
ATOM 4503 N N . SER B 1 266 ? -19.234 2.883 -10.469 1 94.81 266 SER B N 1
ATOM 4504 C CA . SER B 1 266 ? -20.219 2.195 -9.641 1 94.81 266 SER B CA 1
ATOM 4505 C C . SER B 1 266 ? -21.078 3.188 -8.867 1 94.81 266 SER B C 1
ATOM 4507 O O . SER B 1 266 ? -22.078 2.807 -8.258 1 94.81 266 SER B O 1
ATOM 4509 N N . GLY B 1 267 ? -20.609 4.426 -8.836 1 95.94 267 GLY B N 1
ATOM 4510 C CA . GLY B 1 267 ? -21.359 5.449 -8.133 1 95.94 267 GLY B CA 1
ATOM 4511 C C . GLY B 1 267 ? -21.031 5.523 -6.652 1 95.94 267 GLY B C 1
ATOM 4512 O O . GLY B 1 267 ? -21.672 6.258 -5.902 1 95.94 267 GLY B O 1
ATOM 4513 N N . GLN B 1 268 ? -20.047 4.805 -6.211 1 96.88 268 GLN B N 1
ATOM 4514 C CA . GLN B 1 268 ? -19.625 4.875 -4.816 1 96.88 268 GLN B CA 1
ATOM 4515 C C . GLN B 1 268 ? -19.031 6.238 -4.492 1 96.88 268 GLN B C 1
ATOM 4517 O O . GLN B 1 268 ? -19.062 6.684 -3.34 1 96.88 268 GLN B O 1
ATOM 4522 N N . LEU B 1 269 ? -18.438 6.848 -5.543 1 98.31 269 LEU B N 1
ATOM 4523 C CA . LEU B 1 269 ? -17.891 8.195 -5.43 1 98.31 269 LEU B CA 1
ATOM 4524 C C . LEU B 1 269 ? -18.438 9.102 -6.535 1 98.31 269 LEU B C 1
ATOM 4526 O O . LEU B 1 269 ? -18.688 8.633 -7.648 1 98.31 269 LEU B O 1
ATOM 4530 N N . LEU B 1 270 ? -18.594 10.32 -6.246 1 98.44 270 LEU B N 1
ATOM 4531 C CA . LEU B 1 270 ? -18.969 11.359 -7.199 1 98.44 270 LEU B CA 1
ATOM 4532 C C . LEU B 1 270 ? -17.938 12.477 -7.219 1 98.44 270 LEU B C 1
ATOM 4534 O O . LEU B 1 270 ? -17.422 12.875 -6.172 1 98.44 270 LEU B O 1
ATOM 4538 N N . ILE B 1 271 ? -17.625 12.938 -8.406 1 98.31 271 ILE B N 1
ATOM 4539 C CA . ILE B 1 271 ? -16.906 14.203 -8.508 1 98.31 271 ILE B CA 1
ATOM 4540 C C . ILE B 1 271 ? -17.812 15.352 -8.078 1 98.31 271 ILE B C 1
ATOM 4542 O O . ILE B 1 271 ? -18.922 15.516 -8.617 1 98.31 271 ILE B O 1
ATOM 4546 N N . ILE B 1 272 ? -17.391 16.188 -7.148 1 98.31 272 ILE B N 1
ATOM 4547 C CA . ILE B 1 272 ? -18.359 17.062 -6.496 1 98.31 272 ILE B CA 1
ATOM 4548 C C . ILE B 1 272 ? -18.062 18.516 -6.836 1 98.31 272 ILE B C 1
ATOM 4550 O O . ILE B 1 272 ? -18.688 19.438 -6.293 1 98.31 272 ILE B O 1
ATOM 4554 N N . SER B 1 273 ? -17.062 18.719 -7.648 1 97 273 SER B N 1
ATOM 4555 C CA . SER B 1 273 ? -16.734 20.062 -8.141 1 97 273 SER B CA 1
ATOM 4556 C C . SER B 1 273 ? -15.875 19.984 -9.391 1 97 273 SER B C 1
ATOM 4558 O O . SER B 1 273 ? -15.094 19.047 -9.57 1 97 273 SER B O 1
ATOM 4560 N N . ASP B 1 274 ? -15.93 20.938 -10.242 1 93.44 274 ASP B N 1
ATOM 4561 C CA . ASP B 1 274 ? -15.078 21.031 -11.422 1 93.44 274 ASP B CA 1
ATOM 4562 C C . ASP B 1 274 ? -13.781 21.781 -11.102 1 93.44 274 ASP B C 1
ATOM 4564 O O . ASP B 1 274 ? -12.891 21.875 -11.953 1 93.44 274 ASP B O 1
ATOM 4568 N N . LYS B 1 275 ? -13.711 22.25 -9.914 1 93.5 275 LYS B N 1
ATOM 4569 C CA . LYS B 1 275 ? -12.5 22.938 -9.484 1 93.5 275 LYS B CA 1
ATOM 4570 C C . LYS B 1 275 ? -11.32 21.969 -9.406 1 93.5 275 LYS B C 1
ATOM 4572 O O . LYS B 1 275 ? -11.477 20.844 -8.93 1 93.5 275 LYS B O 1
ATOM 4577 N N . THR B 1 276 ? -10.273 22.391 -9.938 1 87.94 276 THR B N 1
ATOM 4578 C CA . THR B 1 276 ? -9.125 21.5 -10.008 1 87.94 276 THR B CA 1
ATOM 4579 C C . THR B 1 276 ? -7.891 22.141 -9.383 1 87.94 276 THR B C 1
ATOM 4581 O O . THR B 1 276 ? -7.922 23.328 -9.023 1 87.94 276 THR B O 1
ATOM 4584 N N . LEU B 1 277 ? -7 21.375 -9.023 1 89.12 277 LEU B N 1
ATOM 4585 C CA . LEU B 1 277 ? -5.648 21.781 -8.664 1 89.12 277 LEU B CA 1
ATOM 4586 C C . LEU B 1 277 ? -4.656 21.391 -9.758 1 89.12 277 LEU B C 1
ATOM 4588 O O . LEU B 1 277 ? -4.559 20.219 -10.125 1 89.12 277 LEU B O 1
ATOM 4592 N N . VAL B 1 278 ? -4.18 22.406 -10.453 1 81.12 278 VAL B N 1
ATOM 4593 C CA . VAL B 1 278 ? -3.119 22.094 -11.406 1 81.12 278 VAL B CA 1
ATOM 4594 C C . VAL B 1 278 ? -1.891 21.578 -10.672 1 81.12 278 VAL B C 1
ATOM 4596 O O . VAL B 1 278 ? -1.194 22.328 -9.992 1 81.12 278 VAL B O 1
ATOM 4599 N N . SER B 1 279 ? -1.886 20.234 -10.672 1 76.31 279 SER B N 1
ATOM 4600 C CA . SER B 1 279 ? -0.732 19.609 -10.047 1 76.31 279 SER B CA 1
ATOM 4601 C C . SER B 1 279 ? 0.476 19.609 -10.977 1 76.31 279 SER B C 1
ATOM 4603 O O . SER B 1 279 ? 0.328 19.5 -12.195 1 76.31 279 SER B O 1
ATOM 4605 N N . HIS B 1 280 ? 1.698 20.109 -10.555 1 83.56 280 HIS B N 1
ATOM 4606 C CA . HIS B 1 280 ? 2.893 19.984 -11.383 1 83.56 280 HIS B CA 1
ATOM 4607 C C . HIS B 1 280 ? 3.535 18.609 -11.234 1 83.56 280 HIS B C 1
ATOM 4609 O O . HIS B 1 280 ? 4.707 18.422 -11.57 1 83.56 280 HIS B O 1
ATOM 4615 N N . ARG B 1 281 ? 2.645 17.703 -10.812 1 90.44 281 ARG B N 1
ATOM 4616 C CA . ARG B 1 281 ? 3.168 16.344 -10.641 1 90.44 281 ARG B CA 1
ATOM 4617 C C . ARG B 1 281 ? 2.756 15.445 -11.805 1 90.44 281 ARG B C 1
ATOM 4619 O O . ARG B 1 281 ? 1.729 15.688 -12.445 1 90.44 281 ARG B O 1
ATOM 4626 N N . ALA B 1 282 ? 3.602 14.477 -12.078 1 94.06 282 ALA B N 1
ATOM 4627 C CA . ALA B 1 282 ? 3.354 13.461 -13.102 1 94.06 282 ALA B CA 1
ATOM 4628 C C . ALA B 1 282 ? 3.926 12.109 -12.68 1 94.06 282 ALA B C 1
ATOM 4630 O O . ALA B 1 282 ? 4.754 12.039 -11.773 1 94.06 282 ALA B O 1
ATOM 4631 N N . TYR B 1 283 ? 3.354 11.125 -13.242 1 93.75 283 TYR B N 1
ATOM 4632 C CA . TYR B 1 283 ? 3.936 9.797 -13.102 1 93.75 283 TYR B CA 1
ATOM 4633 C C . TYR B 1 283 ? 5.07 9.586 -14.094 1 93.75 283 TYR B C 1
ATOM 4635 O O . TYR B 1 283 ? 4.945 9.93 -15.273 1 93.75 283 TYR B O 1
ATOM 4643 N N . TYR B 1 284 ? 6.168 9.031 -13.555 1 92.75 284 TYR B N 1
ATOM 4644 C CA . TYR B 1 284 ? 7.352 8.766 -14.359 1 92.75 284 TYR B CA 1
ATOM 4645 C C . TYR B 1 284 ? 7.801 7.32 -14.203 1 92.75 284 TYR B C 1
ATOM 4647 O O . TYR B 1 284 ? 7.609 6.715 -13.148 1 92.75 284 TYR B O 1
ATOM 4655 N N . ILE B 1 285 ? 8.32 6.754 -15.258 1 92.5 285 ILE B N 1
ATOM 4656 C CA . ILE B 1 285 ? 9.188 5.594 -15.141 1 92.5 285 ILE B CA 1
ATOM 4657 C C . ILE B 1 285 ? 10.648 6.043 -15.094 1 92.5 285 ILE B C 1
ATOM 4659 O O . ILE B 1 285 ? 11.094 6.82 -15.945 1 92.5 285 ILE B O 1
ATOM 4663 N N . VAL B 1 286 ? 11.344 5.602 -14.102 1 88.5 286 VAL B N 1
ATOM 4664 C CA . VAL B 1 286 ? 12.742 5.992 -13.953 1 88.5 286 VAL B CA 1
ATOM 4665 C C . VAL B 1 286 ? 13.625 4.75 -13.922 1 88.5 286 VAL B C 1
ATOM 4667 O O . VAL B 1 286 ? 13.25 3.729 -13.344 1 88.5 286 VAL B O 1
ATOM 4670 N N . HIS B 1 287 ? 14.695 4.801 -14.586 1 84.94 287 HIS B N 1
ATOM 4671 C CA . HIS B 1 287 ? 15.727 3.764 -14.523 1 84.94 287 HIS B CA 1
ATOM 4672 C C . HIS B 1 287 ? 17.125 4.371 -14.594 1 84.94 287 HIS B C 1
ATOM 4674 O O . HIS B 1 287 ? 17.281 5.551 -14.906 1 84.94 287 HIS B O 1
ATOM 4680 N N . ALA B 1 288 ? 18.109 3.592 -14.211 1 75.31 288 ALA B N 1
ATOM 4681 C CA . ALA B 1 288 ? 19.484 4.078 -14.266 1 75.31 288 ALA B CA 1
ATOM 4682 C C . ALA B 1 288 ? 19.859 4.512 -15.68 1 75.31 288 ALA B C 1
ATOM 4684 O O . ALA B 1 288 ? 19.375 3.938 -16.656 1 75.31 288 ALA B O 1
ATOM 4685 N N . ASN B 1 289 ? 20.547 5.652 -15.766 1 70.12 289 ASN B N 1
ATOM 4686 C CA . ASN B 1 289 ? 20.922 6.285 -17.031 1 70.12 289 ASN B CA 1
ATOM 4687 C C . ASN B 1 289 ? 21.891 5.418 -17.828 1 70.12 289 ASN B C 1
ATOM 4689 O O . ASN B 1 289 ? 21.984 5.555 -19.047 1 70.12 289 ASN B O 1
ATOM 4693 N N . GLN B 1 290 ? 22.5 4.621 -17.125 1 66.19 290 GLN B N 1
ATOM 4694 C CA . GLN B 1 290 ? 23.391 3.795 -17.953 1 66.19 290 GLN B CA 1
ATOM 4695 C C . GLN B 1 290 ? 22.594 3.016 -19 1 66.19 290 GLN B C 1
ATOM 4697 O O . GLN B 1 290 ? 21.406 3.289 -19.219 1 66.19 290 GLN B O 1
ATOM 4702 N N . ASP B 1 291 ? 23.078 2.055 -19.75 1 63.34 291 ASP B N 1
ATOM 4703 C CA . ASP B 1 291 ? 22.453 1.29 -20.812 1 63.34 291 ASP B CA 1
ATOM 4704 C C . ASP B 1 291 ? 21.141 0.662 -20.359 1 63.34 291 ASP B C 1
ATOM 4706 O O . ASP B 1 291 ? 21.125 -0.106 -19.391 1 63.34 291 ASP B O 1
ATOM 4710 N N . ILE B 1 292 ? 20.094 1.252 -21.016 1 73.75 292 ILE B N 1
ATOM 4711 C CA . ILE B 1 292 ? 18.781 0.687 -20.734 1 73.75 292 ILE B CA 1
ATOM 4712 C C . ILE B 1 292 ? 18.75 -0.783 -21.141 1 73.75 292 ILE B C 1
ATOM 4714 O O . ILE B 1 292 ? 19.156 -1.129 -22.266 1 73.75 292 ILE B O 1
ATOM 4718 N N . SER B 1 293 ? 18.406 -1.576 -20.25 1 76.44 293 SER B N 1
ATOM 4719 C CA . SER B 1 293 ? 18.266 -2.986 -20.594 1 76.44 293 SER B CA 1
ATOM 4720 C C . SER B 1 293 ? 17.094 -3.213 -21.531 1 76.44 293 SER B C 1
ATOM 4722 O O . SER B 1 293 ? 16.109 -2.465 -21.484 1 76.44 293 SER B O 1
ATOM 4724 N N . PRO B 1 294 ? 17.156 -4.184 -22.375 1 80.06 294 PRO B N 1
ATOM 4725 C CA . PRO B 1 294 ? 16.047 -4.5 -23.281 1 80.06 294 PRO B CA 1
ATOM 4726 C C . PRO B 1 294 ? 14.727 -4.723 -22.531 1 80.06 294 PRO B C 1
ATOM 4728 O O . PRO B 1 294 ? 13.664 -4.344 -23.031 1 80.06 294 PRO B O 1
ATOM 4731 N N . MET B 1 295 ? 14.766 -5.277 -21.422 1 84.56 295 MET B N 1
ATOM 4732 C CA . MET B 1 295 ? 13.562 -5.547 -20.641 1 84.56 295 MET B CA 1
ATOM 4733 C C . MET B 1 295 ? 12.906 -4.246 -20.188 1 84.56 295 MET B C 1
ATOM 4735 O O . MET B 1 295 ? 11.688 -4.074 -20.328 1 84.56 295 MET B O 1
ATOM 4739 N N . VAL B 1 296 ? 13.734 -3.348 -19.719 1 87 296 VAL B N 1
ATOM 4740 C CA . VAL B 1 296 ? 13.219 -2.053 -19.281 1 87 296 VAL B CA 1
ATOM 4741 C C . VAL B 1 296 ? 12.648 -1.293 -20.484 1 87 296 VAL B C 1
ATOM 4743 O O . VAL B 1 296 ? 11.578 -0.696 -20.391 1 87 296 VAL B O 1
ATOM 4746 N N . ASP B 1 297 ? 13.375 -1.372 -21.516 1 88.19 297 ASP B N 1
ATOM 4747 C CA . ASP B 1 297 ? 12.93 -0.7 -22.734 1 88.19 297 ASP B CA 1
ATOM 4748 C C . ASP B 1 297 ? 11.586 -1.24 -23.203 1 88.19 297 ASP B C 1
ATOM 4750 O O . ASP B 1 297 ? 10.688 -0.47 -23.547 1 88.19 297 ASP B O 1
ATOM 4754 N N . SER B 1 298 ? 11.422 -2.535 -23.219 1 91.12 298 SER B N 1
ATOM 4755 C CA . SER B 1 298 ? 10.156 -3.16 -23.609 1 91.12 298 SER B CA 1
ATOM 4756 C C . SER B 1 298 ? 9.023 -2.73 -22.688 1 91.12 298 SER B C 1
ATOM 4758 O O . SER B 1 298 ? 7.906 -2.482 -23.141 1 91.12 298 SER B O 1
ATOM 4760 N N . PHE B 1 299 ? 9.305 -2.67 -21.469 1 93.5 299 PHE B N 1
ATOM 4761 C CA . PHE B 1 299 ? 8.289 -2.279 -20.5 1 93.5 299 PHE B CA 1
ATOM 4762 C C . PHE B 1 299 ? 7.875 -0.827 -20.703 1 93.5 299 PHE B C 1
ATOM 4764 O O . PHE B 1 299 ? 6.684 -0.512 -20.703 1 93.5 299 PHE B O 1
ATOM 4771 N N . VAL B 1 300 ? 8.867 0.023 -20.859 1 92.06 300 VAL B N 1
ATOM 4772 C CA . VAL B 1 300 ? 8.609 1.443 -21.078 1 92.06 300 VAL B CA 1
ATOM 4773 C C . VAL B 1 300 ? 7.742 1.631 -22.328 1 92.06 300 VAL B C 1
ATOM 4775 O O . VAL B 1 300 ? 6.727 2.332 -22.281 1 92.06 300 VAL B O 1
ATOM 4778 N N . LYS B 1 301 ? 8.086 1.004 -23.391 1 93.62 301 LYS B N 1
ATOM 4779 C CA . LYS B 1 301 ? 7.34 1.123 -24.641 1 93.62 301 LYS B CA 1
ATOM 4780 C C . LYS B 1 301 ? 5.906 0.625 -24.469 1 93.62 301 LYS B C 1
ATOM 4782 O O . LYS B 1 301 ? 4.969 1.225 -25 1 93.62 301 LYS B O 1
ATOM 4787 N N . TRP B 1 302 ? 5.75 -0.44 -23.734 1 95 302 TRP B N 1
ATOM 4788 C CA . TRP B 1 302 ? 4.422 -1.001 -23.5 1 95 302 TRP B CA 1
ATOM 4789 C C . TRP B 1 302 ? 3.559 -0.03 -22.703 1 95 302 TRP B C 1
ATOM 4791 O O . TRP B 1 302 ? 2.426 0.266 -23.094 1 95 302 TRP B O 1
ATOM 4801 N N . VAL B 1 303 ? 4.082 0.502 -21.609 1 94.19 303 VAL B N 1
ATOM 4802 C CA . VAL B 1 303 ? 3.316 1.409 -20.75 1 94.19 303 VAL B CA 1
ATOM 4803 C C . VAL B 1 303 ? 2.916 2.648 -21.547 1 94.19 303 VAL B C 1
ATOM 4805 O O . VAL B 1 303 ? 1.788 3.133 -21.438 1 94.19 303 VAL B O 1
ATOM 4808 N N . GLU B 1 304 ? 3.83 3.094 -22.344 1 91.56 304 GLU B N 1
ATOM 4809 C CA . GLU B 1 304 ? 3.596 4.297 -23.141 1 91.56 304 GLU B CA 1
ATOM 4810 C C . GLU B 1 304 ? 2.494 4.07 -24.172 1 91.56 304 GLU B C 1
ATOM 4812 O O . GLU B 1 304 ? 1.84 5.02 -24.609 1 91.56 304 GLU B O 1
ATOM 4817 N N . SER B 1 305 ? 2.238 2.863 -24.562 1 91.5 305 SER B N 1
ATOM 4818 C CA . SER B 1 305 ? 1.222 2.553 -25.562 1 91.5 305 SER B CA 1
ATOM 4819 C C . SER B 1 305 ? -0.182 2.754 -25.016 1 91.5 305 SER B C 1
ATOM 4821 O O . SER B 1 305 ? -1.152 2.832 -25.766 1 91.5 305 SER B O 1
ATOM 4823 N N . TYR B 1 306 ? -0.375 2.789 -23.719 1 84.62 306 TYR B N 1
ATOM 4824 C CA . TYR B 1 306 ? -1.675 2.98 -23.078 1 84.62 306 TYR B CA 1
ATOM 4825 C C . TYR B 1 306 ? -1.942 4.457 -22.828 1 84.62 306 TYR B C 1
ATOM 4827 O O . TYR B 1 306 ? -2.986 4.816 -22.281 1 84.62 306 TYR B O 1
ATOM 4835 N N . LEU B 1 307 ? -1.012 5.199 -23.109 1 82.62 307 LEU B N 1
ATOM 4836 C CA . LEU B 1 307 ? -1.15 6.613 -22.781 1 82.62 307 LEU B CA 1
ATO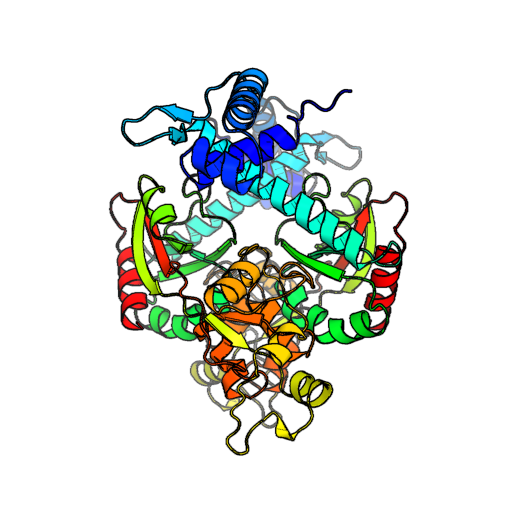M 4837 C C . LEU B 1 307 ? -1.554 7.422 -24.016 1 82.62 307 LEU B C 1
ATOM 4839 O O . LEU B 1 307 ? -1.238 7.039 -25.141 1 82.62 307 LEU B O 1
#

Solvent-accessible surface area (backbone atoms only — not comparable to full-atom values): 33065 Å² total; per-residue (Å²): 128,82,74,94,63,76,54,66,67,24,52,51,36,40,52,36,24,65,74,58,27,23,52,59,57,22,8,63,74,67,74,45,51,41,68,56,35,48,49,30,34,50,49,43,23,59,74,69,72,44,68,38,62,40,82,51,101,85,39,44,41,69,30,73,63,22,49,56,47,45,59,54,48,49,52,49,50,50,47,51,49,49,51,48,49,47,45,64,74,21,75,74,81,18,45,75,46,34,33,35,27,32,58,45,52,40,49,53,50,46,45,78,49,41,58,60,52,40,70,76,35,71,46,51,37,53,30,44,38,68,42,92,58,85,78,50,68,86,77,45,94,47,62,30,32,38,44,78,44,36,66,70,61,56,69,68,42,77,68,50,40,72,42,84,62,46,73,50,49,47,39,34,31,29,10,58,66,39,48,32,72,76,65,33,69,81,56,46,42,95,87,67,48,34,67,60,49,68,72,57,57,54,69,52,51,40,47,37,39,60,88,45,76,54,49,50,49,51,38,31,60,74,64,74,43,81,56,95,58,57,79,47,61,36,31,26,53,45,64,55,40,45,51,46,36,15,45,67,40,67,21,35,35,78,40,48,47,76,64,43,51,66,40,48,72,72,53,43,28,38,59,36,40,89,70,61,51,91,53,74,33,26,34,29,42,35,30,59,50,60,85,74,47,69,66,57,50,52,49,51,56,54,59,54,69,77,95,129,82,74,92,64,76,55,66,65,23,50,53,36,42,51,35,24,66,74,58,28,24,49,59,57,22,8,64,75,67,74,45,51,43,67,56,35,47,47,30,35,49,50,44,24,59,72,68,72,45,66,39,62,40,82,50,99,86,39,44,42,68,29,74,62,23,50,57,48,44,58,54,49,49,52,50,52,49,48,50,49,48,52,48,48,45,43,62,73,22,74,74,83,19,44,73,46,34,32,34,26,31,58,45,52,40,49,52,49,47,44,79,50,39,57,59,51,40,71,76,36,71,48,52,36,52,31,44,39,67,42,94,57,86,77,54,68,85,76,45,91,47,65,29,31,37,45,77,44,35,67,70,59,57,70,68,43,78,68,50,40,75,41,85,63,47,73,49,48,48,38,33,31,28,11,59,68,39,47,32,72,75,64,34,70,76,56,45,41,95,88,68,48,32,68,61,50,66,72,56,56,54,69,50,49,40,48,37,40,60,87,43,75,57,50,49,49,52,38,29,60,74,63,74,44,80,54,95,57,57,78,46,60,36,30,27,55,45,64,56,41,46,53,48,38,15,47,67,39,70,21,34,35,78,39,47,46,74,64,42,51,65,39,50,73,72,51,43,29,37,59,36,41,89,69,60,52,90,54,73,33,25,34,30,42,34,28,59,50,60,87,73,47,70,66,58,49,53,49,51,55,54,60,53,67,77,95

pLDDT: mean 85.37, std 13.25, range [28.36, 98.69]

Radius of gyration: 26.98 Å; Cα contacts (8 Å, |Δi|>4): 1015; chains: 2; bounding box: 70×78×56 Å

InterPro domains:
  IPR000847 LysR, HTH, N-terminal domain [PF00126] (8-67)
  IPR000847 LysR, HTH, N-terminal domain [PR00039] (23-34)
  IPR000847 LysR, HTH, N-terminal domain [PR00039] (34-44)
  IPR000847 LysR, HTH, N-terminal domain [PR00039] (44-55)
  IPR000847 LysR, HTH, N-terminal domain [PS50931] (6-63)
  IPR005119 LysR, substrate-binding [PF03466] (91-304)
  IPR036388 Winged helix-like DNA-binding domain superfamily [G3DSA:1.10.10.10] (3-86)
  IPR036390 Winged helix DNA-binding domain superfamily [SSF46785] (6-115)
  IPR058163 LysR-type transcriptional regulator, proteobacterial-type [PTHR30537] (1-307)

Organism: NCBI:txid743974

Sequence (614 aa):
MKRSIPSLQSLLCFEAVAKHGSHTHAAQALFMTQSAVSRQVKQLGEFLGVALFVRTKHGVELTTAGKMYLKSVTSHLLGLERSTVDLMNHKGLGGVLKLGVVPTFATRWLLPKLQDFNERHPKINLHLETSTKPFLFSENIFDAAIFAGTPQQIRQWPGVQAHHLMDESLVLVASPKLLIERFGESVIAANGECDLADDELSKMPLLQQTTRPTIWQEWFLANHIDHYSPFSGQRYELFSMLAVAAAQGMGMALIPRMLIEQELQSGQLLIISDKTLVSHRAYYIVHANQDISPMVDSFVKWVESYLMKRSIPSLQSLLCFEAVAKHGSHTHAAQALFMTQSAVSRQVKQLGEFLGVALFVRTKHGVELTTAGKMYLKSVTSHLLGLERSTVDLMNHKGLGGVLKLGVVPTFATRWLLPKLQDFNERHPKINLHLETSTKPFLFSENIFDAAIFAGTPQQIRQWPGVQAHHLMDESLVLVASPKLLIERFGESVIAANGECDLADDELSKMPLLQQTTRPTIWQEWFLANHIDHYSPFSGQRYELFSMLAVAAAQGMGMALIPRMLIEQELQSGQLLIISDKTLVSHRAYYIVHANQDISPMVDSFVKWVESYL

Secondary structure (DSSP, 8-state):
-------HHHHHHHHHHHHHT-HHHHHHHHT--HHHHHHHHHHHHHHHTS--EEEETTEEEE-HHHHHHHHHHHHHHHHHHHHHHHHHHTTTT-EEEEEEE-HHHIIIIIHHHHHHHHHH-TTEEEEEEE-SS---TTTS--SEEEEEE-HHHHHT-TTEEEEEEEE--EEEEE-HHHHHHHH-GGGS-TTS-----HHHHTTSPBPEETT-TTHHHHHHHHTT---S-TT-S-EESSHHHHHHHHHTTS-BEEEEGGGSHHHHHHTSSEE--S-------EEEEEEESS---HHHHHHHHHHHTT-/-------HHHHHHHHHHHHHT-HHHHHHHHT--HHHHHHHHHHHHHHHTS--EEEETTEEEE-HHHHHHHHHHHHHHHHHHHHHHHHHHTTTT-EEEEEEE-HHHIIIIIHHHHHHHHHH-TTEEEEEEE-SS---TTTS--SEEEEEE-HHHHHTSTTEEEEEEEE--EEEEE-HHHHHHHH-GGGS-TTS-----HHHHTTSPBPEETT-TTHHHHHHHHTT---S-TT-S-EESSHHHHHHHHHTTS-BEEEEGGGSHHHHHHTSSEE--S-------EEEEEEESS---HHHHHHHHHHHTT-

Nearest PDB structures (foldseek):
  5y2v-assembly1_C  TM=5.729E-01  e=1.472E-22  Synechocystis sp. PCC 6803 substr. Kazusa
  3t1b-assembly1_D  TM=5.589E-01  e=3.290E-21  Vibrio cholerae
  6g4r-assembly1_E  TM=5.366E-01  e=2.553E-20  Corynebacterium glutamicum
  7d98-assembly1_Q  TM=5.153E-01  e=1.261E-18  Cupriavidus necator
  3k1m-assembly1_B  TM=4.915E-01  e=1.193E-17  Acinetobacter baylyi ADP1